Protein AF-A0A6B1DBG7-F1 (afdb_monomer)

Mean predicted aligned error: 7.58 Å

Secondary structure (DSSP, 8-state):
--SSHHHHHHHHHHHHHHTTTS-HHHHHHHHHTT-HHHHHHHHHHHHHHHHHHTHHHH-SS-TT---GGGTTPPPPPPEEE-TT-PEEEEEEEEEEEEEEETTTTEEEEEEEEEEEEEPEEEEEEEEEEETTTEEEEEEEEE--TT----TT-B-TT--BHHHHHHHHHHHHHHHHHHHHHHHHHHHHHHHHHHHHH-HHHHHHHHHHHHHHHTS-HHHHHHHHHHTS-TT--HHHHHHHHHHHHHHHHHHHHHHHHHHHHHHHHTSHHHHHHHHTT--HHHHIIIIIHHHHHHHHHHHHHHHHHHHHHHHHHHHHTTSSS-TTS--HHHHGGGGGSHHHHHH-GGGGHHHHHHHHHHHHHHHHHHHHHHHH-TT--

Radius of gyration: 27.7 Å; Cα contacts (8 Å, |Δi|>4): 572; chains: 1; bounding box: 101×48×79 Å

pLDDT: mean 89.22, std 12.49, range [37.88, 98.06]

Organism: NCBI:txid2605255

Nearest PDB structures (foldseek):
  8j5q-assembly1_C  TM=9.040E-01  e=9.452E-15  Mycobacterium tuberculosis H37Rv
  8xfc-assembly1_C  TM=9.136E-01  e=2.166E-13  Mycobacterium tuberculosis H37Rv
  8wda-assembly1_B  TM=7.406E-01  e=1.289E-05  Mycobacterium tuberculosis H37Rv
  4ymw-assembly1_C  TM=6.838E-01  e=1.516E-03  Caldanaerobacter subterraneus subsp. tengcongensis MB4
  8r5s-assembly1_B  TM=2.782E-01  e=1.461E+00  unidentified

Solvent-accessible surface area (backbone atoms only — not comparable to full-atom values): 19823 Å² total; per-residue (Å²): 143,85,74,68,70,65,55,57,58,47,51,57,50,47,54,56,54,66,68,68,75,68,53,70,66,58,52,28,51,57,46,26,70,65,32,63,59,17,47,52,15,48,52,53,47,49,50,52,54,48,42,26,65,43,14,73,36,59,15,61,53,65,57,77,48,70,33,81,89,44,45,57,36,70,58,50,71,78,36,44,56,52,96,87,66,54,76,45,96,57,37,26,42,55,32,77,44,74,43,71,40,83,89,77,74,38,73,46,78,45,75,37,83,87,40,75,31,56,54,39,67,63,31,82,57,72,80,44,48,53,88,76,72,44,82,44,35,56,14,53,35,43,49,59,82,94,44,78,81,36,66,48,6,28,38,92,52,17,25,43,37,54,19,34,48,29,48,2,38,44,46,44,60,44,42,13,52,53,19,34,53,49,18,49,54,51,3,51,50,52,6,37,52,28,23,64,71,32,70,70,63,22,51,52,53,49,51,53,40,54,56,56,68,71,49,61,64,67,64,51,44,48,53,57,40,63,68,49,69,87,86,55,50,73,67,58,48,54,53,48,50,27,48,52,63,20,72,56,60,14,44,63,47,13,56,52,39,16,57,51,29,45,56,51,59,76,32,68,72,44,50,50,40,49,75,72,66,51,50,70,66,54,47,40,68,71,46,48,50,62,72,42,40,70,58,53,52,34,55,43,41,54,42,28,36,57,42,33,50,51,51,26,52,34,6,34,72,70,42,48,65,52,83,89,57,53,24,40,18,37,58,38,33,60,59,75,38,69,65,34,61,76,73,45,55,59,57,51,53,41,54,57,55,52,51,51,50,35,52,19,40,45,31,34,20,51,24,48,40,53,26,67,42,92,79,70,123

Foldseek 3Di:
DPPPPVVVVVVVVVVVVVVPPQDLVNLLVVLLVVQPLLVVLVVLLVVLVVLLLCLVQADPDAQLDFDQQFALFAAWDFDQAAPVGDGHPFTWTFAWDWDQDPVVRDTDIDGDSVGIWTKDAQDFADWDARSNPRIDGTHGIATDPPGGHQNLGAHRRRGRPSSQLSNQSNLLQVLLVLLLVLLLVLQLVLLLVLQQPPDPSVVVSVVLLVVLVVDDLLVQLLVQLVPDDPPDDLVRLSVSSSCSLNVNNSSVSSNVLSVQNNVQCPDPVNVVCVVVVHDPVCCCVVPSCVVCVLVSVLSSLLCSLVSSVSQLSCLLVVSGRDPPGHHLSVLCVVVVDPCCVVPSVSSCVSVVVSVSNSSSSNSSSVSSNLSSDPPND

InterPro domains:
  IPR000515 ABC transporter type 1, transmembrane domain MetI-like [PF00528] (187-374)
  IPR000515 ABC transporter type 1, transmembrane domain MetI-like [PS50928] (169-365)
  IPR000515 ABC transporter type 1, transmembrane domain MetI-like [cd06261] (169-366)
  IPR025966 Oligopeptide transport permease C-like, N-terminal domain [PF12911] (23-75)
  IPR035906 MetI-like superfamily [G3DSA:1.10.3720.10] (159-373)
  IPR035906 MetI-like superfamily [SSF161098] (165-361)

Structure (mmCIF, N/CA/C/O backbone):
data_AF-A0A6B1DBG7-F1
#
_entry.id   AF-A0A6B1DBG7-F1
#
loop_
_atom_site.group_PDB
_atom_site.id
_atom_site.type_symbol
_atom_site.label_atom_id
_atom_site.label_alt_id
_atom_site.label_comp_id
_atom_site.label_asym_id
_atom_site.label_entity_id
_atom_site.label_seq_id
_atom_site.pdbx_PDB_ins_code
_atom_site.Cartn_x
_atom_site.Cartn_y
_atom_site.Cartn_z
_atom_site.occupancy
_atom_site.B_iso_or_equiv
_atom_site.auth_seq_id
_atom_site.auth_comp_id
_atom_site.auth_asym_id
_atom_site.auth_atom_id
_atom_site.pdbx_PDB_model_num
ATOM 1 N N . MET A 1 1 ? -65.727 25.304 6.812 1.00 44.09 1 MET A N 1
ATOM 2 C CA . MET A 1 1 ? -64.322 25.780 6.794 1.00 44.09 1 MET A CA 1
ATOM 3 C C . MET A 1 1 ? -63.379 24.942 7.681 1.00 44.09 1 MET A C 1
ATOM 5 O O . MET A 1 1 ? -62.331 25.437 8.059 1.00 44.09 1 MET A O 1
ATOM 9 N N . ALA A 1 2 ? -63.681 23.665 7.971 1.00 41.97 2 ALA A N 1
ATOM 10 C CA . ALA A 1 2 ? -62.867 22.823 8.869 1.00 41.97 2 ALA A CA 1
ATOM 11 C C . ALA A 1 2 ? -62.383 21.502 8.230 1.00 41.97 2 ALA A C 1
ATOM 13 O O . ALA A 1 2 ? -61.998 20.579 8.935 1.00 41.97 2 ALA A O 1
ATOM 14 N N . THR A 1 3 ? -62.406 21.394 6.899 1.00 42.03 3 THR A N 1
ATOM 15 C CA . THR A 1 3 ? -62.101 20.142 6.178 1.00 42.03 3 THR A CA 1
ATOM 16 C C . THR A 1 3 ? -60.914 20.228 5.217 1.00 42.03 3 THR A C 1
ATOM 18 O O . THR A 1 3 ? -60.530 19.202 4.677 1.00 42.03 3 THR A O 1
ATOM 21 N N . SER A 1 4 ? -60.292 21.399 5.022 1.00 42.81 4 SER A N 1
ATOM 22 C CA . SER A 1 4 ? -59.144 21.550 4.105 1.00 42.81 4 SER A CA 1
ATOM 23 C C . SER A 1 4 ? -57.774 21.626 4.790 1.00 42.81 4 SER A C 1
ATOM 25 O O . SER A 1 4 ? -56.758 21.482 4.119 1.00 42.81 4 SER A O 1
ATOM 27 N N . ALA A 1 5 ? -57.716 21.833 6.112 1.00 41.56 5 ALA A N 1
ATOM 28 C CA . ALA A 1 5 ? -56.449 21.961 6.842 1.00 41.56 5 ALA A CA 1
ATOM 29 C C . ALA A 1 5 ? -55.854 20.607 7.282 1.00 41.56 5 ALA A C 1
ATOM 31 O O . ALA A 1 5 ? -54.642 20.493 7.447 1.00 41.56 5 ALA A O 1
ATOM 32 N N . SER A 1 6 ? -56.678 19.564 7.441 1.00 43.12 6 SER A N 1
ATOM 33 C CA . SER A 1 6 ? -56.208 18.221 7.815 1.00 43.12 6 SER A CA 1
ATOM 34 C C . SER A 1 6 ? -55.637 17.440 6.628 1.00 43.12 6 SER A C 1
ATOM 36 O O . SER A 1 6 ? -54.702 16.665 6.801 1.00 43.12 6 SER A O 1
ATOM 38 N N . THR A 1 7 ? -56.130 17.675 5.412 1.00 43.28 7 THR A N 1
ATOM 39 C CA . THR A 1 7 ? -55.676 16.991 4.189 1.00 43.28 7 THR A CA 1
ATOM 40 C C . THR A 1 7 ? -54.310 17.469 3.697 1.00 43.28 7 THR A C 1
ATOM 42 O O . THR A 1 7 ? -53.533 16.658 3.204 1.00 43.28 7 THR A O 1
ATOM 45 N N . ILE A 1 8 ? -53.965 18.747 3.895 1.00 43.09 8 ILE A N 1
ATOM 46 C CA . ILE A 1 8 ? -52.667 19.306 3.467 1.00 43.09 8 ILE A CA 1
ATOM 47 C C . ILE A 1 8 ? -51.515 18.779 4.346 1.00 43.09 8 ILE A C 1
ATOM 49 O O . ILE A 1 8 ? -50.432 18.485 3.839 1.00 43.09 8 ILE A O 1
ATOM 53 N N . ASN A 1 9 ? -51.759 18.575 5.648 1.00 44.94 9 ASN A N 1
ATOM 54 C CA . ASN A 1 9 ? -50.784 17.973 6.572 1.00 44.94 9 ASN A CA 1
ATOM 55 C C . ASN A 1 9 ? -50.632 16.452 6.393 1.00 44.94 9 ASN A C 1
ATOM 57 O O . ASN A 1 9 ? -49.577 15.895 6.691 1.00 44.94 9 ASN A O 1
ATOM 61 N N . LEU A 1 10 ? -51.668 15.765 5.902 1.00 45.19 10 LEU A N 1
ATOM 62 C CA . LEU A 1 10 ? -51.590 14.334 5.600 1.00 45.19 10 LEU A CA 1
ATOM 63 C C . LEU A 1 10 ? -50.855 14.071 4.281 1.00 45.19 10 LEU A C 1
ATOM 65 O O . LEU A 1 10 ? -50.056 13.145 4.238 1.00 45.19 10 LEU A O 1
ATOM 69 N N . GLN A 1 11 ? -51.031 14.913 3.256 1.00 44.06 11 GLN A N 1
ATOM 70 C CA . GLN A 1 11 ? -50.304 14.785 1.984 1.00 44.06 11 GLN A CA 1
ATOM 71 C C . GLN A 1 11 ? -48.809 15.093 2.125 1.00 44.06 11 GLN A C 1
ATOM 73 O O . GLN A 1 11 ? -47.983 14.338 1.625 1.00 44.06 11 GLN A O 1
ATOM 78 N N . THR A 1 12 ? -48.437 16.123 2.889 1.00 51.09 12 THR A N 1
ATOM 79 C CA . THR A 1 12 ? -47.021 16.399 3.209 1.00 51.09 12 THR A CA 1
ATOM 80 C C . THR A 1 12 ? -46.403 15.324 4.108 1.00 51.09 12 THR A C 1
ATOM 82 O O . THR A 1 12 ? -45.229 14.989 3.957 1.00 51.09 12 THR A O 1
ATOM 85 N N . GLY A 1 13 ? -47.193 14.718 5.000 1.00 45.09 13 GLY A N 1
ATOM 86 C CA . GLY A 1 13 ? -46.783 13.559 5.794 1.00 45.09 13 GLY A CA 1
ATOM 87 C C . GLY A 1 13 ? -46.660 12.262 4.983 1.00 45.09 13 GLY A C 1
ATOM 88 O O . GLY A 1 13 ? -45.774 11.459 5.264 1.00 45.09 13 GLY A O 1
ATOM 89 N N . GLU A 1 14 ? -47.504 12.048 3.972 1.00 42.84 14 GLU A N 1
ATOM 90 C CA . GLU A 1 14 ? -47.453 10.890 3.071 1.00 42.84 14 GLU A CA 1
ATOM 91 C C . GLU A 1 14 ? -46.357 11.013 2.014 1.00 42.84 14 GLU A C 1
ATOM 93 O O . GLU A 1 14 ? -45.680 10.023 1.770 1.00 42.84 14 GLU A O 1
ATOM 98 N N . GLU A 1 15 ? -46.093 12.195 1.457 1.00 43.94 15 GLU A N 1
ATOM 99 C CA . GLU A 1 15 ? -44.945 12.430 0.568 1.00 43.94 15 GLU A CA 1
ATOM 100 C C . GLU A 1 15 ? -43.613 12.326 1.333 1.00 43.94 15 GLU A C 1
ATOM 102 O O . GLU A 1 15 ? -42.660 11.714 0.845 1.00 43.94 15 GLU A O 1
ATOM 107 N N . ALA A 1 16 ? -43.561 12.802 2.585 1.00 45.72 16 ALA A N 1
ATOM 108 C CA . ALA A 1 16 ? -42.417 12.577 3.471 1.00 45.72 16 ALA A CA 1
ATOM 109 C C . ALA A 1 16 ? -42.248 11.089 3.846 1.00 45.72 16 ALA A C 1
ATOM 111 O O . ALA A 1 16 ? -41.121 10.594 3.906 1.00 45.72 16 ALA A O 1
ATOM 112 N N . ARG A 1 17 ? -43.350 10.343 4.030 1.00 44.25 17 ARG A N 1
ATOM 113 C CA . ARG A 1 17 ? -43.333 8.881 4.251 1.00 44.25 17 ARG A CA 1
ATOM 114 C C . ARG A 1 17 ? -43.001 8.091 2.978 1.00 44.25 17 ARG A C 1
ATOM 116 O O . ARG A 1 17 ? -42.332 7.065 3.065 1.00 44.25 17 ARG A O 1
ATOM 123 N N . GLN A 1 18 ? -43.380 8.571 1.794 1.00 37.88 18 GLN A N 1
ATOM 124 C CA . GLN A 1 18 ? -43.029 7.971 0.501 1.00 37.88 18 GLN A CA 1
ATOM 125 C C . GLN A 1 18 ? -41.569 8.241 0.110 1.00 37.88 18 GLN A C 1
ATOM 127 O O . GLN A 1 18 ? -40.952 7.412 -0.560 1.00 37.88 18 GLN A O 1
ATOM 132 N N . ALA A 1 19 ? -40.952 9.309 0.625 1.00 44.44 19 ALA A N 1
ATOM 133 C CA . ALA A 1 19 ? -39.499 9.487 0.581 1.00 44.44 19 ALA A CA 1
ATOM 134 C C . ALA A 1 19 ? -38.732 8.467 1.460 1.00 44.44 19 ALA A C 1
ATOM 136 O O . ALA A 1 19 ? -37.506 8.368 1.371 1.00 44.44 19 ALA A O 1
ATOM 137 N N . THR A 1 20 ? -39.426 7.663 2.281 1.00 53.00 20 THR A N 1
ATOM 138 C CA . THR A 1 20 ? -38.828 6.764 3.285 1.00 53.00 20 THR A CA 1
ATOM 139 C C . THR A 1 20 ? -38.728 5.294 2.839 1.00 53.00 20 THR A C 1
ATOM 141 O O . THR A 1 20 ? -39.015 4.379 3.607 1.00 53.00 20 THR A O 1
ATOM 144 N N . ALA A 1 21 ? -38.288 5.025 1.606 1.00 53.53 21 ALA A N 1
ATOM 145 C CA . ALA A 1 21 ? -38.008 3.649 1.149 1.00 53.53 21 ALA A CA 1
ATOM 146 C C . ALA A 1 21 ? -36.604 3.459 0.550 1.00 53.53 21 ALA A C 1
ATOM 148 O O . ALA A 1 21 ? -36.307 2.440 -0.079 1.00 53.53 21 ALA A O 1
ATOM 149 N N . ILE A 1 22 ? -35.706 4.430 0.725 1.00 60.69 22 ILE A N 1
ATOM 150 C CA . ILE A 1 22 ? -34.315 4.278 0.301 1.00 60.69 22 ILE A CA 1
ATOM 151 C C . ILE A 1 22 ? -33.520 3.750 1.494 1.00 60.69 22 ILE A C 1
ATOM 153 O O . ILE A 1 22 ? -33.348 4.444 2.490 1.00 60.69 22 ILE A O 1
ATOM 157 N N . SER A 1 23 ? -33.040 2.506 1.388 1.00 77.62 23 SER A N 1
ATOM 158 C CA . SER A 1 23 ? -32.104 1.918 2.357 1.00 77.62 23 SER A CA 1
ATOM 159 C C . SER A 1 23 ? -30.961 2.905 2.658 1.00 77.62 23 SER A C 1
ATOM 161 O O . SER A 1 23 ? -30.424 3.479 1.704 1.00 77.62 23 SER A O 1
ATOM 163 N N . PRO A 1 24 ? -30.536 3.075 3.927 1.00 74.12 24 PRO A N 1
ATOM 164 C CA . PRO A 1 24 ? -29.428 3.961 4.295 1.00 74.12 24 PRO A CA 1
ATOM 165 C C . PRO A 1 24 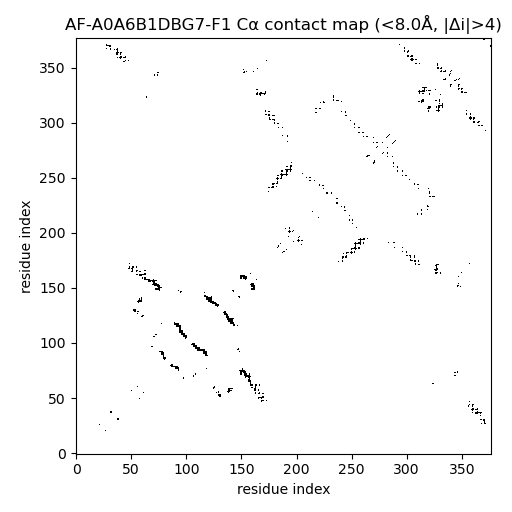? -28.179 3.763 3.424 1.00 74.12 24 PRO A C 1
ATOM 167 O O . PRO A 1 24 ? -27.558 4.730 2.992 1.00 74.12 24 PRO A O 1
ATOM 170 N N . ALA A 1 25 ? -27.878 2.516 3.048 1.00 76.25 25 ALA A N 1
ATOM 171 C CA . ALA A 1 25 ? -26.770 2.187 2.154 1.00 76.25 25 ALA A CA 1
ATOM 172 C C . ALA A 1 25 ? -26.932 2.776 0.739 1.00 76.25 25 ALA A C 1
ATOM 174 O O . ALA A 1 25 ? -25.970 3.269 0.153 1.00 76.25 25 ALA A O 1
ATOM 175 N N . ARG A 1 26 ? -28.153 2.776 0.184 1.00 81.75 26 ARG A N 1
ATOM 176 C CA . ARG A 1 26 ? -28.437 3.389 -1.127 1.00 81.75 26 ARG A CA 1
ATOM 177 C C . ARG A 1 26 ? -28.321 4.912 -1.075 1.00 81.75 26 ARG A C 1
ATOM 179 O O . ARG A 1 26 ? -27.933 5.520 -2.071 1.00 81.75 26 ARG A O 1
ATOM 186 N N . LEU A 1 27 ? -28.654 5.524 0.060 1.00 82.25 27 LEU A N 1
ATOM 187 C CA . LEU A 1 27 ? -28.531 6.967 0.253 1.00 82.25 27 LEU A CA 1
ATOM 188 C C . LEU A 1 27 ? -27.059 7.391 0.347 1.00 82.25 27 LEU A C 1
ATOM 190 O O . LEU A 1 27 ? -26.652 8.299 -0.376 1.00 82.25 27 LEU A O 1
ATOM 194 N N . ILE A 1 28 ? -26.256 6.667 1.134 1.00 83.38 28 ILE A N 1
ATOM 195 C CA . ILE A 1 28 ? -24.795 6.840 1.200 1.00 83.38 28 ILE A CA 1
ATOM 196 C C . ILE A 1 28 ? -24.185 6.663 -0.197 1.00 83.38 28 ILE A C 1
ATOM 198 O O . ILE A 1 28 ? -23.468 7.538 -0.668 1.00 83.38 28 ILE A O 1
ATOM 202 N N . GLY A 1 29 ? -24.542 5.594 -0.918 1.00 83.56 29 GLY A N 1
ATOM 203 C CA . GLY A 1 29 ? -24.034 5.356 -2.273 1.00 83.56 29 GLY A CA 1
ATOM 204 C C . GLY A 1 29 ? -24.354 6.495 -3.247 1.00 83.56 29 GLY A C 1
ATOM 205 O O . GLY A 1 29 ? -23.485 6.941 -3.991 1.00 83.56 29 GLY A O 1
ATOM 206 N N . ARG A 1 30 ? -25.578 7.036 -3.213 1.00 84.31 30 ARG A N 1
ATOM 207 C CA . ARG A 1 30 ? -25.946 8.199 -4.040 1.00 84.31 30 ARG A CA 1
ATOM 208 C C . ARG A 1 30 ? -25.164 9.458 -3.676 1.00 84.31 30 ARG A C 1
ATOM 210 O O . ARG A 1 30 ? -24.818 10.213 -4.579 1.00 84.31 30 ARG A O 1
ATOM 217 N N . ARG A 1 31 ? -24.905 9.701 -2.388 1.00 85.56 31 ARG A N 1
ATOM 218 C CA . ARG A 1 31 ? -24.097 10.844 -1.933 1.00 85.56 31 ARG A CA 1
ATOM 219 C C . ARG A 1 31 ? -22.638 10.698 -2.354 1.00 85.56 31 ARG A C 1
ATOM 221 O O . ARG A 1 31 ? -22.084 11.639 -2.909 1.00 85.56 31 ARG A O 1
ATOM 228 N N . PHE A 1 32 ? -22.065 9.505 -2.203 1.00 88.19 32 PHE A N 1
ATOM 229 C CA . PHE A 1 32 ? -20.708 9.198 -2.655 1.00 88.19 32 PHE A CA 1
ATOM 230 C C . PHE A 1 32 ? -20.536 9.481 -4.155 1.00 88.19 32 PHE A C 1
ATOM 232 O O . PHE A 1 32 ? -19.606 10.170 -4.561 1.00 88.19 32 PHE A O 1
ATOM 239 N N . LEU A 1 33 ? -21.500 9.049 -4.977 1.00 89.56 33 LEU A N 1
ATOM 240 C CA . LEU A 1 33 ? -21.496 9.279 -6.427 1.00 89.56 33 LEU A CA 1
ATOM 241 C C . LEU A 1 33 ? -21.676 10.751 -6.846 1.00 89.56 33 LEU A C 1
ATOM 243 O O . LEU A 1 33 ? -21.567 11.068 -8.028 1.00 89.56 33 LEU A O 1
ATOM 247 N N . ARG A 1 34 ? -21.965 11.674 -5.922 1.00 89.31 34 ARG A N 1
ATOM 248 C CA . ARG A 1 34 ? -21.954 13.115 -6.227 1.00 89.31 34 ARG A CA 1
ATOM 249 C C . ARG A 1 34 ? -20.559 13.722 -6.101 1.00 89.31 34 ARG A C 1
ATOM 251 O O . ARG A 1 34 ? -20.290 14.738 -6.741 1.00 89.31 34 ARG A O 1
ATOM 258 N N . ASN A 1 35 ? -19.667 13.110 -5.322 1.00 91.31 35 ASN A N 1
ATOM 259 C CA . ASN A 1 35 ? -18.307 13.598 -5.147 1.00 91.31 35 ASN A CA 1
ATOM 260 C C . ASN A 1 35 ? -17.431 13.152 -6.336 1.00 91.31 35 ASN A C 1
ATOM 262 O O . ASN A 1 35 ? -17.003 12.002 -6.435 1.00 91.31 35 ASN A O 1
ATOM 266 N N . LYS A 1 36 ? -17.162 14.087 -7.259 1.00 93.25 36 LYS A N 1
ATOM 267 C CA . LYS A 1 36 ? -16.367 13.830 -8.475 1.00 93.25 36 LYS A CA 1
ATOM 268 C C . LYS A 1 36 ? -14.940 13.375 -8.162 1.00 93.25 36 LYS A C 1
ATOM 270 O O . LYS A 1 36 ? -14.420 12.523 -8.878 1.00 93.25 36 LYS A O 1
ATOM 275 N N . LEU A 1 37 ? -14.323 13.923 -7.111 1.00 94.00 37 LEU A N 1
ATOM 276 C CA . LEU A 1 37 ? -12.970 13.545 -6.695 1.00 94.00 37 LEU A CA 1
ATOM 277 C C . LEU A 1 37 ? -12.953 12.121 -6.141 1.00 94.00 37 LEU A C 1
ATOM 279 O O . LEU A 1 37 ? -12.074 11.345 -6.501 1.00 94.00 37 LEU A O 1
ATOM 283 N N . ALA A 1 38 ? -13.961 11.749 -5.351 1.00 93.56 38 ALA A N 1
ATOM 284 C CA . ALA A 1 38 ? -14.098 10.392 -4.833 1.00 93.56 38 ALA A CA 1
ATOM 285 C C . ALA A 1 38 ? -14.321 9.360 -5.950 1.00 93.56 38 ALA A C 1
ATOM 287 O O . ALA A 1 38 ? -13.723 8.286 -5.923 1.00 93.56 38 ALA A O 1
ATOM 288 N N . ILE A 1 39 ? -15.123 9.692 -6.971 1.00 95.38 39 ILE A N 1
ATOM 289 C CA . ILE A 1 39 ? -15.307 8.826 -8.147 1.00 95.38 39 ILE A CA 1
ATOM 290 C C . ILE A 1 39 ? -14.005 8.696 -8.938 1.00 95.38 39 ILE A C 1
ATOM 292 O O . ILE A 1 39 ? -13.602 7.579 -9.256 1.00 95.38 39 ILE A O 1
ATOM 296 N N . ALA A 1 40 ? -13.338 9.812 -9.247 1.00 95.88 40 ALA A N 1
ATOM 297 C CA . ALA A 1 40 ? -12.068 9.788 -9.968 1.00 95.88 40 ALA A CA 1
ATOM 298 C C . ALA A 1 40 ? -11.013 8.973 -9.202 1.00 95.88 40 ALA A C 1
ATOM 300 O O . ALA A 1 40 ? -10.355 8.113 -9.786 1.00 95.88 40 ALA A O 1
ATOM 301 N N . GLY A 1 41 ? -10.928 9.175 -7.884 1.00 96.00 41 GLY A N 1
ATOM 302 C CA . GLY A 1 41 ? -10.098 8.385 -6.982 1.00 96.00 41 GLY A CA 1
ATOM 303 C C . GLY A 1 41 ? -10.432 6.897 -7.047 1.00 96.00 41 GLY A C 1
ATOM 304 O O . GLY A 1 41 ? -9.539 6.080 -7.243 1.00 96.00 41 GLY A O 1
ATOM 305 N N . GLY A 1 42 ? -11.717 6.541 -6.981 1.00 96.19 42 GLY A N 1
ATOM 306 C CA . GLY A 1 42 ? -12.180 5.157 -7.081 1.00 96.19 42 GLY A CA 1
ATOM 307 C C . GLY A 1 42 ? -11.844 4.490 -8.418 1.00 96.19 42 GLY A C 1
ATOM 308 O O . GLY A 1 42 ? -11.460 3.321 -8.437 1.00 96.19 42 GLY A O 1
ATOM 309 N N . VAL A 1 43 ? -11.927 5.222 -9.534 1.00 97.12 43 VAL A N 1
ATOM 310 C CA . VAL A 1 43 ? -11.537 4.717 -10.862 1.00 97.12 43 VAL A CA 1
ATOM 311 C C . VAL A 1 43 ? -10.038 4.437 -10.913 1.00 97.12 43 VAL A C 1
ATOM 313 O O . VAL A 1 43 ? -9.641 3.335 -11.284 1.00 97.12 43 VAL A O 1
ATOM 316 N N . VAL A 1 44 ? -9.201 5.393 -10.500 1.00 97.56 44 VAL A N 1
ATOM 317 C CA . VAL A 1 44 ? -7.741 5.205 -10.497 1.00 97.56 44 VAL A CA 1
ATOM 318 C C . VAL A 1 44 ? -7.343 4.079 -9.545 1.00 97.56 44 VAL A C 1
ATOM 320 O O . VAL A 1 44 ? -6.530 3.234 -9.905 1.00 97.56 44 VAL A O 1
ATOM 323 N N . LEU A 1 45 ? -7.963 4.002 -8.368 1.00 96.56 45 LEU A N 1
ATOM 324 C CA . LEU A 1 45 ? -7.713 2.929 -7.413 1.00 96.56 45 LEU A CA 1
ATOM 325 C C . LEU A 1 45 ? -8.088 1.558 -7.989 1.00 96.56 45 LEU A C 1
ATOM 327 O O . LEU A 1 45 ? -7.336 0.598 -7.844 1.00 96.56 45 LEU A O 1
ATOM 331 N N . THR A 1 46 ? -9.213 1.474 -8.702 1.00 97.19 46 THR A N 1
ATOM 332 C CA . THR A 1 46 ? -9.611 0.254 -9.416 1.00 97.19 46 THR A CA 1
ATOM 333 C C . THR A 1 46 ? -8.562 -0.129 -10.455 1.00 97.19 46 THR A C 1
ATOM 335 O O . THR A 1 46 ? -8.173 -1.290 -10.520 1.00 97.19 46 THR A O 1
ATOM 338 N N . LEU A 1 47 ? -8.046 0.832 -11.227 1.00 97.56 47 LEU A N 1
ATOM 339 C CA . LEU A 1 47 ? -6.977 0.577 -12.196 1.00 97.56 47 LEU A CA 1
ATOM 340 C C . LEU A 1 47 ? -5.681 0.095 -11.527 1.00 97.56 47 LEU A C 1
ATOM 342 O O . LEU A 1 47 ? -5.046 -0.813 -12.054 1.00 97.56 47 LEU A O 1
ATOM 346 N N . LEU A 1 48 ? -5.316 0.638 -10.362 1.00 97.19 48 LEU A N 1
ATOM 347 C CA . LEU A 1 48 ? -4.150 0.190 -9.589 1.00 97.19 48 LEU A CA 1
ATOM 348 C C . LEU A 1 48 ? -4.317 -1.243 -9.065 1.00 97.19 48 LEU A C 1
ATOM 350 O O . LEU A 1 48 ? -3.399 -2.053 -9.168 1.00 97.19 48 LEU A O 1
ATOM 354 N N . TYR A 1 49 ? -5.491 -1.594 -8.539 1.00 96.38 49 TYR A N 1
ATOM 355 C CA . TYR A 1 49 ? -5.754 -2.973 -8.119 1.00 96.38 49 TYR A CA 1
ATOM 356 C C . TYR A 1 49 ? -5.822 -3.935 -9.303 1.00 96.38 49 TYR A C 1
ATOM 358 O O . TYR A 1 49 ? -5.344 -5.061 -9.196 1.00 96.38 49 TYR A O 1
ATOM 366 N N . MET A 1 50 ? -6.366 -3.502 -10.442 1.00 96.19 50 MET A N 1
ATOM 367 C CA . MET A 1 50 ? -6.370 -4.299 -11.668 1.00 96.19 50 MET A CA 1
ATOM 368 C C . MET A 1 50 ? -4.951 -4.511 -12.193 1.00 96.19 50 MET A C 1
ATOM 370 O O . MET A 1 50 ? -4.609 -5.628 -12.568 1.00 96.19 50 MET A O 1
ATOM 374 N N . SER A 1 51 ? -4.096 -3.490 -12.166 1.00 95.62 51 SER A N 1
ATOM 375 C CA . SER A 1 51 ? -2.707 -3.642 -12.593 1.00 95.62 51 SER A CA 1
ATOM 376 C C . SER A 1 51 ? -1.915 -4.561 -11.659 1.00 95.62 51 SER A C 1
ATOM 378 O O . SER A 1 51 ? -1.145 -5.388 -12.136 1.00 95.62 51 SER A O 1
ATOM 380 N N . ALA A 1 52 ? -2.172 -4.509 -10.348 1.00 94.81 52 ALA A N 1
ATOM 381 C CA . ALA A 1 52 ? -1.620 -5.466 -9.393 1.00 94.81 52 ALA A CA 1
ATOM 382 C C . ALA A 1 52 ? -2.148 -6.890 -9.641 1.00 94.81 52 ALA A C 1
ATOM 384 O O . ALA A 1 52 ? -1.385 -7.853 -9.616 1.00 94.81 52 ALA A O 1
ATOM 385 N N . LEU A 1 53 ? -3.445 -7.053 -9.912 1.00 94.38 53 LEU A N 1
ATOM 386 C CA . LEU A 1 53 ? -4.055 -8.359 -10.160 1.00 94.38 53 LEU A CA 1
ATOM 387 C C . LEU A 1 53 ? -3.469 -9.023 -11.415 1.00 94.38 53 LEU A C 1
ATOM 389 O O . LEU A 1 53 ? -3.057 -10.183 -11.371 1.00 94.38 53 LEU A O 1
ATOM 393 N N . PHE A 1 54 ? -3.349 -8.254 -12.496 1.00 94.75 54 PHE A N 1
ATOM 394 C CA . PHE A 1 54 ? -2.813 -8.680 -13.788 1.00 94.75 54 PHE A CA 1
ATOM 395 C C . PHE A 1 54 ? -1.306 -8.413 -13.939 1.00 94.75 54 PHE A C 1
ATOM 397 O O . PHE A 1 54 ? -0.811 -8.372 -15.059 1.00 94.75 54 PHE A O 1
ATOM 404 N N . ALA A 1 55 ? -0.561 -8.261 -12.839 1.00 94.69 55 ALA A N 1
ATOM 405 C CA . ALA A 1 55 ? 0.861 -7.914 -12.896 1.00 94.69 55 ALA A CA 1
ATOM 406 C C . ALA A 1 55 ? 1.698 -8.912 -13.713 1.00 94.69 55 ALA A C 1
ATOM 408 O O . ALA A 1 55 ? 2.471 -8.478 -14.554 1.00 94.69 55 ALA A O 1
ATOM 409 N N . ASP A 1 56 ? 1.486 -10.225 -13.547 1.00 93.19 56 ASP A N 1
ATOM 410 C CA . ASP A 1 56 ? 2.191 -11.248 -14.344 1.00 93.19 56 ASP A CA 1
ATOM 411 C C . ASP A 1 56 ? 1.840 -11.184 -15.842 1.00 93.19 56 ASP A C 1
ATOM 413 O O . ASP A 1 56 ? 2.656 -11.514 -16.694 1.00 93.19 56 ASP A O 1
ATOM 417 N N . PHE A 1 57 ? 0.623 -10.737 -16.172 1.00 94.31 57 PHE A N 1
ATOM 418 C CA . PHE A 1 57 ? 0.217 -10.515 -17.558 1.00 94.31 57 PHE A CA 1
ATOM 419 C C . PHE A 1 57 ? 0.861 -9.253 -18.135 1.00 94.31 57 PHE A C 1
ATOM 421 O O . PHE A 1 57 ? 1.189 -9.228 -19.312 1.00 94.31 57 PHE A O 1
ATOM 428 N N . ILE A 1 58 ? 1.042 -8.201 -17.335 1.00 94.56 58 ILE A N 1
ATOM 429 C CA . ILE A 1 58 ? 1.660 -6.942 -17.775 1.00 94.56 58 ILE A CA 1
ATOM 430 C C . ILE A 1 58 ? 3.184 -7.076 -17.882 1.00 94.56 58 ILE A C 1
ATOM 432 O O . ILE A 1 58 ? 3.778 -6.482 -18.778 1.00 94.56 58 ILE A O 1
ATOM 436 N N . ALA A 1 59 ? 3.803 -7.837 -16.979 1.00 92.50 59 ALA A N 1
ATOM 437 C CA . ALA A 1 59 ? 5.239 -8.059 -16.935 1.00 92.50 59 ALA A CA 1
ATOM 438 C C . ALA A 1 59 ? 5.698 -8.894 -18.147 1.00 92.50 59 ALA A C 1
ATOM 440 O O . ALA A 1 59 ? 5.199 -10.007 -18.324 1.00 92.50 59 ALA A O 1
ATOM 441 N N . PRO A 1 60 ? 6.633 -8.391 -18.977 1.00 87.12 60 PRO A N 1
ATOM 442 C CA . PRO A 1 60 ? 7.152 -9.142 -20.122 1.00 87.12 60 PRO A CA 1
ATOM 443 C C . PRO A 1 60 ? 8.113 -10.264 -19.697 1.00 87.12 60 PRO A C 1
ATOM 445 O O . PRO A 1 60 ? 8.216 -11.279 -20.378 1.00 87.12 60 PRO A O 1
ATOM 448 N N . VAL A 1 61 ? 8.792 -10.082 -18.561 1.00 91.62 61 VAL A N 1
ATOM 449 C CA . VAL A 1 61 ? 9.771 -11.008 -17.978 1.00 91.62 61 VAL A CA 1
ATOM 450 C C . VAL A 1 61 ? 9.503 -11.184 -16.475 1.00 91.62 61 VAL A C 1
ATOM 452 O O . VAL A 1 61 ? 8.889 -10.304 -15.857 1.00 91.62 61 VAL A O 1
ATOM 455 N N . PRO A 1 62 ? 9.935 -12.294 -15.851 1.00 92.50 62 PRO A N 1
ATOM 456 C CA . PRO A 1 62 ? 9.885 -12.470 -14.408 1.00 92.50 62 PRO A CA 1
ATOM 457 C C . PRO A 1 62 ? 10.570 -11.311 -13.674 1.00 92.50 62 PRO A C 1
ATOM 459 O O . PRO A 1 62 ? 11.696 -10.928 -13.972 1.00 92.50 62 PRO A O 1
ATOM 462 N N . TYR A 1 63 ? 9.925 -10.796 -12.629 1.00 92.19 63 TYR A N 1
ATOM 463 C CA . TYR A 1 63 ? 10.431 -9.659 -11.843 1.00 92.19 63 TYR A CA 1
ATOM 464 C C . TYR A 1 63 ? 11.720 -9.943 -11.041 1.00 92.19 63 TYR A C 1
ATOM 466 O O . TYR A 1 63 ? 12.239 -9.040 -10.382 1.00 92.19 63 TYR A O 1
ATOM 474 N N . THR A 1 64 ? 12.188 -11.193 -11.043 1.00 93.38 64 THR A N 1
ATOM 475 C CA . THR A 1 64 ? 13.427 -11.666 -10.405 1.00 93.38 64 THR A CA 1
ATOM 476 C C . THR A 1 64 ? 14.512 -12.033 -11.416 1.00 93.38 64 THR A C 1
ATOM 478 O O . THR A 1 64 ? 15.562 -12.517 -11.008 1.00 93.38 64 THR A O 1
ATOM 481 N N . GLU A 1 65 ? 14.237 -11.913 -12.718 1.00 92.56 65 GLU A N 1
ATOM 482 C CA . GLU A 1 65 ? 15.209 -12.236 -13.760 1.00 92.56 65 GLU A CA 1
ATOM 483 C C . GLU A 1 65 ? 16.259 -11.127 -13.866 1.00 92.56 65 GLU A C 1
ATOM 485 O O . GLU A 1 65 ? 15.928 -9.954 -14.045 1.00 92.56 65 GLU A O 1
ATOM 490 N N . VAL A 1 66 ? 17.519 -11.527 -13.713 1.00 92.50 66 VAL A N 1
ATOM 491 C CA . VAL A 1 66 ? 18.695 -10.654 -13.717 1.00 92.50 66 VAL A CA 1
ATOM 492 C C . VAL A 1 66 ? 19.283 -10.658 -15.121 1.00 92.50 66 VAL A C 1
ATOM 494 O O . VAL A 1 66 ? 19.556 -11.725 -15.669 1.00 92.50 66 VAL A O 1
ATOM 497 N N . HIS A 1 67 ? 19.513 -9.468 -15.668 1.00 91.12 67 HIS A N 1
ATOM 498 C CA . HIS A 1 67 ? 20.153 -9.282 -16.966 1.00 91.12 67 HIS A CA 1
ATOM 499 C C . HIS A 1 67 ? 21.415 -8.434 -16.786 1.00 91.12 67 HIS A C 1
ATOM 501 O O . HIS A 1 67 ? 21.358 -7.206 -16.818 1.00 91.12 67 HIS A O 1
ATOM 507 N N . GLU A 1 68 ? 22.558 -9.087 -16.568 1.00 87.25 68 GLU A N 1
ATOM 508 C CA . GLU A 1 68 ? 23.819 -8.411 -16.215 1.00 87.25 68 GLU A CA 1
ATOM 509 C C . GLU A 1 68 ? 24.310 -7.438 -17.301 1.00 87.25 68 GLU A C 1
ATOM 511 O O . GLU A 1 68 ? 24.876 -6.395 -16.978 1.00 87.25 68 G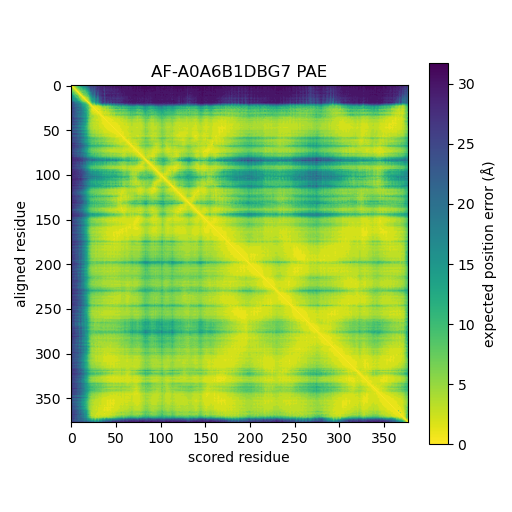LU A O 1
ATOM 516 N N . ASP A 1 69 ? 24.017 -7.725 -18.571 1.00 86.50 69 ASP A N 1
ATOM 517 C CA . ASP A 1 69 ? 24.406 -6.884 -19.712 1.00 86.50 69 ASP A CA 1
ATOM 518 C C . ASP A 1 69 ? 23.536 -5.618 -19.869 1.00 86.50 69 ASP A C 1
ATOM 520 O O . ASP A 1 69 ? 23.867 -4.716 -20.640 1.00 86.50 69 ASP A O 1
ATOM 524 N N . TYR A 1 70 ? 22.422 -5.538 -19.131 1.00 89.88 70 TYR A N 1
ATOM 525 C CA . TYR A 1 70 ? 21.394 -4.503 -19.258 1.00 89.88 70 TYR A CA 1
ATOM 526 C C . TYR A 1 70 ? 21.128 -3.794 -17.924 1.00 89.88 70 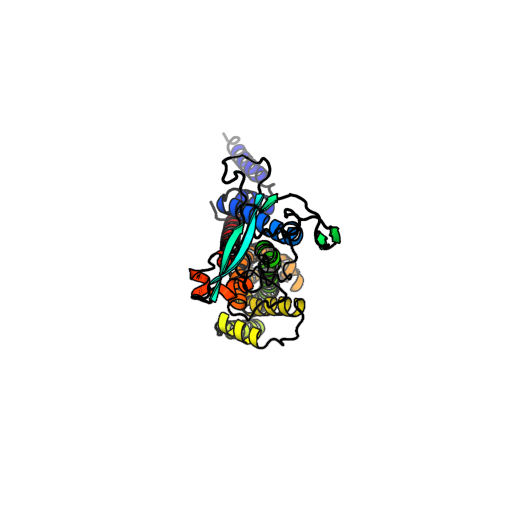TYR A C 1
ATOM 528 O O . TYR A 1 70 ? 19.981 -3.554 -17.542 1.00 89.88 70 TYR A O 1
ATOM 536 N N . VAL A 1 71 ? 22.185 -3.436 -17.199 1.00 92.12 71 VAL A N 1
ATOM 537 C CA . VAL A 1 71 ? 22.120 -2.713 -15.918 1.00 92.12 71 VAL A CA 1
ATOM 538 C C . VAL A 1 71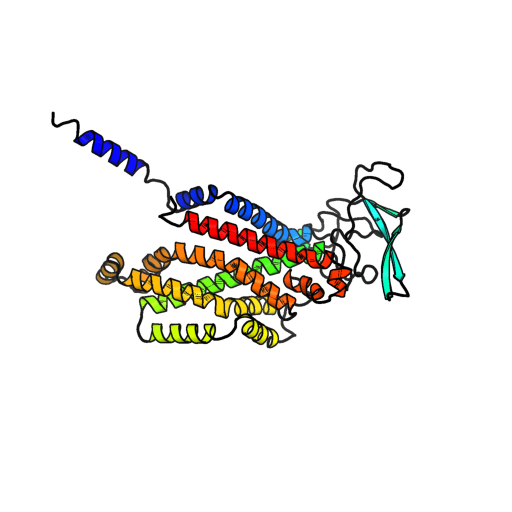 ? 21.921 -1.205 -16.122 1.00 92.12 71 VAL A C 1
ATOM 540 O O . VAL A 1 71 ? 22.674 -0.566 -16.854 1.00 92.12 71 VAL A O 1
ATOM 543 N N . PHE A 1 72 ? 20.947 -0.602 -15.436 1.00 92.69 72 PHE A N 1
ATOM 544 C CA . PHE A 1 72 ? 20.599 0.824 -15.570 1.00 92.69 72 PHE A CA 1
ATOM 545 C C . PHE A 1 72 ? 20.311 1.275 -17.017 1.00 92.69 72 PHE A C 1
ATOM 547 O O . PHE A 1 72 ? 20.693 2.373 -17.432 1.00 92.69 72 PHE A O 1
ATOM 554 N N . VAL A 1 73 ? 19.606 0.450 -17.785 1.00 93.94 73 VAL A N 1
ATOM 555 C CA . VAL A 1 73 ? 19.091 0.818 -19.106 1.00 93.94 73 VAL A CA 1
ATOM 556 C C . VAL A 1 73 ? 18.013 1.895 -18.935 1.00 93.94 73 VAL A C 1
ATOM 558 O O . VAL A 1 73 ? 17.083 1.706 -18.141 1.00 93.94 73 VAL A O 1
ATOM 561 N N . PRO A 1 74 ? 18.094 3.026 -19.660 1.00 93.75 74 PRO A N 1
ATOM 562 C CA . PRO A 1 74 ? 17.056 4.048 -19.627 1.00 93.75 74 PRO A CA 1
ATOM 563 C C . PRO A 1 74 ? 15.748 3.553 -20.277 1.00 93.75 74 PRO A C 1
ATOM 565 O O . PRO A 1 74 ? 15.768 2.635 -21.096 1.00 93.75 74 PRO A O 1
ATOM 568 N N . PRO A 1 75 ? 14.591 4.173 -19.973 1.00 95.12 75 PRO A N 1
ATOM 569 C CA . PRO A 1 75 ? 13.315 3.804 -20.579 1.00 95.12 75 PRO A CA 1
ATOM 570 C C . PRO A 1 75 ? 13.341 3.859 -22.108 1.00 95.12 75 PRO A C 1
ATOM 572 O O . PRO A 1 75 ? 13.629 4.900 -22.701 1.00 95.12 75 PRO A O 1
ATOM 575 N N . GLN A 1 76 ? 12.964 2.754 -22.746 1.00 93.56 76 GLN A N 1
ATOM 576 C CA . GLN A 1 76 ? 12.819 2.676 -24.194 1.00 93.56 76 GLN A CA 1
ATOM 577 C C . GLN A 1 76 ? 11.388 3.047 -24.597 1.00 93.56 76 GLN A C 1
ATOM 579 O O . GLN A 1 76 ? 10.416 2.419 -24.173 1.00 93.56 76 GLN A O 1
ATOM 584 N N . LEU A 1 77 ? 11.242 4.070 -25.441 1.00 91.06 77 LEU A N 1
ATOM 585 C CA . LEU A 1 77 ? 9.937 4.496 -25.944 1.00 91.06 77 LEU A CA 1
ATOM 586 C C . LEU A 1 77 ? 9.603 3.795 -27.271 1.00 91.06 77 LEU A C 1
ATOM 588 O O . LEU A 1 77 ? 10.421 3.834 -28.192 1.00 91.06 77 LEU A O 1
ATOM 592 N N . PRO A 1 78 ? 8.391 3.225 -27.420 1.00 91.62 78 PRO A N 1
ATOM 593 C CA . PRO A 1 78 ? 7.924 2.671 -28.688 1.00 91.62 78 PRO A CA 1
ATOM 594 C C . PRO A 1 78 ? 7.982 3.698 -29.830 1.00 91.62 78 PRO A C 1
ATOM 596 O O . PRO A 1 78 ? 7.387 4.775 -29.727 1.00 91.62 78 PRO A O 1
ATOM 599 N N . ARG A 1 79 ? 8.642 3.360 -30.945 1.00 90.62 79 ARG A N 1
ATOM 600 C CA . ARG A 1 79 ? 8.717 4.218 -32.141 1.00 90.62 79 ARG A CA 1
ATOM 601 C C . ARG A 1 79 ? 7.862 3.661 -33.274 1.00 90.62 79 ARG A C 1
ATOM 603 O O . ARG A 1 79 ? 7.806 2.458 -33.490 1.00 90.62 79 ARG A O 1
ATOM 610 N N . PHE A 1 80 ? 7.203 4.553 -34.015 1.00 90.81 80 PHE A N 1
ATOM 611 C CA . PHE A 1 80 ? 6.426 4.213 -35.221 1.00 90.81 80 PHE A CA 1
ATOM 612 C C . PHE A 1 80 ? 7.097 4.674 -36.516 1.00 90.81 80 PHE A C 1
ATOM 614 O O . PHE A 1 80 ? 6.664 4.298 -37.600 1.00 90.81 80 PHE A O 1
ATOM 621 N N . ARG A 1 81 ? 8.123 5.522 -36.426 1.00 89.50 81 ARG A N 1
ATOM 622 C CA . ARG A 1 81 ? 8.881 6.005 -37.579 1.00 89.50 81 ARG A CA 1
ATOM 623 C C . ARG A 1 81 ? 10.337 5.632 -37.408 1.00 89.50 81 ARG A C 1
ATOM 625 O O . ARG A 1 81 ? 10.872 5.782 -36.310 1.00 89.50 81 ARG A O 1
ATOM 632 N N . ASP A 1 82 ? 10.935 5.137 -38.480 1.00 85.88 82 ASP A N 1
ATOM 633 C CA . ASP A 1 82 ? 12.374 4.933 -38.530 1.00 85.88 82 ASP A CA 1
ATOM 634 C C . ASP A 1 82 ? 13.120 6.237 -38.837 1.00 85.88 82 ASP A C 1
ATOM 636 O O . ASP A 1 82 ? 12.521 7.281 -39.107 1.00 85.88 82 ASP A O 1
ATOM 640 N N . GLU A 1 83 ? 14.446 6.172 -38.764 1.00 81.56 83 GLU A N 1
ATOM 641 C CA . GLU A 1 83 ? 15.328 7.307 -39.050 1.00 81.56 83 GLU A CA 1
ATOM 642 C C . GLU A 1 83 ? 15.207 7.791 -40.508 1.00 81.56 83 GLU A C 1
ATOM 644 O O . GLU A 1 83 ? 15.389 8.968 -40.808 1.00 81.56 83 GLU A O 1
ATOM 649 N N . GLN A 1 84 ? 14.809 6.893 -41.413 1.00 82.31 84 GLN A N 1
ATOM 650 C CA . GLN A 1 84 ? 14.596 7.160 -42.837 1.00 82.31 84 GLN A CA 1
ATOM 651 C C . GLN A 1 84 ? 13.213 7.783 -43.116 1.00 82.31 84 GLN A C 1
ATOM 653 O O . GLN A 1 84 ? 12.908 8.133 -44.256 1.00 82.31 84 GLN A O 1
ATOM 658 N N . GLY A 1 85 ? 12.377 7.957 -42.086 1.00 83.25 85 GLY A N 1
ATOM 659 C CA . GLY A 1 85 ? 11.043 8.546 -42.175 1.00 83.25 85 GLY A CA 1
ATOM 660 C C . GLY A 1 85 ? 9.933 7.575 -42.594 1.00 83.25 85 GLY A C 1
ATOM 661 O O . GLY A 1 85 ? 8.782 8.000 -42.732 1.00 83.25 85 GLY A O 1
ATOM 662 N N . ASN A 1 86 ? 10.231 6.285 -42.760 1.00 86.25 86 ASN A N 1
ATOM 663 C CA . ASN A 1 86 ? 9.243 5.255 -43.053 1.00 86.25 86 ASN A CA 1
ATOM 664 C C . ASN A 1 86 ? 8.361 5.005 -41.829 1.00 86.25 86 ASN A C 1
ATOM 666 O O . ASN A 1 86 ? 8.831 4.815 -40.705 1.00 86.25 86 ASN A O 1
ATOM 670 N N . PHE A 1 87 ? 7.051 4.984 -42.057 1.00 88.94 87 PHE A N 1
ATOM 671 C CA . PHE A 1 87 ? 6.074 4.675 -41.023 1.00 88.94 87 PHE A CA 1
ATOM 672 C C . PHE A 1 87 ? 5.840 3.164 -40.935 1.00 88.94 87 PHE A C 1
ATOM 674 O O . PHE A 1 87 ? 5.453 2.523 -41.912 1.00 88.94 87 PHE A O 1
ATOM 681 N N . HIS A 1 88 ? 6.007 2.613 -39.738 1.00 87.69 88 HIS A N 1
ATOM 682 C CA . HIS A 1 88 ? 5.684 1.235 -39.405 1.00 87.69 88 HIS A CA 1
ATOM 683 C C . HIS A 1 88 ? 4.336 1.182 -38.679 1.00 87.69 88 HIS A C 1
ATOM 685 O O . HIS A 1 88 ? 4.100 1.906 -37.716 1.00 87.69 88 HIS A O 1
ATOM 691 N N . LEU A 1 89 ? 3.443 0.288 -39.119 1.00 87.19 89 LEU A N 1
ATOM 692 C CA . LEU A 1 89 ? 2.130 0.099 -38.485 1.00 87.19 89 LEU A CA 1
ATOM 693 C C . LEU A 1 89 ? 2.247 -0.453 -37.055 1.00 87.19 89 LEU A C 1
ATOM 695 O O . LEU A 1 89 ? 1.404 -0.174 -36.205 1.00 87.19 89 LEU A O 1
ATOM 699 N N . ARG A 1 90 ? 3.279 -1.263 -36.802 1.00 89.19 90 ARG A N 1
ATOM 700 C CA . ARG A 1 90 ? 3.595 -1.803 -35.479 1.00 89.19 90 ARG A CA 1
ATOM 701 C C . ARG A 1 90 ? 4.740 -1.000 -34.875 1.00 89.19 90 ARG A C 1
ATOM 703 O O . ARG A 1 90 ? 5.706 -0.743 -35.597 1.00 89.19 90 ARG A O 1
ATOM 710 N N . PRO A 1 91 ? 4.652 -0.632 -33.589 1.00 93.44 91 PRO A N 1
ATOM 711 C CA . PRO A 1 91 ? 5.753 0.046 -32.945 1.00 93.44 91 PRO A CA 1
ATOM 712 C C . PRO A 1 91 ? 6.949 -0.897 -32.791 1.00 93.44 91 PRO A C 1
ATOM 714 O O . PRO A 1 91 ? 6.790 -2.117 -32.699 1.00 93.44 91 PRO A O 1
ATOM 717 N N . PHE A 1 92 ? 8.143 -0.326 -32.761 1.00 92.56 92 PHE A N 1
ATOM 718 C CA . PHE A 1 92 ? 9.395 -1.060 -32.647 1.00 92.56 92 PHE A CA 1
ATOM 719 C C . PHE A 1 92 ? 10.370 -0.330 -31.721 1.00 92.56 92 PHE A C 1
ATOM 721 O O . PHE A 1 92 ? 10.180 0.850 -31.404 1.00 92.56 92 PHE A O 1
ATOM 728 N N . VAL A 1 93 ? 11.403 -1.053 -31.299 1.00 93.19 93 VAL A N 1
ATOM 729 C CA . VAL A 1 93 ? 12.574 -0.524 -30.597 1.00 93.19 93 VAL A CA 1
ATOM 730 C C . VAL A 1 93 ? 13.843 -0.941 -31.324 1.00 93.19 93 VAL A C 1
ATOM 732 O O . VAL A 1 93 ? 13.856 -1.951 -32.030 1.00 93.19 93 VAL A O 1
ATOM 735 N N . TYR A 1 94 ? 14.885 -0.130 -31.189 1.00 91.94 94 TYR A N 1
ATOM 736 C CA . TYR A 1 94 ? 16.203 -0.455 -31.718 1.00 91.94 94 TYR A CA 1
ATOM 737 C C . TYR A 1 94 ? 16.958 -1.380 -30.762 1.00 91.94 94 TYR A C 1
ATOM 739 O O . TYR A 1 94 ? 16.668 -1.400 -29.561 1.00 91.94 94 TYR A O 1
ATOM 747 N N . GLY A 1 95 ? 17.910 -2.140 -31.301 1.00 89.44 95 GLY A N 1
ATOM 748 C CA . GLY A 1 95 ? 18.892 -2.859 -30.494 1.00 89.44 95 GLY A CA 1
ATOM 749 C C . GLY A 1 95 ? 19.685 -1.895 -29.615 1.00 89.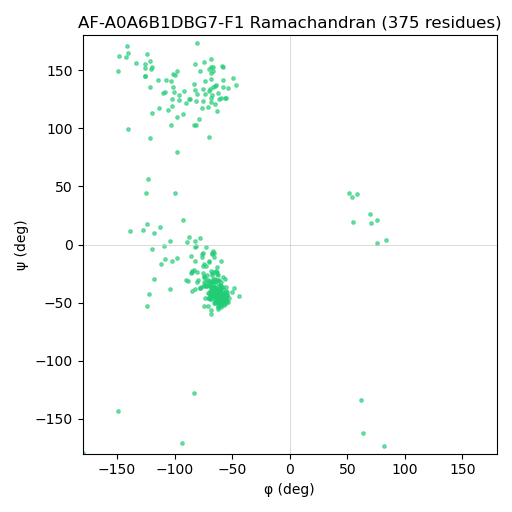44 95 GLY A C 1
ATOM 750 O O . GLY A 1 95 ? 19.825 -0.715 -29.942 1.00 89.44 95 GLY A O 1
ATOM 751 N N . LEU A 1 96 ? 20.172 -2.391 -28.484 1.00 89.19 96 LEU A N 1
ATOM 752 C CA . LEU A 1 96 ? 21.038 -1.631 -27.591 1.00 89.19 96 LEU A CA 1
ATOM 753 C C . LEU A 1 96 ? 22.439 -2.216 -27.651 1.00 89.19 96 LEU A C 1
ATOM 755 O O . LEU A 1 96 ? 22.598 -3.421 -27.468 1.00 89.19 96 LEU A O 1
ATOM 759 N N . ASP A 1 97 ? 23.417 -1.344 -27.847 1.00 85.12 97 ASP A N 1
ATOM 760 C CA . ASP A 1 97 ? 24.814 -1.626 -27.554 1.00 85.12 97 ASP A CA 1
ATOM 761 C C . ASP A 1 97 ? 25.178 -1.009 -26.204 1.00 85.12 97 ASP A C 1
ATOM 763 O O . ASP A 1 97 ? 24.654 0.053 -25.842 1.00 85.12 97 ASP A O 1
ATOM 767 N N . SER A 1 98 ? 26.058 -1.669 -25.458 1.00 85.69 98 SER A N 1
ATOM 768 C CA . SER A 1 98 ? 26.523 -1.198 -24.157 1.00 85.69 98 SER A CA 1
ATOM 769 C C . SER A 1 98 ? 28.033 -0.989 -24.185 1.00 85.69 98 SER A C 1
ATOM 771 O O . SER A 1 98 ? 28.828 -1.921 -24.276 1.00 85.69 98 SER A O 1
ATOM 773 N N . GLU A 1 99 ? 28.446 0.271 -24.071 1.00 85.56 99 GLU A N 1
ATOM 774 C CA . GLU A 1 99 ? 29.857 0.630 -23.970 1.00 85.56 99 GLU A CA 1
ATOM 775 C C . GLU A 1 99 ? 30.164 1.105 -22.551 1.00 85.56 99 GLU A C 1
ATOM 777 O O . GLU A 1 99 ? 29.461 1.950 -21.990 1.00 85.56 99 GLU A O 1
ATOM 782 N N . LEU A 1 100 ? 31.226 0.565 -21.950 1.00 84.25 100 LEU A N 1
ATOM 783 C CA . LEU A 1 100 ? 31.737 1.082 -20.686 1.00 84.25 100 LEU A CA 1
ATOM 784 C C . LEU A 1 100 ? 32.555 2.343 -20.970 1.00 84.25 100 LEU A C 1
ATOM 786 O O . LEU A 1 100 ? 33.677 2.269 -21.472 1.00 84.25 100 LEU A O 1
ATOM 790 N N . ASP A 1 101 ? 32.009 3.495 -20.600 1.00 84.75 101 ASP A N 1
ATOM 791 C CA . ASP A 1 101 ? 32.749 4.749 -20.574 1.00 84.75 101 ASP A CA 1
ATOM 792 C C . ASP A 1 101 ? 33.886 4.630 -19.545 1.00 84.75 101 ASP A C 1
ATOM 794 O O . ASP A 1 101 ? 33.645 4.473 -18.346 1.00 84.75 101 ASP A O 1
ATOM 798 N N . MET A 1 102 ? 35.132 4.680 -20.023 1.00 86.88 102 MET A N 1
ATOM 799 C CA . MET A 1 102 ? 36.343 4.491 -19.215 1.00 86.88 102 MET A CA 1
ATOM 800 C C . MET A 1 102 ? 36.654 5.678 -18.296 1.00 86.88 102 MET A C 1
ATOM 802 O O . MET A 1 102 ? 37.401 5.512 -17.332 1.00 86.88 102 MET A O 1
ATOM 806 N N . ASP A 1 103 ? 36.082 6.856 -18.560 1.00 84.19 103 ASP A N 1
ATOM 807 C CA . ASP A 1 103 ? 36.275 8.040 -17.722 1.00 84.19 103 ASP A CA 1
ATOM 808 C C . ASP A 1 103 ? 35.294 8.039 -16.547 1.00 84.19 103 ASP A C 1
ATOM 810 O O . ASP A 1 103 ? 35.648 8.392 -15.417 1.00 84.19 103 ASP A O 1
ATOM 814 N N . THR A 1 104 ? 34.047 7.626 -16.797 1.00 81.31 104 THR A N 1
ATOM 815 C CA . THR A 1 104 ? 32.995 7.605 -15.769 1.00 81.31 104 THR A CA 1
ATOM 816 C C . THR A 1 104 ? 32.780 6.235 -15.122 1.00 81.31 104 THR A C 1
ATOM 818 O O . THR A 1 104 ? 32.119 6.170 -14.080 1.00 81.31 104 THR A O 1
ATOM 821 N N . PHE A 1 105 ? 33.360 5.170 -15.690 1.00 79.94 105 PHE A N 1
ATOM 822 C CA . PHE A 1 105 ? 33.125 3.759 -15.354 1.00 79.94 105 PHE A CA 1
ATOM 823 C C . PHE A 1 105 ? 31.633 3.397 -15.363 1.00 79.94 105 PHE A C 1
ATOM 825 O O . PHE A 1 105 ? 31.128 2.743 -14.447 1.00 79.94 105 PHE A O 1
ATOM 832 N N . ARG A 1 106 ? 30.906 3.866 -16.385 1.00 76.31 106 ARG A N 1
ATOM 833 C CA . ARG A 1 106 ? 29.459 3.650 -16.540 1.00 76.31 106 ARG A CA 1
ATOM 834 C C . ARG A 1 106 ? 29.134 3.046 -17.889 1.00 76.31 106 ARG A C 1
ATOM 836 O O . ARG A 1 106 ? 29.745 3.405 -18.887 1.00 76.31 106 ARG A O 1
ATOM 843 N N . PHE A 1 107 ? 28.126 2.185 -17.909 1.00 81.12 107 PHE A N 1
ATOM 844 C CA . PHE A 1 107 ? 27.540 1.717 -19.156 1.00 81.12 107 PHE A CA 1
ATOM 845 C C . PHE A 1 107 ? 26.744 2.853 -19.800 1.00 81.12 107 PHE A C 1
ATOM 847 O O . PHE A 1 107 ? 25.798 3.381 -19.209 1.00 81.12 107 PHE A O 1
ATOM 854 N N . VAL A 1 108 ? 27.162 3.248 -20.997 1.00 85.00 108 VAL A N 1
ATOM 855 C CA . VAL A 1 108 ? 26.428 4.149 -21.878 1.00 85.00 108 VAL A CA 1
ATOM 856 C C . VAL A 1 108 ? 25.771 3.288 -22.945 1.00 85.00 108 VAL A C 1
ATOM 858 O O . VAL A 1 108 ? 26.431 2.492 -23.609 1.00 85.00 108 VAL A O 1
ATOM 861 N N . TYR A 1 109 ? 24.456 3.440 -23.077 1.00 87.56 109 TYR A N 1
ATOM 862 C CA . TYR A 1 109 ? 23.665 2.678 -24.031 1.00 87.56 109 TYR A CA 1
ATOM 863 C C . TYR A 1 109 ? 23.466 3.477 -25.314 1.00 87.56 109 TYR A C 1
ATOM 865 O O . TYR A 1 109 ? 22.932 4.590 -25.274 1.00 87.56 109 TYR A O 1
ATOM 873 N N . SER A 1 110 ? 23.857 2.883 -26.437 1.00 86.44 110 SER A N 1
ATOM 874 C CA . SER A 1 110 ? 23.687 3.446 -27.777 1.00 86.44 110 SER A CA 1
ATOM 875 C C . SER A 1 110 ? 22.716 2.587 -28.584 1.00 86.44 110 SER A C 1
ATOM 877 O O . SER A 1 110 ? 22.710 1.364 -28.475 1.00 86.44 110 SER A O 1
ATOM 879 N N . GLU A 1 111 ? 21.858 3.220 -29.384 1.00 88.88 111 GLU A N 1
ATOM 880 C CA . GLU A 1 111 ? 20.895 2.502 -30.225 1.00 88.88 111 GLU A CA 1
ATOM 881 C C . GLU A 1 111 ? 21.567 2.000 -31.514 1.00 88.88 111 GLU A C 1
ATOM 883 O O . GLU A 1 111 ? 22.088 2.796 -32.300 1.00 88.88 111 GLU A O 1
ATOM 888 N N . ILE A 1 112 ? 21.493 0.692 -31.768 1.00 87.38 112 ILE A N 1
ATOM 889 C CA . ILE A 1 112 ? 21.932 0.060 -33.018 1.00 87.38 112 ILE A CA 1
ATOM 890 C C . ILE A 1 112 ? 20.794 0.187 -34.033 1.00 87.38 112 ILE A C 1
ATOM 892 O O . ILE A 1 112 ? 19.786 -0.521 -33.962 1.00 87.38 112 ILE A O 1
ATOM 896 N N . HIS A 1 113 ? 20.928 1.118 -34.977 1.00 84.75 113 HIS A N 1
ATOM 897 C CA . HIS A 1 113 ? 19.851 1.474 -35.906 1.00 84.75 113 HIS A CA 1
ATOM 898 C C . HIS A 1 113 ? 19.623 0.415 -37.001 1.00 84.75 113 HIS A C 1
ATOM 900 O O . HIS A 1 113 ? 18.556 0.386 -37.629 1.00 84.75 113 HIS A O 1
ATOM 906 N N . GLU A 1 114 ? 20.589 -0.485 -37.206 1.00 85.38 114 GLU A N 1
ATOM 907 C CA . GLU A 1 114 ? 20.463 -1.655 -38.075 1.00 85.38 114 GLU A CA 1
ATOM 908 C C . GLU A 1 114 ? 19.531 -2.726 -37.489 1.00 85.38 114 GLU A C 1
ATOM 910 O O . GLU A 1 114 ? 18.845 -3.429 -38.236 1.00 85.38 114 GLU A O 1
ATOM 915 N N . GLU A 1 115 ? 19.465 -2.833 -36.161 1.00 87.56 115 GLU A N 1
ATOM 916 C CA . GLU A 1 115 ? 18.676 -3.843 -35.465 1.00 87.56 115 GLU A CA 1
ATOM 917 C C . GLU A 1 115 ? 17.327 -3.276 -35.024 1.00 87.56 115 GLU A C 1
ATOM 919 O O . GLU A 1 115 ? 17.235 -2.456 -34.113 1.00 87.56 115 GLU A O 1
ATOM 924 N N . LYS A 1 116 ? 16.245 -3.728 -35.668 1.00 89.56 116 LYS A N 1
ATOM 925 C CA . LYS A 1 116 ? 14.874 -3.304 -35.353 1.00 89.56 116 LYS A CA 1
ATOM 926 C C . LYS A 1 116 ? 14.067 -4.470 -34.794 1.00 89.56 116 LYS A C 1
ATOM 928 O O . LYS A 1 116 ? 13.768 -5.425 -35.511 1.00 89.56 116 LYS A O 1
ATOM 933 N N . TYR A 1 117 ? 13.617 -4.336 -33.552 1.00 92.75 117 TYR A N 1
ATOM 934 C CA . TYR A 1 117 ? 12.784 -5.321 -32.869 1.00 92.75 117 TYR A CA 1
ATOM 935 C C . TYR A 1 117 ? 11.339 -4.828 -32.780 1.00 92.75 117 TYR A C 1
ATOM 937 O O . TYR A 1 117 ? 11.033 -3.814 -32.149 1.00 92.75 117 TYR A O 1
ATOM 945 N N . LEU A 1 118 ? 10.423 -5.536 -33.446 1.00 92.81 118 LEU A N 1
ATOM 946 C CA . LEU A 1 118 ? 9.000 -5.190 -33.444 1.00 92.81 118 LEU A CA 1
ATOM 947 C C . LEU A 1 118 ? 8.368 -5.537 -32.094 1.00 92.81 118 LEU A C 1
ATOM 949 O O . LEU A 1 118 ? 8.443 -6.682 -31.651 1.00 92.81 118 LEU A O 1
ATOM 953 N N . ILE A 1 119 ? 7.657 -4.581 -31.498 1.00 93.19 119 ILE A N 1
ATOM 954 C CA . ILE A 1 119 ? 6.882 -4.825 -30.283 1.00 93.19 119 ILE A CA 1
ATOM 955 C C . ILE A 1 119 ? 5.619 -5.587 -30.676 1.00 93.19 119 ILE A C 1
ATOM 957 O O . ILE A 1 119 ? 4.766 -5.107 -31.434 1.00 93.19 119 ILE A O 1
ATOM 961 N N . LYS A 1 120 ? 5.497 -6.799 -30.149 1.00 93.44 120 LYS A N 1
ATOM 962 C CA . LYS A 1 120 ? 4.332 -7.661 -30.319 1.00 93.44 120 LYS A CA 1
ATOM 963 C C . LYS A 1 120 ? 3.474 -7.596 -29.065 1.00 93.44 120 LYS A C 1
ATOM 965 O O . LYS A 1 120 ? 3.986 -7.458 -27.961 1.00 93.44 120 LYS A O 1
ATOM 970 N N . LEU A 1 121 ? 2.161 -7.708 -29.248 1.00 93.81 121 LEU A N 1
ATOM 971 C CA . LEU A 1 121 ? 1.207 -7.857 -28.150 1.00 93.81 121 LEU A CA 1
ATOM 972 C C . LEU A 1 121 ? 0.858 -9.334 -27.967 1.00 93.81 121 LEU A C 1
ATOM 974 O O . LEU A 1 121 ? 0.811 -10.068 -28.955 1.00 93.81 121 LEU A O 1
ATOM 978 N N . PHE A 1 122 ? 0.545 -9.742 -26.735 1.00 93.44 122 PHE A N 1
ATOM 979 C CA . PHE A 1 122 ? 0.151 -11.121 -26.402 1.00 93.44 122 PHE A CA 1
ATOM 980 C C . PHE A 1 122 ? 1.212 -12.165 -26.783 1.00 93.44 122 PHE A C 1
ATOM 982 O O . PHE A 1 122 ? 0.880 -13.212 -27.345 1.00 93.44 122 PHE A O 1
ATOM 989 N N . VAL A 1 123 ? 2.479 -11.856 -26.497 1.00 92.44 123 VAL A N 1
ATOM 990 C CA . VAL A 1 123 ? 3.614 -12.755 -26.746 1.00 92.44 123 VAL A CA 1
ATOM 991 C C . VAL A 1 123 ? 3.589 -13.941 -25.793 1.00 92.44 123 VAL A C 1
ATOM 993 O O . VAL A 1 123 ? 3.090 -13.828 -24.674 1.00 92.44 123 VAL A O 1
ATOM 996 N N . GLU A 1 124 ? 4.127 -15.071 -26.238 1.00 90.94 124 GLU A N 1
ATOM 997 C CA . GLU A 1 124 ? 4.356 -16.232 -25.379 1.00 90.94 124 GLU A CA 1
ATOM 998 C C . GLU A 1 124 ? 5.664 -16.033 -24.605 1.00 90.94 124 GLU A C 1
ATOM 1000 O O . GLU A 1 124 ? 6.666 -15.618 -25.184 1.00 90.94 124 GLU A O 1
ATOM 1005 N N . GLY A 1 125 ? 5.634 -16.286 -23.299 1.00 89.19 125 GLY A N 1
ATOM 1006 C CA . GLY A 1 125 ? 6.766 -16.106 -22.394 1.00 89.19 125 GLY A CA 1
ATOM 1007 C C . GLY A 1 125 ? 6.725 -17.100 -21.238 1.00 89.19 125 GLY A C 1
ATOM 1008 O O . GLY A 1 125 ? 6.359 -18.264 -21.422 1.00 89.19 125 GLY A O 1
ATOM 1009 N N . TYR A 1 126 ? 7.135 -16.658 -20.051 1.00 91.44 126 TYR A N 1
ATOM 1010 C CA . TYR A 1 126 ? 7.239 -17.526 -18.883 1.00 91.44 126 TYR A CA 1
ATOM 1011 C C . TYR A 1 126 ? 5.864 -17.981 -18.375 1.00 91.44 126 TYR A C 1
ATOM 1013 O O . TYR A 1 126 ? 4.865 -17.263 -18.437 1.00 91.44 126 TYR A O 1
ATOM 1021 N N . GLU A 1 127 ? 5.804 -19.196 -17.833 1.00 92.44 127 GLU A N 1
ATOM 1022 C CA . GLU A 1 127 ? 4.561 -19.718 -17.272 1.00 92.44 127 GLU A CA 1
ATOM 1023 C C . GLU A 1 127 ? 4.253 -19.087 -15.913 1.00 92.44 127 GLU A C 1
ATOM 1025 O O . GLU A 1 127 ? 5.092 -19.027 -15.011 1.00 92.44 127 GLU A O 1
ATOM 1030 N N . TYR A 1 128 ? 3.003 -18.672 -15.735 1.00 90.75 128 TYR A N 1
ATOM 1031 C CA . TYR A 1 128 ? 2.483 -18.179 -14.469 1.00 90.75 128 TYR A CA 1
ATOM 1032 C C . TYR A 1 128 ? 1.052 -18.659 -14.237 1.00 90.75 128 TYR A C 1
ATOM 1034 O O . TYR A 1 128 ? 0.393 -19.243 -15.099 1.00 90.75 128 TYR A O 1
ATOM 1042 N N . LYS A 1 129 ? 0.549 -18.427 -13.024 1.00 89.75 129 LYS A N 1
ATOM 1043 C CA . LYS A 1 129 ? -0.840 -18.722 -12.673 1.00 89.75 129 LYS A CA 1
ATOM 1044 C C . LYS A 1 129 ? -1.641 -17.432 -12.658 1.00 89.75 129 LYS A C 1
ATOM 1046 O O . LYS A 1 129 ? -1.574 -16.671 -11.693 1.00 89.75 129 LYS A O 1
ATOM 1051 N N . LEU A 1 130 ? -2.432 -17.203 -13.700 1.00 86.00 130 LEU A N 1
ATOM 1052 C CA . LEU A 1 130 ? -3.368 -16.090 -13.753 1.00 86.00 130 LEU A CA 1
ATOM 1053 C C . LEU A 1 130 ? -4.363 -16.216 -12.589 1.00 86.00 130 LEU A C 1
ATOM 1055 O O . LEU A 1 130 ? -4.973 -17.271 -12.382 1.00 86.00 130 LEU A O 1
ATOM 1059 N N . LEU A 1 131 ? -4.480 -15.148 -11.793 1.00 82.69 131 LEU A N 1
ATOM 1060 C CA . LEU A 1 131 ? -5.249 -15.119 -10.538 1.00 82.69 131 LEU A CA 1
ATOM 1061 C C . LEU A 1 131 ? -4.841 -16.209 -9.522 1.00 82.69 131 LEU A C 1
ATOM 1063 O O . LEU A 1 131 ? -5.618 -16.548 -8.634 1.00 82.69 131 LEU A O 1
ATOM 1067 N N . GLY A 1 132 ? -3.649 -16.795 -9.662 1.00 82.12 132 GLY A N 1
ATOM 1068 C CA . GLY A 1 132 ? -3.181 -17.912 -8.838 1.00 82.12 132 GLY A CA 1
ATOM 1069 C C . GLY A 1 132 ? -3.801 -19.274 -9.172 1.00 82.12 132 GLY A C 1
ATOM 1070 O O . GLY A 1 132 ? -3.450 -20.263 -8.528 1.00 82.12 132 GLY A O 1
ATOM 1071 N N . LEU A 1 133 ? -4.680 -19.358 -10.179 1.00 88.88 133 LEU A N 1
ATOM 1072 C CA . LEU A 1 133 ? -5.483 -20.556 -10.451 1.00 88.88 133 LEU A CA 1
ATOM 1073 C C . LEU A 1 133 ? -5.278 -21.129 -11.856 1.00 88.88 133 LEU A C 1
ATOM 1075 O O . LEU A 1 133 ? -5.183 -22.345 -12.003 1.00 88.88 133 LEU A O 1
ATOM 1079 N N . ILE A 1 134 ? -5.218 -20.276 -12.881 1.00 91.12 134 ILE A N 1
ATOM 1080 C CA . ILE A 1 134 ? -5.256 -20.710 -14.283 1.00 91.12 134 ILE A CA 1
ATOM 1081 C C . ILE A 1 134 ? -3.833 -20.665 -14.855 1.00 91.12 134 ILE A C 1
ATOM 1083 O O . ILE A 1 134 ? -3.256 -19.578 -14.873 1.00 91.12 134 ILE A O 1
ATOM 1087 N N . PRO A 1 135 ? -3.248 -21.791 -15.310 1.00 91.69 135 PRO A N 1
ATOM 1088 C CA . PRO A 1 135 ? -1.949 -21.763 -15.975 1.00 91.69 135 PRO A CA 1
ATOM 1089 C C . PRO A 1 135 ? -2.051 -20.929 -17.253 1.00 91.69 135 PRO A C 1
ATOM 1091 O O . PRO A 1 135 ? -2.980 -21.094 -18.046 1.00 91.69 135 PRO A O 1
ATOM 1094 N N . PHE A 1 136 ? -1.122 -19.997 -17.417 1.00 93.38 136 PHE A N 1
ATOM 1095 C CA . PHE A 1 136 ? -1.112 -19.046 -18.514 1.00 93.38 136 PHE A CA 1
ATOM 1096 C C . PHE A 1 136 ? 0.334 -18.679 -18.856 1.00 93.38 136 PHE A C 1
ATOM 1098 O O . PHE A 1 136 ? 1.204 -18.708 -17.992 1.00 93.38 136 PHE A O 1
ATOM 1105 N N . ASN A 1 137 ? 0.591 -18.364 -20.121 1.00 92.81 137 ASN A N 1
ATOM 1106 C CA . ASN A 1 137 ? 1.940 -18.135 -20.649 1.00 92.81 137 ASN A CA 1
ATOM 1107 C C . ASN A 1 137 ? 2.006 -16.940 -21.610 1.00 92.81 137 ASN A C 1
ATOM 1109 O O . ASN A 1 137 ? 2.977 -16.797 -22.347 1.00 92.81 137 ASN A O 1
ATOM 1113 N N . ARG A 1 138 ? 0.947 -16.120 -21.673 1.00 92.88 138 ARG A N 1
ATOM 1114 C CA . ARG A 1 138 ? 0.928 -14.925 -22.522 1.00 92.88 138 ARG A CA 1
ATOM 1115 C C . ARG A 1 138 ? 1.128 -13.659 -21.708 1.00 92.88 138 ARG A C 1
ATOM 1117 O O . ARG A 1 138 ? 0.526 -13.512 -20.642 1.00 92.88 138 ARG A O 1
ATOM 1124 N N . HIS A 1 139 ? 1.889 -12.731 -22.272 1.00 93.50 139 HIS A N 1
ATOM 1125 C CA . HIS A 1 139 ? 2.193 -11.425 -21.691 1.00 93.50 139 HIS A CA 1
ATOM 1126 C C . HIS A 1 139 ? 1.708 -10.304 -22.608 1.00 93.50 139 HIS A C 1
ATOM 1128 O O . HIS A 1 139 ? 1.616 -10.470 -23.824 1.00 93.50 139 HIS A O 1
ATOM 1134 N N . LEU A 1 140 ? 1.370 -9.156 -22.025 1.00 93.81 140 LEU A N 1
ATOM 1135 C CA . LEU A 1 140 ? 0.751 -8.018 -22.694 1.00 93.81 140 LEU A CA 1
ATOM 1136 C C . LEU A 1 140 ? 1.569 -7.570 -23.901 1.00 93.81 140 LEU A C 1
ATOM 1138 O O . LEU A 1 140 ? 0.994 -7.309 -24.957 1.00 93.81 140 LEU A O 1
ATOM 1142 N N . TYR A 1 141 ? 2.889 -7.512 -23.746 1.00 94.19 141 TYR A N 1
ATOM 1143 C CA . TYR A 1 141 ? 3.812 -7.115 -24.793 1.00 94.19 141 TYR A CA 1
ATOM 1144 C C . TYR A 1 141 ? 5.162 -7.827 -24.658 1.00 94.19 141 TYR A C 1
ATOM 1146 O O . TYR A 1 141 ? 5.496 -8.340 -23.594 1.00 94.19 141 TYR A O 1
ATOM 1154 N N . GLY A 1 142 ? 5.940 -7.824 -25.738 1.00 92.69 142 GLY A N 1
ATOM 1155 C CA . GLY A 1 142 ? 7.340 -8.245 -25.753 1.00 92.69 142 GLY A CA 1
ATOM 1156 C C . GLY A 1 142 ? 7.955 -8.112 -27.144 1.00 92.69 142 GLY A C 1
ATOM 1157 O O . GLY A 1 142 ? 7.290 -7.681 -28.091 1.00 92.69 142 GLY A O 1
ATOM 1158 N N . VAL A 1 143 ? 9.226 -8.477 -27.258 1.00 92.25 143 VAL A N 1
ATOM 1159 C CA . VAL A 1 143 ? 10.010 -8.464 -28.500 1.00 92.25 143 VAL A CA 1
ATOM 1160 C C . VAL A 1 143 ? 10.617 -9.847 -28.740 1.00 92.25 143 VAL A C 1
ATOM 1162 O O . VAL A 1 143 ? 10.767 -10.625 -27.801 1.00 92.25 143 VAL A O 1
ATOM 1165 N N . ASP A 1 144 ? 10.911 -10.182 -29.998 1.00 87.94 144 ASP A N 1
ATOM 1166 C CA . ASP A 1 144 ? 11.573 -11.452 -30.315 1.00 87.94 144 ASP A CA 1
ATOM 1167 C C . ASP A 1 144 ? 13.048 -11.404 -29.904 1.00 87.94 144 ASP A C 1
ATOM 1169 O O . ASP A 1 144 ? 13.729 -10.406 -30.151 1.00 87.94 144 ASP A O 1
ATOM 1173 N N . ALA A 1 145 ? 13.553 -12.513 -29.360 1.00 83.88 145 ALA A N 1
ATOM 1174 C CA . ALA A 1 145 ? 14.978 -12.680 -29.100 1.00 83.88 145 ALA A CA 1
ATOM 1175 C C . ALA A 1 145 ? 15.797 -12.518 -30.403 1.00 83.88 145 ALA A C 1
ATOM 1177 O O . ALA A 1 145 ? 15.359 -12.997 -31.456 1.00 83.88 145 ALA A O 1
ATOM 1178 N N . PRO A 1 146 ? 16.984 -11.883 -30.355 1.00 85.56 146 PRO A N 1
ATOM 1179 C CA . PRO A 1 146 ? 17.724 -11.454 -29.158 1.00 85.56 146 PRO A CA 1
ATOM 1180 C C . PRO A 1 146 ? 17.362 -10.056 -28.614 1.00 85.56 146 PRO A C 1
ATOM 1182 O O . PRO A 1 146 ? 18.021 -9.582 -27.697 1.00 85.56 146 PRO A O 1
ATOM 1185 N N . GLY A 1 147 ? 16.338 -9.386 -29.150 1.00 86.19 147 GLY A N 1
ATOM 1186 C CA . GLY A 1 147 ? 15.972 -8.039 -28.715 1.00 86.19 147 GLY A CA 1
ATOM 1187 C C . GLY A 1 147 ? 15.454 -7.983 -27.279 1.00 86.19 147 GLY A C 1
ATOM 1188 O O . GLY A 1 147 ? 14.791 -8.906 -26.807 1.00 86.19 147 GLY A O 1
ATOM 1189 N N . VAL A 1 148 ? 15.690 -6.851 -26.613 1.00 90.19 148 VAL A N 1
ATOM 1190 C CA . VAL A 1 148 ? 15.152 -6.531 -25.282 1.00 90.19 148 VAL A CA 1
ATOM 1191 C C . VAL A 1 148 ? 14.286 -5.276 -25.336 1.00 90.19 148 VAL A C 1
ATOM 1193 O O . VAL A 1 148 ? 14.472 -4.417 -26.200 1.00 90.19 148 VAL A O 1
ATOM 1196 N N . PHE A 1 149 ? 13.314 -5.173 -24.425 1.00 93.44 149 PHE A N 1
ATOM 1197 C CA . PHE A 1 149 ? 12.435 -4.008 -24.349 1.00 93.44 149 PHE A CA 1
ATOM 1198 C C . PHE A 1 149 ? 12.119 -3.588 -22.907 1.00 93.44 149 PHE A C 1
ATOM 1200 O O . PHE A 1 149 ? 11.203 -4.117 -22.276 1.00 93.44 149 PHE A O 1
ATOM 1207 N N . TYR A 1 150 ? 12.838 -2.573 -22.430 1.00 94.44 150 TYR A N 1
ATOM 1208 C CA . TYR A 1 150 ? 12.715 -1.984 -21.097 1.00 94.44 150 TYR A CA 1
ATOM 1209 C C . TYR A 1 150 ? 11.855 -0.714 -21.123 1.00 94.44 150 TYR A C 1
ATOM 1211 O O . TYR A 1 150 ? 12.361 0.411 -21.098 1.00 94.44 150 TYR A O 1
ATOM 1219 N N . LEU A 1 151 ? 10.528 -0.873 -21.152 1.00 95.50 151 LEU A N 1
ATOM 1220 C CA . LEU A 1 151 ? 9.578 0.249 -21.271 1.00 95.50 151 LEU A CA 1
ATOM 1221 C C . LEU A 1 151 ? 9.753 1.323 -20.177 1.00 95.50 151 LEU A C 1
ATOM 1223 O O . LEU A 1 151 ? 9.574 2.509 -20.448 1.00 95.50 151 LEU A O 1
ATOM 1227 N N . LEU A 1 152 ? 10.087 0.923 -18.946 1.00 96.25 152 LEU A N 1
ATOM 1228 C CA . LEU A 1 152 ? 10.351 1.836 -17.820 1.00 96.25 152 LEU A CA 1
ATOM 1229 C C . LEU A 1 152 ? 11.821 1.810 -17.370 1.00 96.25 152 LEU A C 1
ATOM 1231 O O . LEU A 1 152 ? 12.138 2.316 -16.295 1.00 96.25 152 LEU A O 1
ATOM 1235 N N . GLY A 1 153 ? 12.705 1.245 -18.194 1.00 95.56 153 GLY A N 1
ATOM 1236 C CA . GLY A 1 153 ? 14.119 1.053 -17.885 1.00 95.56 153 GLY A CA 1
ATOM 1237 C C . GLY A 1 153 ? 14.393 -0.186 -17.029 1.00 95.56 153 GLY A C 1
ATOM 1238 O O . GLY A 1 153 ? 13.490 -0.983 -16.748 1.00 95.56 153 GLY A O 1
ATOM 1239 N N . SER A 1 154 ? 15.647 -0.333 -16.613 1.00 95.44 154 SER A N 1
ATOM 1240 C CA . SER A 1 154 ? 16.112 -1.404 -15.731 1.00 95.44 154 SER A CA 1
ATOM 1241 C C . SER A 1 154 ? 16.807 -0.863 -14.476 1.00 95.44 154 SER A C 1
ATOM 1243 O O . SER A 1 154 ? 17.154 0.323 -14.399 1.00 95.44 154 SER A O 1
ATOM 1245 N N . ASP A 1 155 ? 16.963 -1.725 -13.469 1.00 94.25 155 ASP A N 1
ATOM 1246 C CA . ASP A 1 155 ? 17.653 -1.405 -12.214 1.00 94.25 155 ASP A CA 1
ATOM 1247 C C . ASP A 1 155 ? 19.145 -1.791 -12.213 1.00 94.25 155 ASP A C 1
ATOM 1249 O O . ASP A 1 155 ? 19.723 -2.133 -13.246 1.00 94.25 155 ASP A O 1
ATOM 1253 N N . ASP A 1 156 ? 19.773 -1.703 -11.038 1.00 91.62 156 ASP A N 1
ATOM 1254 C CA . ASP A 1 156 ? 21.182 -2.026 -10.770 1.00 91.62 156 ASP A CA 1
ATOM 1255 C C . ASP A 1 156 ? 21.586 -3.477 -11.068 1.00 91.62 156 ASP A C 1
ATOM 1257 O O . ASP A 1 156 ? 22.776 -3.775 -11.139 1.00 91.62 156 ASP A O 1
ATOM 1261 N N . LEU A 1 157 ? 20.614 -4.370 -11.244 1.00 92.69 157 LEU A N 1
ATOM 1262 C CA . LEU A 1 157 ? 20.807 -5.779 -11.587 1.00 92.69 157 LEU A CA 1
ATOM 1263 C C . LEU A 1 157 ? 20.162 -6.126 -12.943 1.00 92.69 157 LEU A C 1
ATOM 1265 O O . LEU A 1 157 ? 20.036 -7.296 -13.299 1.00 92.69 157 LEU A O 1
ATOM 1269 N N . GLY A 1 158 ? 19.715 -5.120 -13.699 1.00 93.31 158 GLY A N 1
ATOM 1270 C CA . GLY A 1 158 ? 19.088 -5.307 -15.005 1.00 93.31 158 GLY A CA 1
ATOM 1271 C C . GLY A 1 158 ? 17.693 -5.934 -14.962 1.00 93.31 158 GLY A C 1
ATOM 1272 O O . GLY A 1 158 ? 17.196 -6.425 -15.981 1.00 93.31 158 GLY A O 1
ATOM 1273 N N . HIS A 1 159 ? 17.020 -5.911 -13.808 1.00 95.38 159 HIS A N 1
ATOM 1274 C CA . HIS A 1 159 ? 15.619 -6.312 -13.755 1.00 95.38 159 HIS A CA 1
ATOM 1275 C C . HIS A 1 159 ? 14.750 -5.294 -14.495 1.00 95.38 159 HIS A C 1
ATOM 1277 O O . HIS A 1 159 ? 14.938 -4.082 -14.364 1.00 95.38 159 HIS A O 1
ATOM 1283 N N . ASP A 1 160 ? 13.728 -5.779 -15.195 1.00 95.88 160 ASP A N 1
ATOM 1284 C CA . ASP A 1 160 ? 12.764 -4.915 -15.870 1.00 95.88 160 ASP A CA 1
ATOM 1285 C C . ASP A 1 160 ? 11.884 -4.136 -14.876 1.00 95.88 160 ASP A C 1
ATOM 1287 O O . ASP A 1 160 ? 11.215 -4.701 -13.998 1.00 95.88 160 ASP A O 1
ATOM 1291 N N . MET A 1 161 ? 11.857 -2.807 -15.021 1.00 96.44 161 MET A N 1
ATOM 1292 C CA . MET A 1 161 ? 11.143 -1.949 -14.081 1.00 96.44 161 MET A CA 1
ATOM 1293 C C . MET A 1 161 ? 9.624 -2.049 -14.194 1.00 96.44 161 MET A C 1
ATOM 1295 O O . MET A 1 161 ? 8.943 -1.853 -13.185 1.00 96.44 161 MET A O 1
ATOM 1299 N N . VAL A 1 162 ? 9.070 -2.405 -15.359 1.00 96.75 162 VAL A N 1
ATOM 1300 C CA . VAL A 1 162 ? 7.630 -2.689 -15.481 1.00 96.75 162 VAL A CA 1
ATOM 1301 C C . VAL A 1 162 ? 7.282 -3.885 -14.606 1.00 96.75 162 VAL A C 1
ATOM 1303 O O . VAL A 1 162 ? 6.425 -3.772 -13.724 1.00 96.75 162 VAL A O 1
ATOM 1306 N N . ALA A 1 163 ? 7.990 -4.999 -14.782 1.00 95.69 163 ALA A N 1
ATOM 1307 C CA . ALA A 1 163 ? 7.783 -6.211 -14.007 1.00 95.69 163 ALA A CA 1
ATOM 1308 C C . ALA A 1 163 ? 7.875 -5.926 -12.503 1.00 95.69 163 ALA A C 1
ATOM 1310 O O . ALA A 1 163 ? 6.959 -6.262 -11.745 1.00 95.69 163 ALA A O 1
ATOM 1311 N N . ARG A 1 164 ? 8.925 -5.223 -12.058 1.00 96.44 164 ARG A N 1
ATOM 1312 C CA . ARG A 1 164 ? 9.106 -4.917 -10.632 1.00 96.44 164 ARG A CA 1
ATOM 1313 C C . ARG A 1 164 ? 8.049 -3.967 -10.067 1.00 96.44 164 ARG A C 1
ATOM 1315 O O . ARG A 1 164 ? 7.615 -4.185 -8.933 1.00 96.44 164 ARG A O 1
ATOM 1322 N N . VAL A 1 165 ? 7.626 -2.940 -10.807 1.00 97.31 165 VAL A N 1
ATOM 1323 C CA . VAL A 1 165 ? 6.631 -1.951 -10.346 1.00 97.31 165 VAL A CA 1
ATOM 1324 C C . VAL A 1 165 ? 5.247 -2.576 -10.194 1.00 97.31 165 VAL A C 1
ATOM 1326 O O . VAL A 1 165 ? 4.598 -2.379 -9.162 1.00 97.31 165 VAL A O 1
ATOM 1329 N N . PHE A 1 166 ? 4.788 -3.343 -11.186 1.00 96.81 166 PHE A N 1
ATOM 1330 C CA . PHE A 1 166 ? 3.456 -3.955 -11.142 1.00 96.81 166 PHE A CA 1
ATOM 1331 C C . PHE A 1 166 ? 3.401 -5.144 -10.181 1.00 96.81 166 PHE A C 1
ATOM 1333 O O . PHE A 1 166 ? 2.415 -5.296 -9.458 1.00 96.81 166 PHE A O 1
ATOM 1340 N N . MET A 1 167 ? 4.477 -5.928 -10.069 1.00 95.50 167 MET A N 1
ATOM 1341 C CA . MET A 1 167 ? 4.574 -6.942 -9.014 1.00 95.50 167 MET A CA 1
ATOM 1342 C C . MET A 1 167 ? 4.650 -6.302 -7.625 1.00 95.50 167 MET A C 1
ATOM 1344 O O . MET A 1 167 ? 3.990 -6.768 -6.696 1.00 95.50 167 MET A O 1
ATOM 1348 N N . GLY A 1 168 ? 5.367 -5.182 -7.492 1.00 95.25 168 GLY A N 1
ATOM 1349 C CA . GLY A 1 168 ? 5.453 -4.414 -6.250 1.00 95.25 168 GLY A CA 1
ATOM 1350 C C . GLY A 1 168 ? 4.112 -3.832 -5.802 1.00 95.25 168 GLY A C 1
ATOM 1351 O O . GLY A 1 168 ? 3.844 -3.767 -4.600 1.00 95.25 168 GLY A O 1
ATOM 1352 N N . ALA A 1 169 ? 3.230 -3.506 -6.753 1.00 96.25 169 ALA A N 1
ATOM 1353 C CA . ALA A 1 169 ? 1.880 -3.031 -6.469 1.00 96.25 169 ALA A CA 1
ATOM 1354 C C . ALA A 1 169 ? 1.072 -4.036 -5.636 1.00 96.25 169 ALA A C 1
ATOM 1356 O O . ALA A 1 169 ? 0.336 -3.627 -4.739 1.00 96.25 169 ALA A O 1
ATOM 1357 N N . ARG A 1 170 ? 1.246 -5.350 -5.862 1.00 94.06 170 ARG A N 1
ATOM 1358 C CA . ARG A 1 170 ? 0.579 -6.397 -5.065 1.00 94.06 170 ARG A CA 1
ATOM 1359 C C . ARG A 1 170 ? 0.932 -6.278 -3.591 1.00 94.06 170 ARG A C 1
ATOM 1361 O O . ARG A 1 170 ? 0.042 -6.327 -2.747 1.00 94.06 170 ARG A O 1
ATOM 1368 N N . ILE A 1 171 ? 2.213 -6.102 -3.280 1.00 93.25 171 ILE A N 1
ATOM 1369 C CA . ILE A 1 171 ? 2.685 -6.013 -1.900 1.00 93.25 171 ILE A CA 1
ATOM 1370 C C . ILE A 1 171 ? 2.250 -4.687 -1.270 1.00 93.25 171 ILE A C 1
ATOM 1372 O O . ILE A 1 171 ? 1.571 -4.708 -0.242 1.00 93.25 171 ILE A O 1
ATOM 1376 N N . SER A 1 172 ? 2.548 -3.549 -1.905 1.00 95.25 172 SER A N 1
ATOM 1377 C CA . SER A 1 172 ? 2.262 -2.230 -1.323 1.00 95.25 172 SER A CA 1
ATOM 1378 C C . SER A 1 172 ? 0.760 -1.962 -1.148 1.00 95.25 172 SER A C 1
ATOM 1380 O O . SER A 1 172 ? 0.352 -1.450 -0.105 1.00 95.25 172 SER A O 1
ATOM 1382 N N . LEU A 1 173 ? -0.095 -2.372 -2.097 1.00 95.25 173 LEU A N 1
ATOM 1383 C CA . LEU A 1 173 ? -1.552 -2.210 -1.964 1.00 95.25 173 LEU A CA 1
ATOM 1384 C C . LEU A 1 173 ? -2.178 -3.192 -0.961 1.00 95.25 173 LEU A C 1
ATOM 1386 O O . LEU A 1 173 ? -3.202 -2.871 -0.354 1.00 95.25 173 LEU A O 1
ATOM 1390 N N . THR A 1 174 ? -1.596 -4.381 -0.771 1.00 93.38 174 THR A N 1
ATOM 1391 C CA . THR A 1 174 ? -2.150 -5.388 0.153 1.00 93.38 174 THR A CA 1
ATOM 1392 C C . THR A 1 174 ? -1.740 -5.122 1.598 1.00 93.38 174 THR A C 1
ATOM 1394 O O . THR A 1 174 ? -2.578 -5.272 2.486 1.00 93.38 174 THR A O 1
ATOM 1397 N N . ILE A 1 175 ? -0.504 -4.674 1.862 1.00 90.38 175 ILE A N 1
ATOM 1398 C CA . ILE A 1 175 ? -0.058 -4.335 3.230 1.00 90.38 175 ILE A CA 1
ATOM 1399 C C . ILE A 1 175 ? -0.944 -3.243 3.832 1.00 90.38 175 ILE A C 1
ATOM 1401 O O . ILE A 1 175 ? -1.374 -3.374 4.979 1.00 90.38 175 ILE A O 1
ATOM 1405 N N . GLY A 1 176 ? -1.287 -2.217 3.043 1.00 86.56 176 GLY A N 1
ATOM 1406 C CA . GLY A 1 176 ? -2.208 -1.165 3.474 1.00 86.56 176 GLY A CA 1
ATOM 1407 C C . GLY A 1 176 ? -3.555 -1.718 3.952 1.00 86.56 176 GLY A C 1
ATOM 1408 O O . GLY A 1 176 ? -4.032 -1.354 5.026 1.00 86.56 176 GLY A O 1
ATOM 1409 N N . LEU A 1 177 ? -4.139 -2.659 3.203 1.00 92.00 177 LEU A N 1
ATOM 1410 C CA . LEU A 1 177 ? -5.414 -3.289 3.559 1.00 92.00 177 LEU A CA 1
ATOM 1411 C C . LEU A 1 177 ? -5.304 -4.205 4.782 1.00 92.00 177 LEU A C 1
ATOM 1413 O O . LEU A 1 177 ? -6.140 -4.123 5.681 1.00 92.00 177 LEU A O 1
ATOM 1417 N N . VAL A 1 178 ? -4.287 -5.070 4.836 1.00 94.00 178 VAL A N 1
ATOM 1418 C CA . VAL A 1 178 ? -4.096 -6.011 5.953 1.00 94.00 178 VAL A CA 1
ATOM 1419 C C . VAL A 1 178 ? -3.865 -5.252 7.257 1.00 94.00 178 VAL A C 1
ATOM 1421 O O . VAL A 1 178 ? -4.511 -5.557 8.260 1.00 94.00 178 VAL A O 1
ATOM 1424 N N . GLY A 1 179 ? -3.008 -4.227 7.236 1.00 91.38 179 GLY A N 1
ATOM 1425 C CA . GLY A 1 179 ? -2.758 -3.376 8.396 1.00 91.38 179 GLY A CA 1
ATOM 1426 C C . GLY A 1 179 ? -4.036 -2.705 8.898 1.00 91.38 179 GLY A C 1
ATOM 1427 O O . GLY A 1 179 ? -4.319 -2.737 10.093 1.00 91.38 179 GLY A O 1
ATOM 1428 N N . VAL A 1 180 ? -4.865 -2.169 7.995 1.00 93.31 180 VAL A N 1
ATOM 1429 C CA . VAL A 1 180 ? -6.137 -1.533 8.371 1.00 93.31 180 VAL A CA 1
ATOM 1430 C C . VAL A 1 180 ? -7.162 -2.533 8.904 1.00 93.31 180 VAL A C 1
ATOM 1432 O O . VAL A 1 180 ? -7.881 -2.215 9.850 1.00 93.31 180 VAL A O 1
ATOM 1435 N N . ILE A 1 181 ? -7.216 -3.758 8.376 1.00 95.31 181 ILE A N 1
ATOM 1436 C CA . ILE A 1 181 ? -8.069 -4.817 8.936 1.00 95.31 181 ILE A CA 1
ATOM 1437 C C . ILE A 1 181 ? -7.668 -5.115 10.386 1.00 95.31 181 ILE A C 1
ATOM 1439 O O . ILE A 1 181 ? -8.537 -5.174 11.257 1.00 95.31 181 ILE A O 1
ATOM 1443 N N . LEU A 1 182 ? -6.368 -5.242 10.669 1.00 94.69 182 LEU A N 1
ATOM 1444 C CA . LEU A 1 182 ? -5.873 -5.419 12.037 1.00 94.69 182 LEU A CA 1
ATOM 1445 C C . LEU A 1 182 ? -6.222 -4.210 12.917 1.00 94.69 182 LEU A C 1
ATOM 1447 O O . LEU A 1 182 ? -6.726 -4.390 14.026 1.00 94.69 182 LEU A O 1
ATOM 1451 N N . THR A 1 183 ? -6.056 -2.988 12.401 1.00 94.12 183 THR A N 1
ATOM 1452 C CA . THR A 1 183 ? -6.471 -1.745 13.071 1.00 94.12 183 THR A CA 1
ATOM 1453 C C . THR A 1 183 ? -7.951 -1.767 13.442 1.00 94.12 183 THR A C 1
ATOM 1455 O O . THR A 1 183 ? -8.289 -1.435 14.577 1.00 94.12 183 THR A O 1
ATOM 1458 N N . ILE A 1 184 ? -8.839 -2.197 12.539 1.00 95.75 184 ILE A N 1
ATOM 1459 C CA . ILE A 1 184 ? -10.275 -2.336 12.819 1.00 95.75 184 ILE A CA 1
ATOM 1460 C C . ILE A 1 184 ? -10.509 -3.382 13.907 1.00 95.75 184 ILE A C 1
ATOM 1462 O O . ILE A 1 184 ? -11.235 -3.104 14.860 1.00 95.75 184 ILE A O 1
ATOM 1466 N N . ILE A 1 185 ? -9.905 -4.568 13.787 1.00 95.62 185 ILE A N 1
ATOM 1467 C CA . ILE A 1 185 ? -10.106 -5.671 14.734 1.00 95.62 185 ILE A CA 1
ATOM 1468 C C . ILE A 1 185 ? -9.686 -5.242 16.142 1.00 95.62 185 ILE A C 1
ATOM 1470 O O . ILE A 1 185 ? -10.496 -5.319 17.068 1.00 95.62 185 ILE A O 1
ATOM 1474 N N . PHE A 1 186 ? -8.459 -4.748 16.316 1.00 96.00 186 PHE A N 1
ATOM 1475 C CA . PHE A 1 186 ? -7.961 -4.327 17.625 1.00 96.00 186 PHE A CA 1
ATOM 1476 C C . PHE A 1 186 ? -8.655 -3.055 18.114 1.00 96.00 186 PHE A C 1
ATOM 1478 O O . PHE A 1 186 ? -9.118 -3.006 19.253 1.00 96.00 186 PHE A O 1
ATOM 1485 N N . GLY A 1 187 ? -8.797 -2.053 17.247 1.00 96.69 187 GLY A N 1
ATOM 1486 C CA . GLY A 1 187 ? -9.389 -0.760 17.570 1.00 96.69 187 GLY A CA 1
ATOM 1487 C C . GLY A 1 187 ? -10.850 -0.870 17.994 1.00 96.69 187 GLY A C 1
ATOM 1488 O O . GLY A 1 187 ? -11.224 -0.415 19.075 1.00 96.69 187 GLY A O 1
ATOM 1489 N N . ALA A 1 188 ? -11.683 -1.523 17.181 1.00 96.62 188 ALA A N 1
ATOM 1490 C CA . ALA A 1 188 ? -13.098 -1.687 17.489 1.00 96.62 188 ALA A CA 1
ATOM 1491 C C . ALA A 1 188 ? -13.311 -2.576 18.719 1.00 96.62 188 ALA A C 1
ATOM 1493 O O . ALA A 1 188 ? -14.134 -2.239 19.571 1.00 96.62 188 ALA A O 1
ATOM 1494 N N . THR A 1 189 ? -12.554 -3.670 18.855 1.00 96.19 189 THR A N 1
ATOM 1495 C CA . THR A 1 189 ? -12.708 -4.596 19.987 1.00 96.19 189 THR A CA 1
ATOM 1496 C C . THR A 1 189 ? -12.263 -3.950 21.294 1.00 96.19 189 THR A C 1
ATOM 1498 O O . THR A 1 189 ? -13.060 -3.839 22.224 1.00 96.19 189 THR A O 1
ATOM 1501 N N . LEU A 1 190 ? -11.018 -3.469 21.371 1.00 97.44 190 LEU A N 1
ATOM 1502 C CA . LEU A 1 190 ? -10.468 -2.906 22.606 1.00 97.44 190 LEU A CA 1
ATOM 1503 C C . LEU A 1 190 ? -11.142 -1.585 22.973 1.00 97.44 190 LEU A C 1
ATOM 1505 O O . LEU A 1 190 ? -11.426 -1.365 24.148 1.00 97.44 190 LEU A O 1
ATOM 1509 N N . GLY A 1 191 ? -11.479 -0.749 21.986 1.00 97.56 191 GLY A N 1
ATOM 1510 C CA . GLY A 1 191 ? -12.247 0.475 22.208 1.00 97.56 191 GLY A CA 1
ATOM 1511 C C . GLY A 1 191 ? -13.645 0.199 22.760 1.00 97.56 191 GLY A C 1
ATOM 1512 O O . GLY A 1 191 ? -14.068 0.842 23.721 1.00 97.56 191 GLY A O 1
ATOM 1513 N N . THR A 1 192 ? -14.347 -0.799 22.215 1.00 97.38 192 THR A N 1
ATOM 1514 C CA . THR A 1 192 ? -15.686 -1.168 22.699 1.00 97.38 192 THR A CA 1
ATOM 1515 C C . THR A 1 192 ? -15.639 -1.774 24.093 1.00 97.38 192 THR A C 1
ATOM 1517 O O . THR A 1 192 ? -16.427 -1.375 24.944 1.00 97.38 192 THR A O 1
ATOM 1520 N N . VAL A 1 193 ? -14.697 -2.680 24.363 1.00 96.88 193 VAL A N 1
ATOM 1521 C CA . VAL A 1 193 ? -14.509 -3.282 25.694 1.00 96.88 193 VAL A CA 1
ATOM 1522 C C . VAL A 1 193 ? -14.190 -2.205 26.737 1.00 96.88 193 VAL A C 1
ATOM 1524 O O . VAL A 1 193 ? -14.839 -2.145 27.782 1.00 96.88 193 VAL A O 1
ATOM 1527 N N . SER A 1 194 ? -13.248 -1.312 26.427 1.00 97.31 194 SER A N 1
ATOM 1528 C CA . SER A 1 194 ? -12.851 -0.181 27.274 1.00 97.31 194 SER A CA 1
ATOM 1529 C C . SER A 1 194 ? -14.025 0.768 27.550 1.00 97.31 194 SER A C 1
ATOM 1531 O O . SER A 1 194 ? -14.287 1.094 28.706 1.00 97.31 194 SER A O 1
ATOM 1533 N N . GLY A 1 195 ? -14.791 1.153 26.524 1.00 96.12 195 GLY A N 1
ATOM 1534 C CA . GLY A 1 195 ? -15.932 2.059 26.688 1.00 96.12 195 GLY A CA 1
ATOM 1535 C C . GLY A 1 195 ? -17.142 1.424 27.379 1.00 96.12 195 GLY A C 1
ATOM 1536 O O . GLY A 1 195 ? -17.833 2.087 28.149 1.00 96.12 195 GLY A O 1
ATOM 1537 N N . PHE A 1 196 ? -17.409 0.141 27.129 1.00 95.75 196 PHE A N 1
ATOM 1538 C CA . PHE A 1 196 ? -18.588 -0.539 27.662 1.00 95.75 196 PHE A CA 1
ATOM 1539 C C . PHE A 1 196 ? -18.430 -0.851 29.156 1.00 95.75 196 PHE A C 1
ATOM 1541 O O . PHE A 1 196 ? -19.277 -0.450 29.959 1.00 95.75 196 PHE A O 1
ATOM 1548 N N . TYR A 1 197 ? -17.330 -1.510 29.540 1.00 95.19 197 TYR A N 1
ATOM 1549 C CA . TYR A 1 197 ? -17.110 -1.954 30.920 1.00 95.19 197 TYR A CA 1
ATOM 1550 C C . TYR A 1 197 ? -16.594 -0.845 31.847 1.00 95.19 197 TYR A C 1
ATOM 1552 O O . TYR A 1 197 ? -16.950 -0.828 33.024 1.00 95.19 197 TYR A O 1
ATOM 1560 N N . GLY A 1 198 ? -15.811 0.115 31.341 1.00 93.06 198 GLY A N 1
ATOM 1561 C CA . GLY A 1 198 ? -15.272 1.203 32.161 1.00 93.06 198 GLY A CA 1
ATOM 1562 C C . GLY A 1 198 ? -14.305 0.740 33.267 1.00 93.06 198 GLY A C 1
ATOM 1563 O O . GLY A 1 198 ? -13.758 -0.366 33.243 1.00 93.06 198 GLY A O 1
ATOM 1564 N N . GLY A 1 199 ? -14.081 1.616 34.252 1.00 94.69 199 GLY A N 1
ATOM 1565 C CA . GLY A 1 199 ? -13.366 1.297 35.493 1.00 94.69 199 GLY A CA 1
ATOM 1566 C C . GLY A 1 199 ? -11.909 0.853 35.300 1.00 94.69 199 GLY A C 1
ATOM 1567 O O . GLY A 1 199 ? -11.132 1.479 34.576 1.00 94.69 199 GLY A O 1
ATOM 1568 N N . GLY A 1 200 ? -11.522 -0.226 35.989 1.00 96.12 200 GLY A N 1
ATOM 1569 C CA . GLY A 1 200 ? -10.151 -0.749 35.967 1.00 96.12 200 GLY A CA 1
ATOM 1570 C C . GLY A 1 200 ? -9.728 -1.312 34.607 1.00 96.12 200 GLY A C 1
ATOM 1571 O O . GLY A 1 200 ? -8.603 -1.068 34.176 1.00 96.12 200 GLY A O 1
ATOM 1572 N N . LEU A 1 201 ? -10.633 -2.004 33.903 1.00 95.00 201 LEU A N 1
ATOM 1573 C CA . LEU A 1 201 ? -10.354 -2.568 32.576 1.00 95.00 201 LEU A CA 1
ATOM 1574 C C . LEU A 1 201 ? -10.111 -1.464 31.545 1.00 95.00 201 LEU A C 1
ATOM 1576 O O . LEU A 1 201 ? -9.151 -1.522 30.781 1.00 95.00 201 LEU A O 1
ATOM 1580 N N . ASP A 1 202 ? -10.953 -0.433 31.574 1.00 97.44 202 ASP A N 1
ATOM 1581 C CA . ASP A 1 202 ? -10.763 0.774 30.778 1.00 97.44 202 ASP A CA 1
ATOM 1582 C C . ASP A 1 202 ? -9.410 1.428 31.068 1.00 97.44 202 ASP A C 1
ATOM 1584 O O . ASP A 1 202 ? -8.617 1.648 30.155 1.00 97.44 202 ASP A O 1
ATOM 1588 N N . THR A 1 203 ? -9.107 1.648 32.349 1.00 97.56 203 THR A N 1
ATOM 1589 C CA . THR A 1 203 ? -7.832 2.237 32.773 1.00 97.56 203 THR A CA 1
ATOM 1590 C C . THR A 1 203 ? -6.649 1.433 32.238 1.00 97.56 203 THR A C 1
ATOM 1592 O O . THR A 1 203 ? -5.757 2.020 31.637 1.00 97.56 203 THR A O 1
ATOM 1595 N N . MET A 1 204 ? -6.650 0.104 32.379 1.00 98.06 204 MET A N 1
ATOM 1596 C CA . MET A 1 204 ? -5.580 -0.760 31.870 1.00 98.06 204 MET A CA 1
ATOM 1597 C C . MET A 1 204 ? -5.396 -0.621 30.352 1.00 98.06 204 MET A C 1
ATOM 1599 O O . MET A 1 204 ? -4.274 -0.412 29.890 1.00 98.06 204 MET A O 1
ATOM 1603 N N . ILE A 1 205 ? -6.485 -0.691 29.577 1.00 97.94 205 ILE A N 1
ATOM 1604 C CA . ILE A 1 205 ? -6.436 -0.559 28.112 1.00 97.94 205 ILE A CA 1
ATOM 1605 C C . ILE A 1 205 ? -5.906 0.824 27.714 1.00 97.94 205 ILE A C 1
ATOM 1607 O O . ILE A 1 205 ? -5.047 0.921 26.839 1.00 97.94 205 ILE A O 1
ATOM 1611 N N . GLN A 1 206 ? -6.367 1.891 28.375 1.00 97.94 206 GLN A N 1
ATOM 1612 C CA . GLN A 1 206 ? -5.881 3.243 28.104 1.00 97.94 206 GLN A CA 1
ATOM 1613 C C . GLN A 1 206 ? -4.399 3.407 28.465 1.00 97.94 206 GLN A C 1
ATOM 1615 O O . GLN A 1 206 ? -3.680 4.028 27.692 1.00 97.94 206 GLN A O 1
ATOM 1620 N N . ARG A 1 207 ? -3.900 2.800 29.554 1.00 97.94 207 ARG A N 1
ATOM 1621 C CA . ARG A 1 207 ? -2.460 2.842 29.880 1.00 97.94 207 ARG A CA 1
ATOM 1622 C C . ARG A 1 207 ? -1.605 2.125 28.842 1.00 97.94 207 ARG A C 1
ATOM 1624 O O . ARG A 1 207 ? -0.546 2.632 28.494 1.00 97.94 207 ARG A O 1
ATOM 1631 N N . ILE A 1 208 ? -2.067 0.989 28.316 1.00 97.25 208 ILE A N 1
ATOM 1632 C CA . ILE A 1 208 ? -1.380 0.295 27.216 1.00 97.25 208 ILE A CA 1
ATOM 1633 C C . ILE A 1 208 ? -1.339 1.193 25.972 1.00 97.25 208 ILE A C 1
ATOM 1635 O O . ILE A 1 208 ? -0.286 1.342 25.360 1.00 97.25 208 ILE A O 1
ATOM 1639 N N . ILE A 1 209 ? -2.461 1.831 25.627 1.00 97.19 209 ILE A N 1
ATOM 1640 C CA . ILE A 1 209 ? -2.537 2.768 24.498 1.00 97.19 209 ILE A CA 1
ATOM 1641 C C . ILE A 1 209 ? -1.584 3.955 24.691 1.00 97.19 209 ILE A C 1
ATOM 1643 O O . ILE A 1 209 ? -0.804 4.255 23.794 1.00 97.19 209 ILE A O 1
ATOM 1647 N N . GLU A 1 210 ? -1.621 4.620 25.845 1.00 96.75 210 GLU A N 1
ATOM 1648 C CA . GLU A 1 210 ? -0.745 5.756 26.157 1.00 96.75 210 GLU A CA 1
ATOM 1649 C C . GLU A 1 210 ? 0.734 5.361 26.122 1.00 96.75 210 GLU A C 1
ATOM 1651 O O . GLU A 1 210 ? 1.553 6.110 25.593 1.00 96.75 210 GLU A O 1
ATOM 1656 N N . PHE A 1 211 ? 1.071 4.170 26.628 1.00 96.31 211 PHE A N 1
ATOM 1657 C CA . PHE A 1 211 ? 2.424 3.630 26.555 1.00 96.31 211 PHE A CA 1
ATOM 1658 C C . PHE A 1 211 ? 2.870 3.446 25.099 1.00 96.31 211 PHE A C 1
ATOM 1660 O O . PHE A 1 211 ? 3.924 3.952 24.722 1.00 96.31 211 PHE A O 1
ATOM 1667 N N . LEU A 1 212 ? 2.053 2.801 24.258 1.00 94.69 212 LEU A N 1
ATOM 1668 C CA . LEU A 1 212 ? 2.363 2.592 22.837 1.00 94.69 212 LEU A CA 1
ATOM 1669 C C . LEU A 1 212 ? 2.496 3.917 22.075 1.00 94.69 212 LEU A C 1
ATOM 1671 O O . LEU A 1 212 ? 3.438 4.090 21.308 1.00 94.69 212 LEU A O 1
ATOM 1675 N N . MET A 1 213 ? 1.591 4.867 22.321 1.00 93.88 213 MET A N 1
ATOM 1676 C CA . MET A 1 213 ? 1.609 6.191 21.689 1.00 93.88 213 MET A CA 1
ATOM 1677 C C . MET A 1 213 ? 2.761 7.083 22.174 1.00 93.88 213 MET A C 1
ATOM 1679 O O . MET A 1 213 ? 3.026 8.108 21.551 1.00 93.88 213 MET A O 1
ATOM 1683 N N . SER A 1 214 ? 3.436 6.733 23.275 1.00 94.94 214 SER A N 1
ATOM 1684 C CA . SER A 1 214 ? 4.590 7.499 23.760 1.00 94.94 214 SER A CA 1
ATOM 1685 C C . SER A 1 214 ? 5.853 7.269 22.920 1.00 94.94 214 SER A C 1
ATOM 1687 O O . SER A 1 214 ? 6.763 8.098 22.941 1.00 94.94 214 SER A O 1
ATOM 1689 N N . PHE A 1 215 ? 5.896 6.183 22.139 1.00 93.06 215 PHE A N 1
ATOM 1690 C CA . PHE A 1 215 ? 6.987 5.898 21.212 1.00 93.06 215 PHE A CA 1
ATOM 1691 C C . PHE A 1 215 ? 6.804 6.628 19.872 1.00 93.06 215 PHE A C 1
ATOM 1693 O O . PHE A 1 215 ? 5.717 6.600 19.291 1.00 93.06 215 PHE A O 1
ATOM 1700 N N . PRO A 1 216 ? 7.877 7.202 19.300 1.00 93.12 216 PRO A N 1
ATOM 1701 C CA . PRO A 1 216 ? 7.877 7.632 17.906 1.00 93.12 216 PRO A CA 1
ATOM 1702 C C . PRO A 1 216 ? 7.643 6.442 16.958 1.00 93.12 216 PRO A C 1
ATOM 1704 O O . PRO A 1 216 ? 8.394 5.465 16.993 1.00 93.12 216 PRO A O 1
ATOM 1707 N N . ALA A 1 217 ? 6.631 6.537 16.088 1.00 91.19 217 ALA A N 1
ATOM 1708 C CA . ALA A 1 217 ? 6.177 5.414 15.262 1.00 91.19 217 ALA A CA 1
ATOM 1709 C C . ALA A 1 217 ? 7.267 4.849 14.337 1.00 91.19 217 ALA A C 1
ATOM 1711 O O . ALA A 1 217 ? 7.551 3.655 14.389 1.00 91.19 217 ALA A O 1
ATOM 1712 N N . ILE A 1 218 ? 7.933 5.706 13.549 1.00 91.19 218 ILE A N 1
ATOM 1713 C CA . ILE A 1 218 ? 8.975 5.272 12.601 1.00 91.19 218 ILE A CA 1
ATOM 1714 C C . ILE A 1 218 ? 10.145 4.580 13.327 1.00 91.19 218 ILE A C 1
ATOM 1716 O O . ILE A 1 218 ? 10.464 3.453 12.950 1.00 91.19 218 ILE A O 1
ATOM 1720 N N . PRO A 1 219 ? 10.767 5.166 14.375 1.00 93.81 219 PRO A N 1
ATOM 1721 C CA . PRO A 1 219 ? 11.796 4.476 15.153 1.00 93.81 219 PRO A CA 1
ATOM 1722 C C . PRO A 1 219 ? 11.348 3.143 15.756 1.00 93.81 219 PRO A C 1
ATOM 1724 O O . PRO A 1 219 ? 12.112 2.182 15.706 1.00 93.81 219 PRO A O 1
ATOM 1727 N N . LEU A 1 220 ? 10.127 3.056 16.297 1.00 94.25 220 LEU A N 1
ATOM 1728 C CA . LEU A 1 220 ? 9.615 1.806 16.863 1.00 94.25 220 LEU A CA 1
ATOM 1729 C C . LEU A 1 220 ? 9.447 0.734 15.779 1.00 94.25 220 LEU A C 1
ATOM 1731 O O . LEU A 1 220 ? 9.923 -0.388 15.943 1.00 94.25 220 LEU A O 1
ATOM 1735 N N . TRP A 1 221 ? 8.831 1.082 14.650 1.00 94.00 221 TRP A N 1
ATOM 1736 C CA . TRP A 1 221 ? 8.687 0.169 13.521 1.00 94.00 221 TRP A CA 1
ATOM 1737 C C . TRP A 1 221 ? 10.037 -0.275 12.961 1.00 94.00 221 TRP A C 1
ATOM 1739 O O . TRP A 1 221 ? 10.224 -1.461 12.711 1.00 94.00 221 TRP A O 1
ATOM 1749 N N . ALA A 1 222 ? 10.988 0.649 12.810 1.00 93.19 222 ALA A N 1
ATOM 1750 C CA . ALA A 1 222 ? 12.336 0.352 12.343 1.00 93.19 222 ALA A CA 1
ATOM 1751 C C . ALA A 1 222 ? 13.073 -0.592 13.303 1.00 93.19 222 ALA A C 1
ATOM 1753 O O . ALA A 1 222 ? 13.665 -1.568 12.854 1.00 93.19 222 ALA A O 1
ATOM 1754 N N . ALA A 1 223 ? 12.995 -0.351 14.615 1.00 95.06 223 ALA A N 1
ATOM 1755 C CA . ALA A 1 223 ? 13.609 -1.214 15.622 1.00 95.06 223 ALA A CA 1
ATOM 1756 C C . ALA A 1 223 ? 13.017 -2.632 15.599 1.00 95.06 223 ALA A C 1
ATOM 1758 O O . ALA A 1 223 ? 13.760 -3.613 15.609 1.00 95.06 223 ALA A O 1
ATOM 1759 N N . LEU A 1 224 ? 11.688 -2.749 15.517 1.00 95.31 224 LEU A N 1
ATOM 1760 C CA . LEU A 1 224 ? 11.007 -4.043 15.436 1.00 95.31 224 LEU A CA 1
ATOM 1761 C C . LEU A 1 224 ? 11.313 -4.771 14.123 1.00 95.31 224 LEU A C 1
ATOM 1763 O O . LEU A 1 224 ? 11.557 -5.974 14.142 1.00 95.31 224 LEU A O 1
ATOM 1767 N N . ALA A 1 225 ? 11.343 -4.051 13.001 1.00 93.88 225 ALA A N 1
ATOM 1768 C CA . ALA A 1 225 ? 11.663 -4.612 11.693 1.00 93.88 225 ALA A CA 1
ATOM 1769 C C . ALA A 1 225 ? 13.132 -5.058 11.599 1.00 93.88 225 ALA A C 1
ATOM 1771 O O . ALA A 1 225 ? 13.419 -6.129 11.070 1.00 93.88 225 ALA A O 1
ATOM 1772 N N . ALA A 1 226 ? 14.064 -4.292 12.176 1.00 93.44 226 ALA A N 1
ATOM 1773 C CA . ALA A 1 226 ? 15.480 -4.652 12.254 1.00 93.44 226 ALA A CA 1
ATOM 1774 C C . ALA A 1 226 ? 15.736 -5.873 13.154 1.00 93.44 226 ALA A C 1
ATOM 1776 O O . ALA A 1 226 ? 16.671 -6.631 12.910 1.00 93.44 226 ALA A O 1
ATOM 1777 N N . ALA A 1 227 ? 14.900 -6.084 14.175 1.00 94.62 227 ALA A N 1
ATOM 1778 C CA . ALA A 1 227 ? 14.971 -7.255 15.046 1.00 94.62 227 ALA A CA 1
ATOM 1779 C C . ALA A 1 227 ? 14.424 -8.541 14.393 1.00 94.62 227 ALA A C 1
ATOM 1781 O O . ALA A 1 227 ? 14.547 -9.622 14.974 1.00 94.62 227 ALA A O 1
ATOM 1782 N N . MET A 1 228 ? 13.812 -8.456 13.204 1.00 93.50 228 MET A N 1
ATOM 1783 C CA . MET A 1 228 ? 13.278 -9.625 12.509 1.00 93.50 228 MET A CA 1
ATOM 1784 C C . MET A 1 228 ? 14.410 -10.535 12.004 1.00 93.50 228 MET A C 1
ATOM 1786 O O . MET A 1 228 ? 15.349 -10.055 11.364 1.00 93.50 228 MET A O 1
ATOM 1790 N N . PRO A 1 229 ? 14.316 -11.861 12.212 1.00 91.50 229 PRO A N 1
ATOM 1791 C CA . PRO A 1 229 ? 15.312 -12.797 11.713 1.00 91.50 229 PRO A CA 1
ATOM 1792 C C . PRO A 1 229 ? 15.482 -12.720 10.184 1.00 91.50 229 PRO A C 1
ATOM 1794 O O . PRO A 1 229 ? 14.491 -12.720 9.443 1.00 91.50 229 PRO A O 1
ATOM 1797 N N . PRO A 1 230 ? 16.727 -12.710 9.674 1.00 87.19 230 PRO A N 1
ATOM 1798 C CA . PRO A 1 230 ? 16.989 -12.556 8.244 1.00 87.19 230 PRO A CA 1
ATOM 1799 C C . PRO A 1 230 ? 16.510 -13.757 7.416 1.00 87.19 230 PRO A C 1
ATOM 1801 O O . PRO A 1 230 ? 16.162 -13.586 6.251 1.00 87.19 230 PRO A O 1
ATOM 1804 N N . ASN A 1 231 ? 16.439 -14.946 8.022 1.00 89.25 231 ASN A N 1
ATOM 1805 C CA . ASN A 1 231 ? 16.044 -16.208 7.393 1.00 89.25 231 ASN A CA 1
ATOM 1806 C C . ASN A 1 231 ? 14.522 -16.416 7.284 1.00 89.25 231 ASN A C 1
ATOM 1808 O O . ASN A 1 231 ? 14.084 -17.486 6.860 1.00 89.25 231 ASN A O 1
ATOM 1812 N N . TRP A 1 232 ? 13.706 -15.441 7.692 1.00 92.31 232 TRP A N 1
ATOM 1813 C CA . TRP A 1 232 ? 12.260 -15.528 7.514 1.00 92.31 232 TRP A CA 1
ATOM 1814 C C . TRP A 1 232 ? 11.878 -15.558 6.041 1.00 92.31 232 TRP A C 1
ATOM 1816 O O . TRP A 1 232 ? 12.383 -14.780 5.229 1.00 92.31 232 TRP A O 1
ATOM 1826 N N . SER A 1 233 ? 10.925 -16.432 5.717 1.00 92.75 233 SER A N 1
ATOM 1827 C CA . SER A 1 233 ? 10.347 -16.493 4.379 1.00 92.75 233 SER A CA 1
ATOM 1828 C C . SER A 1 233 ? 9.718 -15.147 3.988 1.00 92.75 233 SER A C 1
ATOM 1830 O O . SER A 1 233 ? 9.241 -14.407 4.860 1.00 92.75 233 SER A O 1
ATOM 1832 N N . PRO A 1 234 ? 9.635 -14.845 2.680 1.00 90.50 234 PRO A N 1
ATOM 1833 C CA . PRO A 1 234 ? 8.913 -13.685 2.162 1.00 90.50 234 PRO A CA 1
ATOM 1834 C C . PRO A 1 234 ? 7.538 -13.459 2.800 1.00 90.50 234 PRO A C 1
ATOM 1836 O O . PRO A 1 234 ? 7.208 -12.346 3.206 1.00 90.50 234 PRO A O 1
ATOM 1839 N N . LEU A 1 235 ? 6.764 -14.537 2.950 1.00 90.75 235 LEU A N 1
ATOM 1840 C CA . LEU A 1 235 ? 5.419 -14.492 3.509 1.00 90.75 235 LEU A CA 1
ATOM 1841 C C . LEU A 1 235 ? 5.426 -14.162 5.008 1.00 90.75 235 LEU A C 1
ATOM 1843 O O . LEU A 1 235 ? 4.649 -13.323 5.456 1.00 90.75 235 LEU A O 1
ATOM 1847 N N . GLN A 1 236 ? 6.325 -14.776 5.785 1.00 93.88 236 GLN A N 1
ATOM 1848 C CA . GLN A 1 236 ? 6.478 -14.462 7.212 1.00 93.88 236 GLN A CA 1
ATOM 1849 C C . GLN A 1 236 ? 6.869 -12.998 7.419 1.00 93.88 236 GLN A C 1
ATOM 1851 O O . GLN A 1 236 ? 6.289 -12.322 8.265 1.00 93.88 236 GLN A O 1
ATOM 1856 N N . ARG A 1 237 ? 7.811 -12.494 6.613 1.00 92.75 237 ARG A N 1
ATOM 1857 C CA . ARG A 1 237 ? 8.248 -11.095 6.660 1.00 92.75 237 ARG A CA 1
ATOM 1858 C C . ARG A 1 237 ? 7.104 -10.138 6.323 1.00 92.75 237 ARG A C 1
ATOM 1860 O O . ARG A 1 237 ? 6.888 -9.181 7.059 1.00 92.75 237 ARG A O 1
ATOM 1867 N N . PHE A 1 238 ? 6.340 -10.428 5.272 1.00 91.75 238 PHE A N 1
ATOM 1868 C CA . PHE A 1 238 ? 5.147 -9.668 4.895 1.00 91.75 238 PHE A CA 1
ATOM 1869 C C . PHE A 1 238 ? 4.127 -9.574 6.042 1.00 91.75 238 PHE A C 1
ATOM 1871 O O . PHE A 1 238 ? 3.675 -8.479 6.393 1.00 91.75 238 PHE A O 1
ATOM 1878 N N . PHE A 1 239 ? 3.783 -10.711 6.659 1.00 91.69 239 PHE A N 1
ATOM 1879 C CA . PHE A 1 239 ? 2.831 -10.732 7.771 1.00 91.69 239 PHE A CA 1
ATOM 1880 C C . PHE A 1 239 ? 3.364 -9.982 8.989 1.00 91.69 239 PHE A C 1
ATOM 1882 O O . PHE A 1 239 ? 2.629 -9.212 9.602 1.00 91.69 239 PHE A O 1
ATOM 1889 N N . ALA A 1 240 ? 4.641 -10.160 9.317 1.00 93.25 240 ALA A N 1
ATOM 1890 C CA . ALA A 1 240 ? 5.257 -9.476 10.440 1.00 93.25 240 ALA A CA 1
ATOM 1891 C C . ALA A 1 240 ? 5.289 -7.957 10.261 1.00 93.25 240 ALA A C 1
ATOM 1893 O O . ALA A 1 240 ? 4.906 -7.246 11.184 1.00 93.25 240 ALA A O 1
ATOM 1894 N N . ILE A 1 241 ? 5.656 -7.456 9.076 1.00 93.19 241 ILE A N 1
ATOM 1895 C CA . ILE A 1 241 ? 5.607 -6.018 8.771 1.00 93.19 241 ILE A CA 1
ATOM 1896 C C . ILE A 1 241 ? 4.174 -5.500 8.911 1.00 93.19 241 ILE A C 1
ATOM 1898 O O . ILE A 1 241 ? 3.956 -4.489 9.569 1.00 93.19 241 ILE A O 1
ATOM 1902 N N . SER A 1 242 ? 3.186 -6.222 8.374 1.00 92.19 242 SER A N 1
ATOM 1903 C CA . SER A 1 242 ? 1.773 -5.835 8.490 1.00 92.19 242 SER A CA 1
ATOM 1904 C C . SER A 1 242 ? 1.319 -5.729 9.953 1.00 92.19 242 SER A C 1
ATOM 1906 O O . SER A 1 242 ? 0.632 -4.777 10.325 1.00 92.19 242 SER A O 1
ATOM 1908 N N . VAL A 1 243 ? 1.745 -6.670 10.804 1.00 93.19 243 VAL A N 1
ATOM 1909 C CA . VAL A 1 243 ? 1.483 -6.625 12.250 1.00 93.19 243 VAL A CA 1
ATOM 1910 C C . VAL A 1 243 ? 2.196 -5.437 12.892 1.00 93.19 243 VAL A C 1
ATOM 1912 O O . VAL A 1 243 ? 1.538 -4.663 13.582 1.00 93.19 243 VAL A O 1
ATOM 1915 N N . ILE A 1 244 ? 3.495 -5.251 12.635 1.00 93.56 244 ILE A N 1
ATOM 1916 C CA . ILE A 1 244 ? 4.311 -4.162 13.196 1.00 93.56 244 ILE A CA 1
ATOM 1917 C C . ILE A 1 244 ? 3.689 -2.797 12.899 1.00 93.56 244 ILE A C 1
ATOM 1919 O O . ILE A 1 244 ? 3.529 -1.990 13.813 1.00 93.56 244 ILE A O 1
ATOM 1923 N N . LEU A 1 245 ? 3.297 -2.557 11.647 1.00 92.12 245 LEU A N 1
ATOM 1924 C CA . LEU A 1 245 ? 2.664 -1.302 11.249 1.00 92.12 245 LEU A CA 1
ATOM 1925 C C . LEU A 1 245 ? 1.316 -1.106 11.958 1.00 92.12 245 LEU A C 1
ATOM 1927 O O . LEU A 1 245 ? 1.029 -0.021 12.459 1.00 92.12 245 LEU A O 1
ATOM 1931 N N . SER A 1 246 ? 0.528 -2.176 12.106 1.00 91.25 246 SER A N 1
ATOM 1932 C CA . SER A 1 246 ? -0.758 -2.103 12.804 1.00 91.25 246 SER A CA 1
ATOM 1933 C C . SER A 1 246 ? -0.644 -1.841 14.312 1.00 91.25 246 SER A C 1
ATOM 1935 O O . SER A 1 246 ? -1.598 -1.316 14.878 1.00 91.25 246 SER A O 1
ATOM 1937 N N . LEU A 1 247 ? 0.494 -2.149 14.964 1.00 88.88 247 LEU A N 1
ATOM 1938 C CA . LEU A 1 247 ? 0.668 -2.111 16.433 1.00 88.88 247 LEU A CA 1
ATOM 1939 C C . LEU A 1 247 ? 0.343 -0.763 17.081 1.00 88.88 247 LEU A C 1
ATOM 1941 O O . LEU A 1 247 ? -0.047 -0.737 18.247 1.00 88.88 247 LEU A O 1
ATOM 1945 N N . ILE A 1 248 ? 0.537 0.338 16.359 1.00 90.75 248 ILE A N 1
ATOM 1946 C CA . ILE A 1 248 ? 0.295 1.693 16.870 1.00 90.75 248 ILE A CA 1
ATOM 1947 C C . ILE A 1 248 ? -1.014 2.244 16.302 1.00 90.75 248 ILE A C 1
ATOM 1949 O O . ILE A 1 248 ? -1.787 2.867 17.028 1.00 90.75 248 ILE A O 1
ATOM 1953 N N . GLU A 1 249 ? -1.310 1.962 15.035 1.00 92.19 249 GLU A N 1
ATOM 1954 C CA . GLU A 1 249 ? -2.448 2.537 14.309 1.00 92.19 249 GLU A CA 1
ATOM 1955 C C . GLU A 1 249 ? -3.810 2.212 14.949 1.00 92.19 249 GLU A C 1
ATOM 1957 O O . GLU A 1 249 ? -4.707 3.059 14.998 1.00 92.19 249 GLU A O 1
ATOM 1962 N N . TRP A 1 250 ? -3.974 1.019 15.537 1.00 95.50 250 TRP A N 1
ATOM 1963 C CA . TRP A 1 250 ? -5.228 0.636 16.206 1.00 95.50 250 TRP A CA 1
ATOM 1964 C C . TRP A 1 250 ? -5.576 1.513 17.416 1.00 95.50 250 TRP A C 1
ATOM 1966 O O . TRP A 1 250 ? -6.755 1.648 17.761 1.00 95.50 250 TRP A O 1
ATOM 1976 N N . THR A 1 251 ? -4.578 2.128 18.058 1.00 95.81 251 THR A N 1
ATOM 1977 C CA . THR A 1 251 ? -4.767 2.893 19.298 1.00 95.81 251 THR A CA 1
ATOM 1978 C C . THR A 1 251 ? -5.647 4.127 19.094 1.00 95.81 251 THR A C 1
ATOM 1980 O O . THR A 1 251 ? -6.520 4.420 19.919 1.00 95.81 251 THR A O 1
ATOM 1983 N N . GLY A 1 252 ? -5.482 4.816 17.960 1.00 95.12 252 GLY A N 1
ATOM 1984 C CA . GLY A 1 252 ? -6.283 5.979 17.593 1.00 95.12 252 GLY A CA 1
ATOM 1985 C C . GLY A 1 252 ? -7.753 5.616 17.393 1.00 95.12 252 GLY A C 1
ATOM 1986 O O . GLY A 1 252 ? -8.637 6.284 17.937 1.00 95.12 252 GLY A O 1
ATOM 1987 N N . LEU A 1 253 ? -8.026 4.527 16.668 1.00 96.44 253 LEU A N 1
ATOM 1988 C CA . LEU A 1 253 ? -9.387 4.024 16.475 1.00 96.44 253 LEU A CA 1
ATOM 1989 C C . LEU A 1 253 ? -10.000 3.541 17.799 1.00 96.44 253 LEU A C 1
ATOM 1991 O O . LEU A 1 253 ? -11.154 3.861 18.081 1.00 96.44 253 LEU A O 1
ATOM 1995 N N . ALA A 1 254 ? -9.235 2.846 18.649 1.00 97.81 254 ALA A N 1
ATOM 1996 C CA . ALA A 1 254 ? -9.714 2.385 19.954 1.00 97.81 254 ALA A CA 1
ATOM 1997 C C . ALA A 1 254 ? -10.209 3.529 20.839 1.00 97.81 254 ALA A C 1
ATOM 1999 O O . ALA A 1 254 ? -11.285 3.428 21.429 1.00 97.81 254 ALA A O 1
ATOM 2000 N N . ARG A 1 255 ? -9.469 4.642 20.910 1.00 97.12 255 ARG A N 1
ATOM 2001 C CA . ARG A 1 255 ? -9.873 5.817 21.702 1.00 97.12 255 ARG A CA 1
ATOM 2002 C C . ARG A 1 255 ? -11.153 6.459 21.173 1.00 97.12 255 ARG A C 1
ATOM 2004 O O . ARG A 1 255 ? -12.013 6.852 21.962 1.00 97.12 255 ARG A O 1
ATOM 2011 N N . GLN A 1 256 ? -11.296 6.538 19.853 1.00 96.94 256 GLN A N 1
ATOM 2012 C CA . GLN A 1 256 ? -12.485 7.106 19.221 1.00 96.94 256 GLN A CA 1
ATOM 2013 C C . GLN A 1 256 ? -13.719 6.216 19.425 1.00 96.94 256 GLN A C 1
ATOM 2015 O O . GLN A 1 256 ? -14.771 6.699 19.853 1.00 96.94 256 GLN A O 1
ATOM 2020 N N . VAL A 1 257 ? -13.581 4.902 19.210 1.00 97.56 257 VAL A N 1
ATOM 2021 C CA . VAL A 1 257 ? -14.650 3.922 19.460 1.00 97.56 257 VAL A CA 1
ATOM 2022 C C . VAL A 1 257 ? -15.034 3.915 20.937 1.00 97.56 257 VAL A C 1
ATOM 2024 O O . VAL A 1 257 ? -16.220 3.980 21.246 1.00 97.56 257 VAL A O 1
ATOM 2027 N N . ARG A 1 258 ? -14.062 3.940 21.857 1.00 97.50 258 ARG A N 1
ATOM 2028 C CA . ARG A 1 258 ? -14.313 4.065 23.301 1.00 97.50 258 ARG A CA 1
ATOM 2029 C C . ARG A 1 258 ? -15.186 5.272 23.624 1.00 97.50 258 ARG A C 1
ATOM 2031 O O . ARG A 1 258 ? -16.169 5.130 24.346 1.00 97.50 258 ARG A O 1
ATOM 2038 N N . ALA A 1 259 ? -14.846 6.450 23.099 1.00 96.25 259 ALA A N 1
ATOM 2039 C CA . ALA A 1 259 ? -15.606 7.672 23.353 1.00 96.25 259 ALA A CA 1
ATOM 2040 C C . ALA A 1 259 ? -17.063 7.556 22.869 1.00 96.25 259 ALA A C 1
ATOM 2042 O O . ALA A 1 259 ? -17.988 7.953 23.578 1.00 96.25 259 ALA A O 1
ATOM 2043 N N . LYS A 1 260 ? -17.282 6.955 21.692 1.00 95.38 260 LYS A N 1
ATOM 2044 C CA . LYS A 1 260 ? -18.630 6.681 21.170 1.00 95.38 260 LYS A CA 1
ATOM 2045 C C . LYS A 1 260 ? -19.385 5.675 22.036 1.00 95.38 260 LYS A C 1
ATOM 2047 O O . LYS A 1 260 ? -20.532 5.923 22.387 1.00 95.38 260 LYS A O 1
ATOM 2052 N N . VAL A 1 261 ? -18.739 4.578 22.422 1.00 96.56 261 VAL A N 1
ATOM 2053 C CA . VAL A 1 261 ? -19.363 3.515 23.220 1.00 96.56 261 VAL A CA 1
ATOM 2054 C C . VAL A 1 261 ? -19.732 4.002 24.622 1.00 96.56 261 VAL A C 1
ATOM 2056 O O . VAL A 1 261 ? -20.810 3.658 25.097 1.00 96.56 261 VAL A O 1
ATOM 2059 N N . LEU A 1 262 ? -18.923 4.868 25.244 1.00 94.94 262 LEU A N 1
ATOM 2060 C CA . LEU A 1 262 ? -19.291 5.534 26.500 1.00 94.94 262 LEU A CA 1
ATOM 2061 C C . LEU A 1 262 ? -20.598 6.325 26.362 1.00 94.94 262 LEU A C 1
ATOM 2063 O O . LEU A 1 262 ? -21.452 6.243 27.237 1.00 94.94 262 LEU A O 1
ATOM 2067 N N . SER A 1 263 ? -20.782 7.043 25.250 1.00 93.50 263 SER A N 1
ATOM 2068 C CA . SER A 1 263 ? -22.030 7.763 24.975 1.00 93.50 263 SER A CA 1
ATOM 2069 C C . SER A 1 263 ? -23.200 6.811 24.708 1.00 93.50 263 SER A C 1
ATOM 2071 O O . SER A 1 263 ? -24.284 7.013 25.245 1.00 93.50 263 SER A O 1
ATOM 2073 N N . PHE A 1 264 ? -22.992 5.756 23.916 1.00 94.25 264 PHE A N 1
ATOM 2074 C CA . PHE A 1 264 ? -24.041 4.791 23.568 1.00 94.25 264 PHE A CA 1
ATOM 2075 C C . PHE A 1 264 ? -24.534 3.983 24.766 1.00 94.25 264 PHE A C 1
ATOM 2077 O O . PHE A 1 264 ? -25.709 3.611 24.829 1.00 94.25 264 PHE A O 1
ATOM 2084 N N . ARG A 1 265 ? -23.649 3.716 25.729 1.00 92.06 265 ARG A N 1
ATOM 2085 C CA . ARG A 1 265 ? -23.979 2.970 26.942 1.00 92.06 265 ARG A CA 1
ATOM 2086 C C . ARG A 1 265 ? -25.069 3.649 27.772 1.00 92.06 265 ARG A C 1
ATOM 2088 O O . ARG A 1 265 ? -25.898 2.951 28.344 1.00 92.06 265 ARG A O 1
ATOM 2095 N N . GLU A 1 266 ? -25.088 4.979 27.786 1.00 92.12 266 GLU A N 1
ATOM 2096 C CA . GLU A 1 266 ? -26.044 5.788 28.555 1.00 92.12 266 GLU A CA 1
ATOM 2097 C C . GLU A 1 266 ? -27.336 6.108 27.772 1.00 92.12 266 GLU A C 1
ATOM 2099 O O . GLU A 1 266 ? -28.210 6.811 28.272 1.00 92.12 266 GLU A O 1
ATOM 2104 N N . MET A 1 267 ? -27.486 5.611 26.536 1.00 94.19 267 MET A N 1
ATOM 2105 C CA . MET A 1 267 ? -28.682 5.857 25.720 1.00 94.19 267 MET A CA 1
ATOM 2106 C C . MET A 1 267 ? -29.873 4.983 26.145 1.00 94.19 267 MET A C 1
ATOM 2108 O O . MET A 1 267 ? -29.714 3.826 26.538 1.00 94.19 267 MET A O 1
ATOM 2112 N N . GLU A 1 268 ? -31.090 5.510 25.972 1.00 94.62 268 GLU A N 1
ATOM 2113 C CA . GLU A 1 268 ? -32.345 4.864 26.391 1.00 94.62 268 GLU A CA 1
ATOM 2114 C C . GLU A 1 268 ? -32.523 3.448 25.825 1.00 94.62 268 GLU A C 1
ATOM 2116 O O . GLU A 1 268 ? -32.925 2.543 26.554 1.00 94.62 268 GLU A O 1
ATOM 2121 N N . TYR A 1 269 ? -32.165 3.212 24.555 1.00 92.12 269 TYR A N 1
ATOM 2122 C CA . TYR A 1 269 ? -32.272 1.878 23.948 1.00 92.12 269 TYR A CA 1
ATOM 2123 C C . TYR A 1 269 ? -31.351 0.851 24.622 1.00 92.12 269 TYR A C 1
ATOM 2125 O O . TYR A 1 269 ? -31.690 -0.331 24.689 1.00 92.12 269 TYR A O 1
ATOM 2133 N N . THR A 1 270 ? -30.200 1.284 25.141 1.00 94.12 270 THR A N 1
ATOM 2134 C CA . THR A 1 270 ? -29.254 0.417 25.849 1.00 94.12 270 THR A CA 1
ATOM 2135 C C . THR A 1 270 ? -29.785 0.070 27.230 1.00 94.12 270 THR A C 1
ATOM 2137 O O . THR A 1 270 ? -29.775 -1.100 27.621 1.00 94.12 270 THR A O 1
ATOM 2140 N N . LEU A 1 271 ? -30.289 1.073 27.952 1.00 94.00 271 LEU A N 1
ATOM 2141 C CA . LEU A 1 271 ? -30.905 0.891 29.265 1.00 94.00 271 LEU A CA 1
ATOM 2142 C C . LEU A 1 271 ? -32.136 -0.021 29.169 1.00 94.00 271 LEU A C 1
ATOM 2144 O O . LEU A 1 271 ? -32.267 -0.955 29.958 1.00 94.00 271 LEU A O 1
ATOM 2148 N N . ALA A 1 272 ? -32.978 0.177 28.152 1.00 95.06 272 ALA A N 1
ATOM 2149 C CA . ALA A 1 272 ? -34.133 -0.672 27.877 1.00 95.06 272 ALA A CA 1
ATOM 2150 C C . ALA A 1 272 ? -33.727 -2.116 27.540 1.00 95.06 272 ALA A C 1
ATOM 2152 O O . ALA A 1 272 ? -34.303 -3.058 28.082 1.00 95.06 272 ALA A O 1
ATOM 2153 N N . ALA A 1 273 ? -32.705 -2.316 26.699 1.00 94.38 273 ALA A N 1
ATOM 2154 C CA . ALA A 1 273 ? -32.199 -3.651 26.378 1.00 94.38 273 ALA A CA 1
ATOM 2155 C C . ALA A 1 273 ? -31.658 -4.376 27.622 1.00 94.38 273 ALA A C 1
ATOM 2157 O O . ALA A 1 273 ? -31.918 -5.567 27.806 1.00 94.38 273 ALA A O 1
ATOM 2158 N N . ARG A 1 274 ? -30.946 -3.658 28.501 1.00 94.38 274 ARG A N 1
ATOM 2159 C CA . ARG A 1 274 ? -30.451 -4.201 29.773 1.00 94.38 274 ARG A CA 1
ATOM 2160 C C . ARG A 1 274 ? -31.598 -4.546 30.727 1.00 94.38 274 ARG A C 1
ATOM 2162 O O . ARG A 1 274 ? -31.585 -5.629 31.302 1.00 94.38 274 ARG A O 1
ATOM 2169 N N . ALA A 1 275 ? -32.606 -3.681 30.848 1.00 95.56 275 ALA A N 1
ATOM 2170 C CA . ALA A 1 275 ? -33.807 -3.946 31.646 1.00 95.56 275 ALA A CA 1
ATOM 2171 C C . ALA A 1 275 ? -34.600 -5.160 31.126 1.00 95.56 275 ALA A C 1
ATOM 2173 O O . ALA A 1 275 ? -35.172 -5.909 31.912 1.00 95.56 275 ALA A O 1
ATOM 2174 N N . ALA A 1 276 ? -34.569 -5.403 29.813 1.00 96.12 276 ALA A N 1
ATOM 2175 C CA . ALA A 1 276 ? -35.142 -6.587 29.175 1.00 96.12 276 ALA A CA 1
ATOM 2176 C C . ALA A 1 276 ? -34.279 -7.863 29.318 1.00 96.12 276 ALA A C 1
ATOM 2178 O O . ALA A 1 276 ? -34.599 -8.887 28.714 1.00 96.12 276 ALA A O 1
ATOM 2179 N N . GLY A 1 277 ? -33.177 -7.822 30.077 1.00 95.69 277 GLY A N 1
ATOM 2180 C CA . GLY A 1 277 ? -32.311 -8.978 30.327 1.00 95.69 277 GLY A CA 1
ATOM 2181 C C . GLY A 1 277 ? -31.395 -9.356 29.159 1.00 95.69 277 GLY A C 1
ATOM 2182 O O . GLY A 1 277 ? -30.945 -10.499 29.074 1.00 95.69 277 GLY A O 1
ATOM 2183 N N . ALA A 1 278 ? -31.116 -8.436 28.227 1.00 96.38 278 ALA A N 1
ATOM 2184 C CA . ALA A 1 278 ? -30.153 -8.696 27.160 1.00 96.38 278 ALA A CA 1
ATOM 2185 C C . ALA A 1 278 ? -28.735 -8.876 27.728 1.00 96.38 278 ALA A C 1
ATOM 2187 O O . ALA A 1 278 ? -28.284 -8.091 28.560 1.00 96.38 278 ALA A O 1
ATOM 2188 N N . SER A 1 279 ? -28.009 -9.881 27.230 1.00 96.56 279 SER A N 1
ATOM 2189 C CA . SER A 1 279 ? -26.599 -10.071 27.574 1.00 96.56 279 SER A CA 1
ATOM 2190 C C . SER A 1 279 ? -25.726 -8.942 27.022 1.00 96.56 279 SER A C 1
ATOM 2192 O O . SER A 1 279 ? -26.024 -8.370 25.971 1.00 96.56 279 SER A O 1
ATOM 2194 N N . ASP A 1 280 ? -24.597 -8.675 27.678 1.00 95.12 280 ASP A N 1
ATOM 2195 C CA . ASP A 1 280 ? -23.628 -7.663 27.237 1.00 95.12 280 ASP A CA 1
ATOM 2196 C C . ASP A 1 280 ? -23.178 -7.885 25.790 1.00 95.12 280 ASP A C 1
ATOM 2198 O O . ASP A 1 280 ? -23.173 -6.953 24.990 1.00 95.12 280 ASP A O 1
ATOM 2202 N N . ALA A 1 281 ? -22.894 -9.137 25.413 1.00 95.19 281 ALA A N 1
ATOM 2203 C CA . ALA A 1 281 ? -22.541 -9.489 24.039 1.00 95.19 281 ALA A CA 1
ATOM 2204 C C . ALA A 1 281 ? -23.662 -9.125 23.053 1.00 95.19 281 ALA A C 1
ATOM 2206 O O . ALA A 1 281 ? -23.397 -8.554 21.993 1.00 95.19 281 ALA A O 1
ATOM 2207 N N . ARG A 1 282 ? -24.929 -9.391 23.407 1.00 95.38 282 ARG A N 1
ATOM 2208 C CA . ARG A 1 282 ? -26.068 -8.981 22.579 1.00 95.38 282 ARG A CA 1
ATOM 2209 C C . ARG A 1 282 ? -26.109 -7.461 22.452 1.00 95.38 282 ARG A C 1
ATOM 2211 O O . ARG A 1 282 ? -26.268 -6.979 21.339 1.00 95.38 282 ARG A O 1
ATOM 2218 N N . ILE A 1 283 ? -25.925 -6.709 23.534 1.00 95.75 283 ILE A N 1
ATOM 2219 C CA . ILE A 1 283 ? -25.926 -5.240 23.490 1.00 95.75 283 ILE A CA 1
ATOM 2220 C C . ILE A 1 283 ? -24.793 -4.716 22.594 1.00 95.75 283 ILE A C 1
ATOM 2222 O O . ILE A 1 283 ? -25.019 -3.868 21.728 1.00 95.75 283 ILE A O 1
ATOM 2226 N N . ILE A 1 284 ? -23.589 -5.267 22.746 1.00 95.12 284 ILE A N 1
ATOM 2227 C CA . ILE A 1 284 ? -22.401 -4.869 21.989 1.00 95.12 284 ILE A CA 1
ATOM 2228 C C . ILE A 1 284 ? -22.588 -5.110 20.487 1.00 95.12 284 ILE A C 1
ATOM 2230 O O . ILE A 1 284 ? -22.464 -4.176 19.693 1.00 95.12 284 ILE A O 1
ATOM 2234 N N . PHE A 1 285 ? -22.922 -6.338 20.085 1.00 95.19 285 PHE A N 1
ATOM 2235 C CA . PHE A 1 285 ? -22.984 -6.705 18.668 1.00 95.19 285 PHE A CA 1
ATOM 2236 C C . PHE A 1 285 ? -24.282 -6.274 17.977 1.00 95.19 285 PHE A C 1
ATOM 2238 O O . PHE A 1 285 ? -24.292 -6.103 16.760 1.00 95.19 285 PHE A O 1
ATOM 2245 N N . ARG A 1 286 ? -25.382 -6.083 18.718 1.00 92.38 286 ARG A N 1
ATOM 2246 C CA . ARG A 1 286 ? -26.675 -5.655 18.155 1.00 92.38 286 ARG A CA 1
ATOM 2247 C C . ARG A 1 286 ? -26.830 -4.137 18.114 1.00 92.38 286 ARG A C 1
ATOM 2249 O O . ARG A 1 286 ? -27.530 -3.649 17.230 1.00 92.38 286 ARG A O 1
ATOM 2256 N N . HIS A 1 287 ? -26.220 -3.413 19.054 1.00 92.06 287 HIS A N 1
ATOM 2257 C CA . HIS A 1 287 ? -26.446 -1.975 19.220 1.00 92.06 287 HIS A CA 1
ATOM 2258 C C . HIS A 1 287 ? -25.149 -1.161 19.150 1.00 92.06 287 HIS A C 1
ATOM 2260 O O . HIS A 1 287 ? -25.058 -0.258 18.328 1.00 92.06 287 HIS A O 1
ATOM 2266 N N . MET A 1 288 ? -24.117 -1.491 19.934 1.00 93.12 288 MET A N 1
ATOM 2267 C CA . MET A 1 288 ? -22.918 -0.639 20.046 1.00 93.12 288 MET A CA 1
ATOM 2268 C C . MET A 1 288 ? -22.083 -0.593 18.761 1.00 93.12 288 MET A C 1
ATOM 2270 O O . MET A 1 288 ? -21.889 0.476 18.181 1.00 93.12 288 MET A O 1
ATOM 2274 N N . LEU A 1 289 ? -21.595 -1.752 18.305 1.00 92.88 289 LEU A N 1
ATOM 2275 C CA . LEU A 1 289 ? -20.749 -1.847 17.113 1.00 92.88 289 LEU A CA 1
ATOM 2276 C C . LEU A 1 289 ? -21.492 -1.419 15.840 1.00 92.88 289 LEU A C 1
ATOM 2278 O O . LEU A 1 289 ? -20.920 -0.630 15.088 1.00 92.88 289 LEU A O 1
ATOM 2282 N N . PRO A 1 290 ? -22.757 -1.830 15.603 1.00 90.62 290 PRO A N 1
ATOM 2283 C CA . PRO A 1 290 ? -23.527 -1.326 14.467 1.00 90.62 290 PRO A CA 1
ATOM 2284 C C . PRO A 1 290 ? -23.683 0.199 14.466 1.00 90.62 290 PRO A C 1
ATOM 2286 O O . PRO A 1 290 ? -23.534 0.816 13.415 1.00 90.62 290 PRO A O 1
ATOM 2289 N N . ASN A 1 291 ? -23.898 0.825 15.630 1.00 90.75 291 ASN A N 1
ATOM 2290 C CA . ASN A 1 291 ? -23.998 2.285 15.730 1.00 90.75 291 ASN A CA 1
ATOM 2291 C C . ASN A 1 291 ? -22.650 2.990 15.490 1.00 90.75 291 ASN A C 1
ATOM 2293 O O . ASN A 1 291 ? -22.618 4.102 14.965 1.00 90.75 291 ASN A O 1
ATOM 2297 N N . ALA A 1 292 ? -21.528 2.355 15.845 1.00 91.94 292 ALA A N 1
ATOM 2298 C CA . ALA A 1 292 ? -20.183 2.876 15.586 1.00 91.94 292 ALA A CA 1
ATOM 2299 C C . ALA A 1 292 ? -19.672 2.585 14.162 1.00 91.94 292 ALA A C 1
ATOM 2301 O O . ALA A 1 292 ? -18.683 3.186 13.742 1.00 91.94 292 ALA A O 1
ATOM 2302 N N . PHE A 1 293 ? -20.314 1.682 13.418 1.00 90.56 293 PHE A N 1
ATOM 2303 C CA . PHE A 1 293 ? -19.783 1.102 12.181 1.00 90.56 293 PHE A CA 1
ATOM 2304 C C . PHE A 1 293 ? -19.439 2.147 11.117 1.00 90.56 293 PHE A C 1
ATOM 2306 O O . PHE A 1 293 ? -18.348 2.128 10.554 1.00 90.56 293 PHE A O 1
ATOM 2313 N N . SER A 1 294 ? -20.335 3.114 10.919 1.00 88.50 294 SER A N 1
ATOM 2314 C CA . SER A 1 294 ? -20.132 4.266 10.039 1.00 88.50 294 SER A CA 1
ATOM 2315 C C . SER A 1 294 ? -18.839 5.025 10.348 1.00 88.50 294 SER A C 1
ATOM 2317 O O . SER A 1 294 ? -18.062 5.337 9.451 1.00 88.50 294 SER A O 1
ATOM 2319 N N . HIS A 1 295 ? -18.574 5.284 11.629 1.00 91.50 295 HIS A N 1
ATOM 2320 C CA . HIS A 1 295 ? -17.363 5.974 12.062 1.00 91.50 295 HIS A CA 1
ATOM 2321 C C . HIS A 1 295 ? -16.117 5.091 11.908 1.00 91.50 295 HIS A C 1
ATOM 2323 O O . HIS A 1 295 ? -15.093 5.568 11.424 1.00 91.50 295 HIS A O 1
ATOM 2329 N N . ILE A 1 296 ? -16.220 3.803 12.257 1.00 94.44 296 ILE A N 1
ATOM 2330 C CA . ILE A 1 296 ? -15.128 2.829 12.116 1.00 94.44 296 ILE A CA 1
ATOM 2331 C C . ILE A 1 296 ? -14.668 2.741 10.659 1.00 94.44 296 ILE A C 1
ATOM 2333 O O . ILE A 1 296 ? -13.472 2.828 10.402 1.00 94.44 296 ILE A O 1
ATOM 2337 N N . ILE A 1 297 ? -15.599 2.619 9.708 1.00 91.19 297 ILE A N 1
ATOM 2338 C CA . ILE A 1 297 ? -15.278 2.535 8.277 1.00 91.19 297 ILE A CA 1
ATOM 2339 C C . ILE A 1 297 ? -14.569 3.797 7.789 1.00 91.19 297 ILE A C 1
ATOM 2341 O O . ILE A 1 297 ? -13.577 3.704 7.066 1.00 91.19 297 ILE A O 1
ATOM 2345 N N . VAL A 1 298 ? -15.072 4.973 8.167 1.00 91.8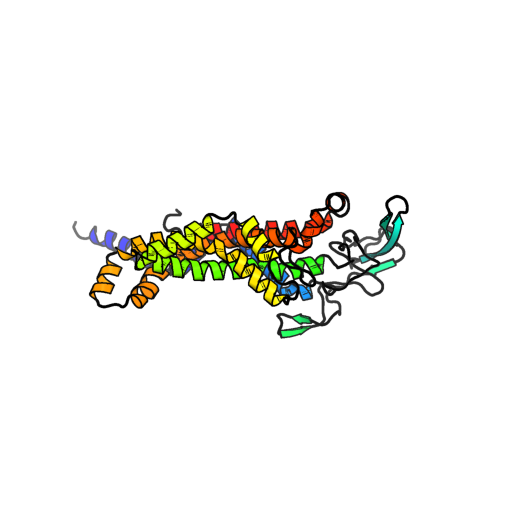1 298 VAL A N 1
ATOM 2346 C CA . VAL A 1 298 ? -14.492 6.249 7.736 1.00 91.81 298 VAL A CA 1
ATOM 2347 C C . VAL A 1 298 ? -13.058 6.384 8.244 1.00 91.81 298 VAL A C 1
ATOM 2349 O O . VAL A 1 298 ? -12.149 6.628 7.454 1.00 91.81 298 VAL A O 1
ATOM 2352 N N . VAL A 1 299 ? -12.836 6.157 9.542 1.00 92.94 299 VAL A N 1
ATOM 2353 C CA . VAL A 1 299 ? -11.495 6.229 10.143 1.00 92.94 299 VAL A CA 1
ATOM 2354 C C . VAL A 1 299 ? -10.564 5.183 9.534 1.00 92.94 299 VAL A C 1
ATOM 2356 O O . VAL A 1 299 ? -9.422 5.496 9.215 1.00 92.94 299 VAL A O 1
ATOM 2359 N N . ALA A 1 300 ? -11.048 3.959 9.321 1.00 91.31 300 ALA A N 1
ATOM 2360 C CA . ALA A 1 300 ? -10.261 2.897 8.708 1.00 91.31 300 ALA A CA 1
ATOM 2361 C C . ALA A 1 300 ? -9.840 3.232 7.271 1.00 91.31 300 ALA A C 1
ATOM 2363 O O . ALA A 1 300 ? -8.689 3.017 6.905 1.00 91.31 300 ALA A O 1
ATOM 2364 N N . THR A 1 301 ? -10.743 3.797 6.469 1.00 92.00 301 THR A N 1
ATOM 2365 C CA . THR A 1 301 ? -10.444 4.170 5.077 1.00 92.00 301 THR A CA 1
ATOM 2366 C C . THR A 1 301 ? -9.380 5.264 5.020 1.00 92.00 301 THR A C 1
ATOM 2368 O O . THR A 1 301 ? -8.438 5.167 4.237 1.00 92.00 301 THR A O 1
ATOM 2371 N N . LEU A 1 302 ? -9.477 6.258 5.908 1.00 92.38 302 LEU A N 1
ATOM 2372 C CA . LEU A 1 302 ? -8.493 7.338 6.034 1.00 92.38 302 LEU A CA 1
ATOM 2373 C C . LEU A 1 302 ? -7.142 6.875 6.611 1.00 92.38 302 LEU A C 1
ATOM 2375 O O . LEU A 1 302 ? -6.152 7.588 6.479 1.00 92.38 302 LEU A O 1
ATOM 2379 N N . ALA A 1 303 ? -7.071 5.685 7.217 1.00 93.62 303 ALA A N 1
ATOM 2380 C CA . ALA A 1 303 ? -5.823 5.109 7.720 1.00 93.62 303 ALA A CA 1
ATOM 2381 C C . ALA A 1 303 ? -5.007 4.376 6.635 1.00 93.62 303 ALA A C 1
ATOM 2383 O O . ALA A 1 303 ? -3.792 4.235 6.776 1.00 93.62 303 ALA A O 1
ATOM 2384 N N . ILE A 1 304 ? -5.639 3.933 5.536 1.00 94.88 304 ILE A N 1
ATOM 2385 C CA . ILE A 1 304 ? -4.960 3.181 4.462 1.00 94.88 304 ILE A CA 1
ATOM 2386 C C . ILE A 1 304 ? -3.764 3.955 3.871 1.00 94.88 304 ILE A C 1
ATOM 2388 O O . ILE A 1 304 ? -2.685 3.365 3.774 1.00 94.88 304 ILE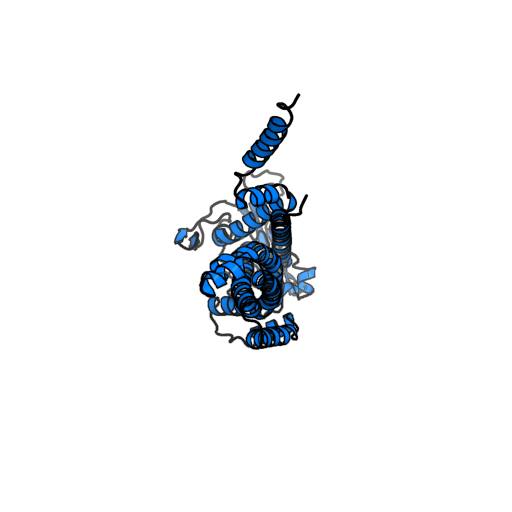 A O 1
ATOM 2392 N N . PRO A 1 305 ? -3.878 5.255 3.518 1.00 94.88 305 PRO A N 1
ATOM 2393 C CA . PRO A 1 305 ? -2.746 6.018 2.992 1.00 94.88 305 PRO A CA 1
ATOM 2394 C C . PRO A 1 305 ? -1.557 6.068 3.957 1.00 94.88 305 PRO A C 1
ATOM 2396 O O . PRO A 1 305 ? -0.416 5.895 3.533 1.00 94.88 305 PRO A O 1
ATOM 2399 N N . GLY A 1 306 ? -1.824 6.255 5.255 1.00 93.50 306 GLY A N 1
ATOM 2400 C CA . GLY A 1 306 ? -0.793 6.249 6.295 1.00 93.50 306 GLY A CA 1
ATOM 2401 C C . GLY A 1 306 ? -0.065 4.907 6.370 1.00 93.50 306 GLY A C 1
ATOM 2402 O O . GLY A 1 306 ? 1.161 4.875 6.428 1.00 93.50 306 GLY A O 1
ATOM 2403 N N . MET A 1 307 ? -0.805 3.802 6.257 1.00 93.56 307 MET A N 1
ATOM 2404 C CA . MET A 1 307 ? -0.249 2.447 6.261 1.00 93.56 307 MET A CA 1
ATOM 2405 C C . MET A 1 307 ? 0.640 2.169 5.034 1.00 93.56 307 MET A C 1
ATOM 2407 O O . MET A 1 307 ? 1.709 1.573 5.167 1.00 93.56 307 MET A O 1
ATOM 2411 N N . ILE A 1 308 ? 0.236 2.635 3.845 1.00 95.38 308 ILE A N 1
ATOM 2412 C CA . ILE A 1 308 ? 1.038 2.527 2.611 1.00 95.38 308 ILE A CA 1
ATOM 2413 C C . ILE A 1 308 ? 2.332 3.336 2.741 1.00 95.38 308 ILE A C 1
ATOM 2415 O O . ILE A 1 308 ? 3.410 2.844 2.401 1.00 95.38 308 ILE A O 1
ATOM 2419 N N . LEU A 1 309 ? 2.247 4.566 3.256 1.00 95.31 309 LEU A N 1
ATOM 2420 C CA . LEU A 1 309 ? 3.421 5.409 3.490 1.00 95.31 309 LEU A CA 1
ATOM 2421 C C . LEU A 1 309 ? 4.361 4.799 4.533 1.00 95.31 309 LEU A C 1
ATOM 2423 O O . LEU A 1 309 ? 5.576 4.864 4.361 1.00 95.31 309 LEU A O 1
ATOM 2427 N N . ALA A 1 310 ? 3.820 4.175 5.578 1.00 94.31 310 ALA A N 1
ATOM 2428 C CA . ALA A 1 310 ? 4.605 3.510 6.608 1.00 94.31 310 ALA A CA 1
ATOM 2429 C C . ALA A 1 310 ? 5.384 2.301 6.059 1.00 94.31 310 ALA A C 1
ATOM 2431 O O . ALA A 1 310 ? 6.584 2.180 6.310 1.00 94.31 310 ALA A O 1
ATOM 2432 N N . GLU A 1 311 ? 4.742 1.448 5.251 1.00 94.56 311 GLU A N 1
ATOM 2433 C CA . GLU A 1 311 ? 5.425 0.360 4.532 1.00 94.56 311 GLU A CA 1
ATOM 2434 C C . GLU A 1 311 ? 6.499 0.907 3.597 1.00 94.56 311 GLU A C 1
ATOM 2436 O O . GLU A 1 311 ? 7.641 0.449 3.631 1.00 94.56 311 GLU A O 1
ATOM 2441 N N . THR A 1 312 ? 6.143 1.930 2.816 1.00 95.44 312 THR A N 1
ATOM 2442 C CA . THR A 1 312 ? 7.054 2.573 1.869 1.00 95.44 312 THR A CA 1
ATOM 2443 C C . THR A 1 312 ? 8.290 3.102 2.591 1.00 95.44 312 THR A C 1
ATOM 2445 O O . THR A 1 312 ? 9.403 2.853 2.141 1.00 95.44 312 THR A O 1
ATOM 2448 N N . ALA A 1 313 ? 8.117 3.767 3.737 1.00 94.06 313 ALA A N 1
ATOM 2449 C CA . ALA A 1 313 ? 9.209 4.314 4.535 1.00 94.06 313 ALA A CA 1
ATOM 2450 C C . ALA A 1 313 ? 10.138 3.221 5.087 1.00 94.06 313 ALA A C 1
ATOM 2452 O O . ALA A 1 313 ? 11.357 3.345 4.977 1.00 94.06 313 ALA A O 1
ATOM 2453 N N . LEU A 1 314 ? 9.595 2.130 5.641 1.00 94.25 314 LEU A N 1
ATOM 2454 C CA . LEU A 1 314 ? 10.421 1.022 6.138 1.00 94.25 314 LEU A CA 1
ATOM 2455 C C . LEU A 1 314 ? 11.184 0.321 5.014 1.00 94.25 314 LEU A C 1
ATOM 2457 O O . LEU A 1 314 ? 12.365 0.010 5.170 1.00 94.25 314 LEU A O 1
ATOM 2461 N N . SER A 1 315 ? 10.525 0.056 3.887 1.00 94.94 315 SER A N 1
ATOM 2462 C CA . SER A 1 315 ? 11.148 -0.600 2.735 1.00 94.94 315 SER A CA 1
ATOM 2463 C C . SER A 1 315 ? 12.187 0.307 2.066 1.00 94.94 315 SER A C 1
ATOM 2465 O O . SER A 1 315 ? 13.267 -0.169 1.719 1.00 94.94 315 SER A O 1
ATOM 2467 N N . PHE A 1 316 ? 11.938 1.619 2.008 1.00 94.31 316 PHE A N 1
ATOM 2468 C CA . PHE A 1 316 ? 12.907 2.625 1.564 1.00 94.31 316 PHE A CA 1
ATOM 2469 C C . PHE A 1 316 ? 14.157 2.651 2.452 1.00 94.31 316 PHE A C 1
ATOM 2471 O O . PHE A 1 316 ? 15.272 2.720 1.948 1.00 94.31 316 PHE A O 1
ATOM 2478 N N . LEU A 1 317 ? 13.999 2.519 3.774 1.00 93.06 317 LEU A N 1
ATOM 2479 C CA . LEU A 1 317 ? 15.118 2.382 4.718 1.00 93.06 317 LEU A CA 1
ATOM 2480 C C . LEU A 1 317 ? 15.804 1.006 4.663 1.00 93.06 317 LEU A C 1
ATOM 2482 O O . LEU A 1 317 ? 16.773 0.772 5.382 1.00 93.06 317 LEU A O 1
ATOM 2486 N N . GLY A 1 318 ? 15.317 0.078 3.835 1.00 91.25 318 GLY A N 1
ATOM 2487 C CA . GLY A 1 318 ? 15.853 -1.274 3.745 1.00 91.25 318 GLY A CA 1
ATOM 2488 C C . GLY A 1 318 ? 15.567 -2.127 4.980 1.00 91.25 318 GLY A C 1
ATOM 2489 O O . GLY A 1 318 ? 16.328 -3.051 5.249 1.00 91.25 318 GLY A O 1
ATOM 2490 N N . LEU A 1 319 ? 14.492 -1.841 5.719 1.00 92.19 319 LEU A N 1
ATOM 2491 C CA . LEU A 1 319 ? 14.031 -2.618 6.879 1.00 92.19 319 LEU A CA 1
ATOM 2492 C C . LEU A 1 319 ? 12.702 -3.340 6.622 1.00 92.19 319 LEU A C 1
ATOM 2494 O O . LEU A 1 319 ? 12.362 -4.275 7.339 1.00 92.19 319 LEU A O 1
ATOM 2498 N N . GLY A 1 320 ? 11.963 -2.932 5.591 1.00 91.19 320 GLY A N 1
ATOM 2499 C CA . GLY A 1 320 ? 10.703 -3.551 5.197 1.00 91.19 320 GLY A CA 1
ATOM 2500 C C . GLY A 1 320 ? 10.884 -4.798 4.325 1.00 91.19 320 GLY A C 1
ATOM 2501 O O . GLY A 1 320 ? 11.581 -5.757 4.679 1.00 91.19 320 GLY A O 1
ATOM 2502 N N . ILE A 1 321 ? 10.203 -4.796 3.182 1.00 92.69 321 ILE A N 1
ATOM 2503 C CA . ILE A 1 321 ? 10.233 -5.887 2.206 1.00 92.69 321 ILE A CA 1
ATOM 2504 C C . ILE A 1 321 ? 11.635 -5.984 1.593 1.00 92.69 321 ILE A C 1
ATOM 2506 O O . ILE A 1 321 ? 12.249 -4.974 1.261 1.00 92.69 321 ILE A O 1
ATOM 2510 N N . GLN A 1 322 ? 12.152 -7.209 1.472 1.00 88.44 322 GLN A N 1
ATOM 2511 C CA . GLN A 1 322 ? 13.503 -7.488 0.974 1.00 88.44 322 GLN A CA 1
ATOM 2512 C C . GLN A 1 322 ? 13.469 -8.392 -0.262 1.00 88.44 322 GLN A C 1
ATOM 2514 O O . GLN A 1 322 ? 12.516 -9.169 -0.411 1.00 88.44 322 GLN A O 1
ATOM 2519 N N . PRO A 1 323 ? 14.536 -8.372 -1.086 1.00 87.31 323 PRO A N 1
ATOM 2520 C CA . PRO A 1 323 ? 14.737 -9.347 -2.150 1.00 87.31 323 PRO A CA 1
ATOM 2521 C C . PRO A 1 323 ? 14.567 -10.799 -1.655 1.00 87.31 323 PRO A C 1
ATOM 2523 O O . PRO A 1 323 ? 14.938 -11.107 -0.519 1.00 87.31 323 PRO A O 1
ATOM 2526 N N . PRO A 1 324 ? 13.992 -11.702 -2.470 1.00 87.00 324 PRO A N 1
ATOM 2527 C CA . PRO A 1 324 ? 13.610 -11.506 -3.872 1.00 87.00 324 PRO A CA 1
ATOM 2528 C C . PRO A 1 324 ? 12.264 -10.790 -4.065 1.00 87.00 324 PRO A C 1
ATOM 2530 O O . PRO A 1 324 ? 11.856 -10.586 -5.198 1.00 87.00 324 PRO A O 1
ATOM 2533 N N . GLN A 1 325 ? 11.540 -10.421 -3.001 1.00 91.62 325 GLN A N 1
ATOM 2534 C CA . GLN A 1 325 ? 10.278 -9.689 -3.146 1.00 91.62 325 GLN A CA 1
ATOM 2535 C C . GLN A 1 325 ? 10.507 -8.228 -3.529 1.00 91.62 325 GLN A C 1
ATOM 2537 O O . GLN A 1 325 ? 11.558 -7.645 -3.263 1.00 91.62 325 GLN A O 1
ATOM 2542 N N . THR A 1 326 ? 9.481 -7.630 -4.125 1.00 94.44 326 THR A N 1
ATOM 2543 C CA . THR A 1 326 ? 9.459 -6.219 -4.507 1.00 94.44 326 THR A CA 1
ATOM 2544 C C . THR A 1 326 ? 8.233 -5.532 -3.906 1.00 94.44 326 THR A C 1
ATOM 2546 O O . THR A 1 326 ? 7.170 -6.138 -3.770 1.00 94.44 326 THR A O 1
ATOM 2549 N N . SER A 1 327 ? 8.394 -4.270 -3.523 1.00 96.69 327 SER A N 1
ATOM 2550 C CA . SER A 1 327 ? 7.334 -3.335 -3.135 1.00 96.69 327 SER A CA 1
ATOM 2551 C C . SER A 1 327 ? 7.718 -1.955 -3.663 1.00 96.69 327 SER A C 1
ATOM 2553 O O . SER A 1 327 ? 8.892 -1.721 -3.960 1.00 96.69 327 SER A O 1
ATOM 2555 N N . TRP A 1 328 ? 6.776 -1.019 -3.782 1.00 96.94 328 TRP A N 1
ATOM 2556 C CA . TRP A 1 328 ? 7.127 0.318 -4.274 1.00 96.94 328 TRP A CA 1
ATOM 2557 C C . TRP A 1 328 ? 8.165 1.007 -3.382 1.00 96.94 328 TRP A C 1
ATOM 2559 O O . TRP A 1 328 ? 9.087 1.633 -3.898 1.00 96.94 328 TRP A O 1
ATOM 2569 N N . GLY A 1 329 ? 8.087 0.823 -2.060 1.00 95.69 329 GLY A N 1
ATOM 2570 C CA . GLY A 1 329 ? 9.111 1.320 -1.139 1.00 95.69 329 GLY A CA 1
ATOM 2571 C C . GLY A 1 329 ? 10.473 0.659 -1.323 1.00 95.69 329 GLY A C 1
ATOM 2572 O O . GLY A 1 329 ? 11.490 1.345 -1.276 1.00 95.69 329 GLY A O 1
ATOM 2573 N N . ALA A 1 330 ? 10.509 -0.653 -1.575 1.00 95.56 330 ALA A N 1
ATOM 2574 C CA . ALA A 1 330 ? 11.764 -1.372 -1.793 1.00 95.56 330 ALA A CA 1
ATOM 2575 C C . ALA A 1 330 ? 12.470 -0.904 -3.076 1.00 95.56 330 ALA A C 1
ATOM 2577 O O . ALA A 1 330 ? 13.691 -0.760 -3.084 1.00 95.56 330 ALA A O 1
ATOM 2578 N N . LEU A 1 331 ? 11.706 -0.604 -4.132 1.00 96.19 331 LEU A N 1
ATOM 2579 C CA . LEU A 1 331 ? 12.248 -0.067 -5.385 1.00 96.19 331 LEU A CA 1
ATOM 2580 C C . LEU A 1 331 ? 12.817 1.343 -5.222 1.00 96.19 331 LEU A C 1
ATOM 2582 O O . LEU A 1 331 ? 13.809 1.687 -5.855 1.00 96.19 331 LEU A O 1
ATOM 2586 N N . LEU A 1 332 ? 12.249 2.139 -4.317 1.00 96.44 332 LEU A N 1
ATOM 2587 C CA . LEU A 1 332 ? 12.748 3.482 -4.033 1.00 96.44 332 LEU A CA 1
ATOM 2588 C C . LEU A 1 332 ? 14.021 3.497 -3.183 1.00 96.44 332 LEU A C 1
ATOM 2590 O O . LEU A 1 332 ? 14.621 4.556 -3.041 1.00 96.44 332 LEU A O 1
ATOM 2594 N N . LYS A 1 333 ? 14.480 2.363 -2.638 1.00 95.12 333 LYS A N 1
ATOM 2595 C CA . LYS A 1 333 ? 15.698 2.313 -1.812 1.00 95.12 333 LYS A CA 1
ATOM 2596 C C . LYS A 1 333 ? 16.917 2.897 -2.539 1.00 95.12 333 LYS A C 1
ATOM 2598 O O . LYS A 1 333 ? 17.695 3.633 -1.942 1.00 95.12 333 LYS A O 1
ATOM 2603 N N . GLN A 1 334 ? 17.066 2.622 -3.836 1.00 90.19 334 GLN A N 1
ATOM 2604 C CA . GLN A 1 334 ? 18.193 3.124 -4.637 1.00 90.19 334 GLN A CA 1
ATOM 2605 C C . GLN A 1 334 ? 18.160 4.646 -4.823 1.00 90.19 334 GLN A C 1
ATOM 2607 O O . GLN A 1 334 ? 19.210 5.272 -4.955 1.00 90.19 334 GLN A O 1
ATOM 2612 N N . ALA A 1 335 ? 16.981 5.265 -4.726 1.00 90.06 335 ALA A N 1
ATOM 2613 C CA . ALA A 1 335 ? 16.822 6.714 -4.799 1.00 90.06 335 ALA A CA 1
ATOM 2614 C C . ALA A 1 335 ? 17.466 7.469 -3.620 1.00 90.06 335 ALA A C 1
ATOM 2616 O O . ALA A 1 335 ? 17.525 8.696 -3.641 1.00 90.06 335 ALA A O 1
ATOM 2617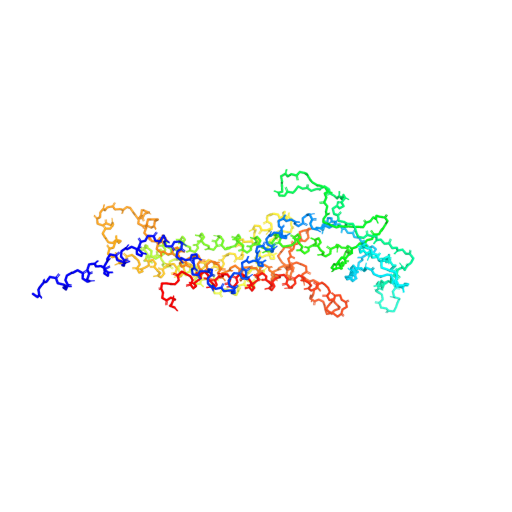 N N . GLN A 1 336 ? 17.964 6.765 -2.595 1.00 92.06 336 GLN A N 1
ATOM 2618 C CA . GLN A 1 336 ? 18.792 7.356 -1.536 1.00 92.06 336 GLN A CA 1
ATOM 2619 C C . GLN A 1 336 ? 20.146 7.860 -2.054 1.00 92.06 336 GLN A C 1
ATOM 2621 O O . GLN A 1 336 ? 20.758 8.729 -1.432 1.00 92.06 336 GLN A O 1
ATOM 2626 N N . LEU A 1 337 ? 20.629 7.321 -3.177 1.00 92.06 337 LEU A N 1
ATOM 2627 C CA . LEU A 1 337 ? 21.899 7.711 -3.772 1.00 92.06 337 LEU A CA 1
ATOM 2628 C C . LEU A 1 337 ? 21.707 8.920 -4.695 1.00 92.06 337 LEU A C 1
ATOM 2630 O O . LEU A 1 337 ? 20.934 8.882 -5.650 1.00 92.06 337 LEU A O 1
ATOM 2634 N N . VAL A 1 338 ? 22.469 9.992 -4.453 1.00 89.19 338 VAL A N 1
ATOM 2635 C CA . VAL A 1 338 ? 22.428 11.221 -5.274 1.00 89.19 338 VAL A CA 1
ATOM 2636 C C . VAL A 1 338 ? 22.777 10.942 -6.740 1.00 89.19 338 VAL A C 1
ATOM 2638 O O . VAL A 1 338 ? 22.226 11.577 -7.635 1.00 89.19 338 VAL A O 1
ATOM 2641 N N . SER A 1 339 ? 23.650 9.966 -7.004 1.00 87.81 339 SER A N 1
ATOM 2642 C CA . SER A 1 339 ? 23.973 9.530 -8.367 1.00 87.81 339 SER A CA 1
ATOM 2643 C C . SER A 1 339 ? 22.739 9.031 -9.119 1.00 87.81 339 SER A C 1
ATOM 2645 O O . SER A 1 339 ? 22.522 9.465 -10.248 1.00 87.81 339 SER A O 1
ATOM 2647 N N . VAL A 1 340 ? 21.901 8.218 -8.465 1.00 89.50 340 VAL A N 1
ATOM 2648 C CA . VAL A 1 340 ? 20.655 7.677 -9.030 1.00 89.50 340 VAL A CA 1
ATOM 2649 C C . VAL A 1 340 ? 19.685 8.792 -9.392 1.00 89.50 340 VAL A C 1
ATOM 2651 O O . VAL A 1 340 ? 19.153 8.816 -10.497 1.00 89.50 340 VAL A O 1
ATOM 2654 N N . LEU A 1 341 ? 19.517 9.771 -8.504 1.00 89.62 341 LEU A N 1
ATOM 2655 C CA . LEU A 1 341 ? 18.640 10.923 -8.737 1.00 89.62 341 LEU A CA 1
ATOM 2656 C C . LEU A 1 341 ? 19.040 11.744 -9.974 1.00 89.62 341 LEU A C 1
ATOM 2658 O O . LEU A 1 341 ? 18.171 12.279 -10.658 1.00 89.62 341 LEU A O 1
ATOM 2662 N N . LEU A 1 342 ? 20.341 11.861 -10.246 1.00 89.50 342 LEU A N 1
ATOM 2663 C CA . LEU A 1 342 ? 20.860 12.681 -11.343 1.00 89.50 342 LEU A CA 1
ATOM 2664 C C . LEU A 1 342 ? 20.965 11.926 -12.669 1.00 89.50 342 LEU A C 1
ATOM 2666 O O . LEU A 1 342 ? 20.861 12.545 -13.723 1.00 89.50 342 LEU A O 1
ATOM 2670 N N . GLN A 1 343 ? 21.214 10.619 -12.624 1.00 89.12 343 GLN A N 1
ATOM 2671 C CA . GLN A 1 343 ? 21.617 9.849 -13.805 1.00 89.12 343 GLN A CA 1
ATOM 2672 C C . GLN A 1 343 ? 20.625 8.751 -14.176 1.00 89.12 343 GLN A C 1
ATOM 2674 O O . GLN A 1 343 ? 20.496 8.431 -15.352 1.00 89.12 343 GLN A O 1
ATOM 2679 N N . GLN A 1 344 ? 19.912 8.195 -13.196 1.00 93.25 344 GLN A N 1
ATOM 2680 C CA . GLN A 1 344 ? 18.928 7.131 -13.385 1.00 93.25 344 GLN A CA 1
ATOM 2681 C C . GLN A 1 344 ? 17.545 7.549 -12.846 1.00 93.25 344 GLN A C 1
ATOM 2683 O O . GLN A 1 344 ? 16.968 6.868 -11.992 1.00 93.25 344 GLN A O 1
ATOM 2688 N N . PRO A 1 345 ? 16.968 8.674 -13.322 1.00 93.31 345 PRO A N 1
ATOM 2689 C CA . PRO A 1 345 ? 15.729 9.223 -12.768 1.00 93.31 345 PRO A CA 1
ATOM 2690 C C . PRO A 1 345 ? 14.513 8.297 -12.933 1.00 93.31 345 PRO A C 1
ATOM 2692 O O . PRO A 1 345 ? 13.538 8.438 -12.196 1.00 93.31 345 PRO A O 1
ATOM 2695 N N . TRP A 1 346 ? 14.547 7.330 -13.856 1.00 94.81 346 TRP A N 1
ATOM 2696 C CA . TRP A 1 346 ? 13.470 6.346 -14.022 1.00 94.81 346 TRP A CA 1
ATOM 2697 C C . TRP A 1 346 ? 13.295 5.438 -12.797 1.00 94.81 346 TRP A C 1
ATOM 2699 O O . TRP A 1 346 ? 12.185 4.981 -12.536 1.00 94.81 346 TRP A O 1
ATOM 2709 N N . LEU A 1 347 ? 14.320 5.267 -11.959 1.00 95.56 347 LEU A N 1
ATOM 2710 C CA . LEU A 1 347 ? 14.195 4.528 -10.697 1.00 95.56 347 LEU A CA 1
ATOM 2711 C C . LEU A 1 347 ? 13.267 5.221 -9.680 1.00 95.56 347 LEU A C 1
ATOM 2713 O O . LEU A 1 347 ? 12.865 4.614 -8.689 1.00 95.56 347 LEU A O 1
ATOM 2717 N N . LEU A 1 348 ? 12.863 6.473 -9.936 1.00 95.62 348 LEU A N 1
ATOM 2718 C CA . LEU A 1 348 ? 11.867 7.209 -9.148 1.00 95.62 348 LEU A CA 1
ATOM 2719 C C . LEU A 1 348 ? 10.421 6.937 -9.576 1.00 95.62 348 LEU A C 1
ATOM 2721 O O . LEU A 1 348 ? 9.496 7.335 -8.867 1.00 95.62 348 LEU A O 1
ATOM 2725 N N . ILE A 1 349 ? 10.193 6.247 -10.698 1.00 96.50 349 ILE A N 1
ATOM 2726 C CA . ILE A 1 349 ? 8.850 5.912 -11.196 1.00 96.50 349 ILE A CA 1
ATOM 2727 C C . ILE A 1 349 ? 7.943 5.274 -10.122 1.00 96.50 349 ILE A C 1
ATOM 2729 O O . ILE A 1 349 ? 6.778 5.673 -10.042 1.00 96.50 349 ILE A O 1
ATOM 2733 N N . PRO A 1 350 ? 8.406 4.365 -9.237 1.00 96.81 350 PRO A N 1
ATOM 2734 C CA . PRO A 1 350 ? 7.557 3.814 -8.179 1.00 96.81 350 PRO A CA 1
ATOM 2735 C C . PRO A 1 350 ? 6.959 4.881 -7.241 1.00 96.81 350 PRO A C 1
ATOM 2737 O O . PRO A 1 350 ? 5.859 4.685 -6.722 1.00 96.81 350 PRO A O 1
ATOM 2740 N N . ALA A 1 351 ? 7.617 6.034 -7.056 1.00 96.94 351 ALA A N 1
ATOM 2741 C CA . ALA A 1 351 ? 7.105 7.122 -6.218 1.00 96.94 351 ALA A CA 1
ATOM 2742 C C . ALA A 1 351 ? 5.803 7.704 -6.776 1.00 96.94 351 ALA A C 1
ATOM 2744 O O . ALA A 1 351 ? 4.901 8.037 -6.007 1.00 96.94 351 ALA A O 1
ATOM 2745 N N . PHE A 1 352 ? 5.662 7.762 -8.104 1.00 97.06 352 PHE A N 1
ATOM 2746 C CA . PHE A 1 352 ? 4.411 8.168 -8.742 1.00 97.06 352 PHE A CA 1
ATOM 2747 C C . PHE A 1 352 ? 3.254 7.247 -8.334 1.00 97.06 352 PHE A C 1
ATOM 2749 O O . PHE A 1 352 ? 2.179 7.734 -7.990 1.00 97.06 352 PHE A O 1
ATOM 2756 N N . PHE A 1 353 ? 3.477 5.930 -8.304 1.00 97.50 353 PHE A N 1
ATOM 2757 C CA . PHE A 1 353 ? 2.453 4.959 -7.914 1.00 97.50 353 PHE A CA 1
ATOM 2758 C C . PHE A 1 353 ? 2.081 5.065 -6.433 1.00 97.50 353 PHE A C 1
ATOM 2760 O O . PHE A 1 353 ? 0.894 5.023 -6.106 1.00 97.50 353 PHE A O 1
ATOM 2767 N N . VAL A 1 354 ? 3.061 5.288 -5.548 1.00 97.69 354 VAL A N 1
ATOM 2768 C CA . VAL A 1 354 ? 2.805 5.565 -4.123 1.00 97.69 354 VAL A CA 1
ATOM 2769 C C . VAL A 1 354 ? 1.943 6.819 -3.968 1.00 97.69 354 VAL A C 1
ATOM 2771 O O . VAL A 1 354 ? 0.915 6.774 -3.294 1.00 97.69 354 VAL A O 1
ATOM 2774 N N . ILE A 1 355 ? 2.319 7.925 -4.619 1.00 97.75 355 ILE A N 1
ATOM 2775 C CA . ILE A 1 355 ? 1.581 9.196 -4.556 1.00 97.75 355 ILE A CA 1
ATOM 2776 C C . ILE A 1 355 ? 0.161 9.020 -5.104 1.00 97.75 355 ILE A C 1
ATOM 2778 O O . ILE A 1 355 ? -0.802 9.444 -4.464 1.00 97.75 355 ILE A O 1
ATOM 2782 N N . ALA A 1 356 ? 0.012 8.360 -6.255 1.00 97.62 356 ALA A N 1
ATOM 2783 C CA . ALA A 1 356 ? -1.286 8.085 -6.856 1.00 97.62 356 ALA A CA 1
ATOM 2784 C C . ALA A 1 356 ? -2.171 7.242 -5.923 1.00 97.62 356 ALA A C 1
ATOM 2786 O O . ALA A 1 356 ? -3.330 7.591 -5.700 1.00 97.62 356 ALA A O 1
ATOM 2787 N N . ALA A 1 357 ? -1.636 6.176 -5.322 1.00 96.94 357 ALA A N 1
ATOM 2788 C CA . ALA A 1 357 ? -2.374 5.348 -4.371 1.00 96.94 357 ALA A CA 1
ATOM 2789 C C . ALA A 1 357 ? -2.812 6.155 -3.136 1.00 96.94 357 ALA A C 1
ATOM 2791 O O . ALA A 1 357 ? -3.986 6.148 -2.775 1.00 96.94 357 ALA A O 1
ATOM 2792 N N . VAL A 1 358 ? -1.900 6.914 -2.526 1.00 96.75 358 VAL A N 1
ATOM 2793 C CA . VAL A 1 358 ? -2.175 7.738 -1.336 1.00 96.75 358 VAL A CA 1
ATOM 2794 C C . VAL A 1 358 ? -3.248 8.794 -1.614 1.00 96.75 358 VAL A C 1
ATOM 2796 O O . VAL A 1 358 ? -4.200 8.920 -0.845 1.00 96.75 358 VAL A O 1
ATOM 2799 N N . LEU A 1 359 ? -3.135 9.539 -2.717 1.00 96.88 359 LEU A N 1
ATOM 2800 C CA . LEU A 1 359 ? -4.113 10.570 -3.080 1.00 96.88 359 LEU A CA 1
ATOM 2801 C C . LEU A 1 359 ? -5.490 9.974 -3.376 1.00 96.88 359 LEU A C 1
ATOM 2803 O O . LEU A 1 359 ? -6.504 10.495 -2.917 1.00 96.88 359 LEU A O 1
ATOM 2807 N N . THR A 1 360 ? -5.538 8.867 -4.116 1.00 96.31 360 THR A N 1
ATOM 2808 C CA . THR A 1 360 ? -6.807 8.238 -4.504 1.00 96.31 360 THR A CA 1
ATOM 2809 C C . THR A 1 360 ? -7.527 7.621 -3.310 1.00 96.31 360 THR A C 1
ATOM 2811 O O . THR A 1 360 ? -8.735 7.816 -3.181 1.00 96.31 360 THR A O 1
ATOM 2814 N N . PHE A 1 361 ? -6.806 6.974 -2.388 1.00 95.56 361 PHE A N 1
ATOM 2815 C CA . PHE A 1 361 ? -7.384 6.514 -1.124 1.00 95.56 361 PHE A CA 1
ATOM 2816 C C . PHE A 1 361 ? -7.890 7.668 -0.254 1.00 95.56 361 PHE A C 1
ATOM 2818 O O . PHE A 1 361 ? -8.974 7.544 0.311 1.00 95.56 361 PHE A O 1
ATOM 2825 N N . ASN A 1 362 ? -7.168 8.794 -0.180 1.00 94.81 362 ASN A N 1
ATOM 2826 C CA . ASN A 1 362 ? -7.648 9.984 0.531 1.00 94.81 362 ASN A CA 1
ATOM 2827 C C . ASN A 1 362 ? -8.957 10.510 -0.075 1.00 94.81 362 ASN A C 1
ATOM 2829 O O . ASN A 1 362 ? -9.935 10.674 0.647 1.00 94.81 362 ASN A O 1
ATOM 2833 N N . PHE A 1 363 ? -9.029 10.684 -1.401 1.00 95.38 363 PHE A N 1
ATOM 2834 C CA . PHE A 1 363 ? -10.255 11.152 -2.062 1.00 95.38 363 PHE A CA 1
ATOM 2835 C C . PHE A 1 363 ? -11.442 10.205 -1.862 1.00 95.38 363 PHE A C 1
ATOM 2837 O O . PHE A 1 363 ? -12.568 10.659 -1.653 1.00 95.38 363 PHE A O 1
ATOM 2844 N N . VAL A 1 364 ? -11.209 8.891 -1.917 1.00 94.81 364 VAL A N 1
ATOM 2845 C CA . VAL A 1 364 ? -12.247 7.888 -1.638 1.00 94.81 364 VAL A CA 1
ATOM 2846 C C . VAL A 1 364 ? -12.670 7.9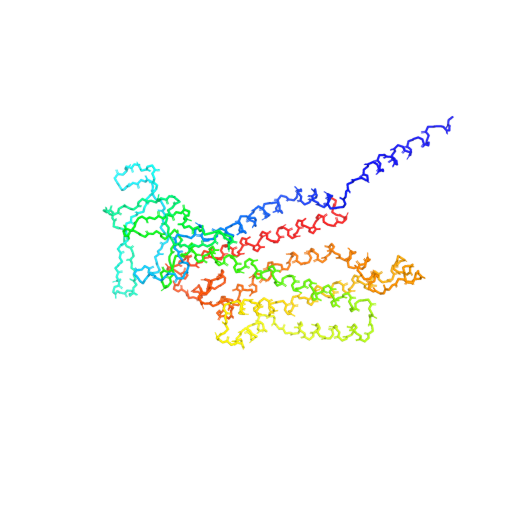39 -0.166 1.00 94.81 364 VAL A C 1
ATOM 2848 O O . VAL A 1 364 ? -13.866 7.883 0.120 1.00 94.81 364 VAL A O 1
ATOM 2851 N N . GLY A 1 365 ? -11.723 8.080 0.763 1.00 93.00 365 GLY A N 1
ATOM 2852 C CA . GLY A 1 365 ? -11.986 8.190 2.198 1.00 93.00 365 GLY A CA 1
ATOM 2853 C C . GLY A 1 365 ? -12.800 9.427 2.565 1.00 93.00 365 GLY A C 1
ATOM 2854 O O . GLY A 1 365 ? -13.797 9.306 3.278 1.00 93.00 365 GLY A O 1
ATOM 2855 N N . ASP A 1 366 ? -12.440 10.588 2.022 1.00 91.44 366 ASP A N 1
ATOM 2856 C CA . ASP A 1 366 ? -13.185 11.835 2.212 1.00 91.44 366 ASP A CA 1
ATOM 2857 C C . ASP A 1 366 ? -14.582 11.750 1.588 1.00 91.44 366 ASP A C 1
ATOM 2859 O O . ASP A 1 366 ? -15.576 12.058 2.242 1.00 91.44 366 ASP A O 1
ATOM 2863 N N . GLY A 1 367 ? -14.700 11.214 0.369 1.00 91.94 367 GLY A N 1
ATOM 2864 C CA . GLY A 1 367 ? -16.007 10.995 -0.253 1.00 91.94 367 GLY A CA 1
ATOM 2865 C C . GLY A 1 367 ? -16.911 10.061 0.552 1.00 91.94 367 GLY A C 1
ATOM 2866 O O . GLY A 1 367 ? -18.123 10.277 0.627 1.00 91.94 367 GLY A O 1
ATOM 2867 N N . LEU A 1 368 ? -16.339 9.026 1.171 1.00 91.31 368 LEU A N 1
ATOM 2868 C CA . LEU A 1 368 ? -17.071 8.110 2.041 1.00 91.31 368 LEU A CA 1
ATOM 2869 C C . LEU A 1 368 ? -17.490 8.791 3.346 1.00 91.31 368 LEU A C 1
ATOM 2871 O O . LEU A 1 368 ? -18.628 8.617 3.782 1.00 91.31 368 LEU A O 1
ATOM 2875 N N . ARG A 1 369 ? -16.605 9.596 3.938 1.00 88.94 369 ARG A N 1
ATOM 2876 C CA . ARG A 1 369 ? -16.906 10.420 5.111 1.00 88.94 369 ARG A CA 1
ATOM 2877 C C . ARG A 1 369 ? -18.082 11.354 4.846 1.00 88.94 369 ARG A C 1
ATOM 2879 O O . ARG A 1 369 ? -19.050 11.319 5.604 1.00 88.94 369 ARG A O 1
ATOM 2886 N N . ASP A 1 370 ? -18.027 12.114 3.758 1.00 87.69 370 ASP A N 1
ATOM 2887 C CA . ASP A 1 370 ? -19.071 13.067 3.374 1.00 87.69 370 ASP A CA 1
ATOM 2888 C C . ASP A 1 370 ? -20.407 12.365 3.114 1.00 87.69 370 ASP A C 1
ATOM 2890 O O . ASP A 1 370 ? -21.473 12.867 3.473 1.00 87.69 370 ASP A O 1
ATOM 2894 N N . ALA A 1 371 ? -20.367 11.176 2.508 1.00 86.56 371 ALA A N 1
ATOM 2895 C CA . ALA A 1 371 ? -21.562 10.401 2.204 1.00 86.56 371 ALA A CA 1
ATOM 2896 C C . ALA A 1 371 ? -22.259 9.845 3.456 1.00 86.56 371 ALA A C 1
ATOM 2898 O O . ALA A 1 371 ? -23.488 9.712 3.472 1.00 86.56 371 ALA A O 1
ATOM 2899 N N . VAL A 1 372 ? -21.472 9.510 4.479 1.00 83.81 372 VAL A N 1
ATOM 2900 C CA . VAL A 1 372 ? -21.927 8.938 5.750 1.00 83.81 372 VAL A CA 1
ATOM 2901 C C . VAL A 1 372 ? -22.363 10.019 6.747 1.00 83.81 372 VAL A C 1
ATOM 2903 O O . VAL A 1 372 ? -23.169 9.724 7.631 1.00 83.81 372 VAL A O 1
ATOM 2906 N N . ASP A 1 373 ? -21.889 11.260 6.602 1.00 76.50 373 ASP A N 1
ATOM 2907 C CA . ASP A 1 373 ? -22.291 12.378 7.459 1.00 76.50 373 ASP A CA 1
ATOM 2908 C C . ASP A 1 373 ? -23.796 12.708 7.289 1.00 76.50 373 ASP A C 1
ATOM 2910 O O . ASP A 1 373 ? -24.253 13.022 6.184 1.00 76.50 373 ASP A O 1
ATOM 2914 N N . PRO A 1 374 ? -24.617 12.644 8.357 1.00 61.34 374 PRO A N 1
ATOM 2915 C CA . PRO A 1 374 ? -26.026 13.032 8.299 1.00 61.34 374 PRO A CA 1
ATOM 2916 C C . PRO A 1 374 ? -26.243 14.516 7.968 1.00 61.34 374 PRO A C 1
ATOM 2918 O O . PRO A 1 374 ? -27.316 14.855 7.469 1.00 61.34 374 PRO A O 1
ATOM 2921 N N . TYR A 1 375 ? -25.249 15.372 8.237 1.00 56.75 375 TYR A N 1
ATOM 2922 C CA . TYR A 1 375 ? -25.343 16.831 8.151 1.00 56.75 375 TYR A CA 1
ATOM 2923 C C . TYR A 1 375 ? -24.665 17.435 6.913 1.00 56.75 375 TYR A C 1
ATOM 2925 O O . TYR A 1 375 ? -24.661 18.659 6.778 1.00 56.75 375 TYR A O 1
ATOM 2933 N N . SER A 1 376 ? -24.114 16.619 6.004 1.00 48.56 376 SER A N 1
ATOM 2934 C CA . SER A 1 376 ? -23.618 17.102 4.710 1.00 48.56 376 SER A CA 1
ATOM 2935 C C . SER A 1 376 ? -24.808 17.515 3.826 1.00 48.56 376 SER A C 1
ATOM 2937 O O . SER A 1 376 ? -25.467 16.690 3.183 1.00 48.56 376 SER A O 1
ATOM 2939 N N . LEU A 1 377 ? -25.149 18.804 3.900 1.00 38.00 377 LEU A N 1
ATOM 2940 C CA . LEU A 1 377 ? -26.176 19.479 3.101 1.00 38.00 377 LEU A CA 1
ATOM 2941 C C . LEU A 1 377 ? -25.626 19.898 1.738 1.00 38.00 377 LEU A C 1
ATOM 2943 O O . LEU A 1 377 ? -24.567 20.565 1.719 1.00 38.00 377 LEU A O 1
#

Sequence (377 aa):
MATSASTINLQTGEEARQATAISPARLIGRRFLRNKLAIAGGVVLTLLYMSALFADFIAPVPYTEVHEDYVFVPPQLPRFRDEQGNFHLRPFVYGLDSELDMDTFRFVYSEIHEEKYLIKLFVEGYEYKLLGLIPFNRHLYGVDAPGVFYLLGSDDLGHDMVARVFMGARISLTIGLVGVILTIIFGATLGTVSGFYGGGLDTMIQRIIEFLMSFPAIPLWAALAAAMPPNWSPLQRFFAISVILSLIEWTGLARQVRAKVLSFREMEYTLAARAAGASDARIIFRHMLPNAFSHIIVVATLAIPGMILAETALSFLGLGIQPPQTSWGALLKQAQLVSVLLQQPWLLIPAFFVIAAVLTFNFVGDGLRDAVDPYSL